Protein AF-A0A2C5YNA6-F1 (afdb_monomer)

pLDDT: mean 78.37, std 18.55, range [30.98, 97.5]

Organism: NCBI:txid1399860

Structure (mmCIF, N/CA/C/O backbone):
data_AF-A0A2C5YNA6-F1
#
_entry.id   AF-A0A2C5YNA6-F1
#
loop_
_atom_site.group_PDB
_atom_site.id
_atom_site.type_symbol
_atom_site.label_atom_id
_atom_site.label_alt_id
_atom_site.label_comp_id
_atom_site.label_asym_id
_atom_site.label_entity_id
_atom_site.label_seq_id
_atom_site.pdbx_PDB_ins_code
_atom_site.Cartn_x
_atom_site.Cartn_y
_atom_site.Cartn_z
_atom_site.occupancy
_atom_site.B_iso_or_equiv
_atom_site.auth_seq_id
_atom_site.auth_comp_id
_atom_site.auth_asym_id
_atom_site.auth_atom_id
_atom_site.pdbx_PDB_model_num
ATOM 1 N N . MET A 1 1 ? 81.961 45.527 -41.213 1.00 42.62 1 MET A N 1
ATOM 2 C CA . MET A 1 1 ? 82.005 44.050 -41.274 1.00 42.62 1 MET A CA 1
ATOM 3 C C . MET A 1 1 ? 80.673 43.562 -41.830 1.00 42.62 1 MET A C 1
ATOM 5 O O . MET A 1 1 ? 79.640 44.020 -41.367 1.00 42.62 1 MET A O 1
ATOM 9 N N . ARG A 1 2 ? 80.718 42.768 -42.906 1.00 35.66 2 ARG A N 1
ATOM 10 C CA . ARG A 1 2 ? 79.576 42.263 -43.696 1.00 35.66 2 ARG A CA 1
ATOM 11 C C . ARG A 1 2 ? 78.873 41.097 -42.974 1.00 35.66 2 ARG A C 1
ATOM 13 O O . ARG A 1 2 ? 79.592 40.332 -42.337 1.00 35.66 2 ARG A O 1
ATOM 20 N N . PRO A 1 3 ? 77.559 40.859 -43.149 1.00 47.22 3 PRO A N 1
ATOM 21 C CA . PRO A 1 3 ? 76.970 39.558 -42.857 1.00 47.22 3 PRO A CA 1
ATOM 22 C C . PRO A 1 3 ? 77.039 38.655 -44.101 1.00 47.22 3 PRO A C 1
ATOM 24 O O . PRO A 1 3 ? 76.662 39.053 -45.205 1.00 47.22 3 PRO A O 1
ATOM 27 N N . MET A 1 4 ? 77.569 37.445 -43.916 1.00 43.72 4 MET A N 1
ATOM 28 C CA . MET A 1 4 ? 77.567 36.371 -44.911 1.00 43.72 4 MET A CA 1
ATOM 29 C C . MET A 1 4 ? 76.141 35.869 -45.139 1.00 43.72 4 MET A C 1
ATOM 31 O O . MET A 1 4 ? 75.463 35.462 -44.200 1.00 43.72 4 MET A O 1
ATOM 35 N N . TRP A 1 5 ? 75.722 35.856 -46.401 1.00 40.91 5 TRP A N 1
ATOM 36 C CA . TRP A 1 5 ? 74.569 35.103 -46.878 1.00 40.91 5 TRP A CA 1
ATOM 37 C C . TRP A 1 5 ? 75.041 33.697 -47.266 1.00 40.91 5 TRP A C 1
ATOM 39 O O . TRP A 1 5 ? 75.895 33.556 -48.140 1.00 40.91 5 TRP A O 1
ATOM 49 N N . LEU A 1 6 ? 74.503 32.665 -46.611 1.00 44.12 6 LEU A N 1
ATOM 50 C CA . LEU A 1 6 ? 74.644 31.267 -47.023 1.00 44.12 6 LEU A CA 1
ATOM 51 C C . LEU A 1 6 ? 73.410 30.881 -47.846 1.00 44.12 6 LEU A C 1
ATOM 53 O O . LEU A 1 6 ? 72.316 30.714 -47.311 1.00 44.12 6 LEU A O 1
ATOM 57 N N . SER A 1 7 ? 73.599 30.752 -49.157 1.00 37.22 7 SER A N 1
ATOM 58 C CA . SER A 1 7 ? 72.613 30.204 -50.085 1.00 37.22 7 SER A CA 1
ATOM 59 C C . SER A 1 7 ? 72.630 28.677 -50.006 1.00 37.22 7 SER A C 1
ATOM 61 O O . SER A 1 7 ? 73.585 28.048 -50.458 1.00 37.22 7 SER A O 1
ATOM 63 N N . PHE A 1 8 ? 71.571 28.069 -49.469 1.00 42.81 8 PHE A N 1
ATOM 64 C CA . PHE A 1 8 ? 71.287 26.650 -49.685 1.00 42.81 8 PHE A CA 1
ATOM 65 C C . PHE A 1 8 ? 70.465 26.499 -50.969 1.00 42.81 8 PHE A C 1
ATOM 67 O O . PHE A 1 8 ? 69.311 26.915 -51.044 1.00 42.81 8 PHE A O 1
ATOM 74 N N . LEU A 1 9 ? 71.085 25.907 -51.990 1.00 39.44 9 LEU A N 1
ATOM 75 C CA . LEU A 1 9 ? 70.415 25.409 -53.187 1.00 39.44 9 LEU A CA 1
ATOM 76 C C . LEU A 1 9 ? 69.549 24.204 -52.797 1.00 39.44 9 LEU A C 1
ATOM 78 O O . LEU A 1 9 ? 70.064 23.120 -52.532 1.00 39.44 9 LEU A O 1
ATOM 82 N N . VAL A 1 10 ? 68.233 24.404 -52.763 1.00 44.22 10 VAL A N 1
ATOM 83 C CA . VAL A 1 10 ? 67.245 23.321 -52.718 1.00 44.22 10 VAL A CA 1
ATOM 84 C C . VAL A 1 10 ? 67.140 22.737 -54.125 1.00 44.22 10 VAL A C 1
ATOM 86 O O . VAL A 1 10 ? 66.675 23.398 -55.052 1.00 44.22 10 VAL A O 1
ATOM 89 N N . THR A 1 11 ? 67.596 21.501 -54.299 1.00 42.97 11 THR A N 1
ATOM 90 C CA . THR A 1 11 ? 67.323 20.699 -55.494 1.00 42.97 11 THR A CA 1
ATOM 91 C C . THR A 1 11 ? 65.863 20.224 -55.461 1.00 42.97 11 THR A C 1
ATOM 93 O O . THR A 1 11 ? 65.401 19.751 -54.420 1.00 42.97 11 THR A O 1
ATOM 96 N N . PRO A 1 12 ? 65.092 20.342 -56.558 1.00 41.47 12 PRO A N 1
ATOM 97 C CA . PRO A 1 12 ? 63.734 19.818 -56.595 1.00 41.47 12 PRO A CA 1
ATOM 98 C C . PRO A 1 12 ? 63.780 18.287 -56.595 1.00 41.47 12 PRO A C 1
ATOM 100 O O . PRO A 1 12 ? 64.403 17.666 -57.458 1.00 41.47 12 PRO A O 1
ATOM 103 N N . ALA A 1 13 ? 63.118 17.677 -55.612 1.00 41.97 13 ALA A N 1
ATOM 104 C CA . ALA A 1 13 ? 62.863 16.244 -55.596 1.00 41.97 13 ALA A CA 1
ATOM 105 C C . ALA A 1 13 ? 62.026 15.844 -56.831 1.00 41.97 13 ALA A C 1
ATOM 107 O O . ALA A 1 13 ? 61.152 16.610 -57.250 1.00 41.97 13 ALA A O 1
ATOM 108 N N . PRO A 1 14 ? 62.262 14.660 -57.423 1.00 43.09 14 PRO A N 1
ATOM 109 C CA . PRO A 1 14 ? 61.508 14.203 -58.581 1.00 43.09 14 PRO A CA 1
ATOM 110 C C . PRO A 1 14 ? 60.032 14.054 -58.209 1.00 43.09 14 PRO A C 1
ATOM 112 O O . PRO A 1 14 ? 59.684 13.381 -57.237 1.00 43.09 14 PRO A O 1
ATOM 115 N N . SER A 1 15 ? 59.161 14.680 -58.999 1.00 43.44 15 SER A N 1
ATOM 116 C CA . SER A 1 15 ? 57.715 14.515 -58.923 1.00 43.44 15 SER A CA 1
ATOM 117 C C . SER A 1 15 ? 57.347 13.063 -59.237 1.00 43.44 15 SER A C 1
ATOM 119 O O . SER A 1 15 ? 57.167 12.653 -60.383 1.00 43.44 15 SER A O 1
ATOM 121 N N . TYR A 1 16 ? 57.247 12.250 -58.186 1.00 41.34 16 TYR A N 1
ATOM 122 C CA . TYR A 1 16 ? 56.652 10.927 -58.273 1.00 41.34 16 TYR A CA 1
ATOM 123 C C . TYR A 1 16 ? 55.180 11.091 -58.660 1.00 41.34 16 TYR A C 1
ATOM 125 O O . TYR A 1 16 ? 54.368 11.628 -57.908 1.00 41.34 16 TYR A O 1
ATOM 133 N N . ASN A 1 17 ? 54.852 10.634 -59.864 1.00 48.88 17 ASN A N 1
ATOM 134 C CA . ASN A 1 17 ? 53.511 10.599 -60.433 1.00 48.88 17 ASN A CA 1
ATOM 135 C C . ASN A 1 17 ? 52.661 9.555 -59.666 1.00 48.88 17 ASN A C 1
ATOM 137 O O . ASN A 1 17 ? 52.433 8.440 -60.135 1.00 48.88 17 ASN A O 1
ATOM 141 N N . ALA A 1 18 ? 52.241 9.888 -58.441 1.00 46.06 18 ALA A N 1
ATOM 142 C CA . ALA A 1 18 ? 51.492 9.005 -57.537 1.00 46.06 18 ALA A CA 1
ATOM 143 C C . ALA A 1 18 ? 50.050 8.716 -58.008 1.00 46.06 18 ALA A C 1
ATOM 145 O O . ALA A 1 18 ? 49.371 7.848 -57.463 1.00 46.06 18 ALA A O 1
ATOM 146 N N . THR A 1 19 ? 49.581 9.387 -59.060 1.00 46.06 19 THR A N 1
ATOM 147 C CA . THR A 1 19 ? 48.205 9.285 -59.561 1.00 46.06 19 THR A CA 1
ATOM 148 C C . THR A 1 19 ? 47.936 8.066 -60.448 1.00 46.06 19 THR A C 1
ATOM 150 O O . THR A 1 19 ? 46.777 7.786 -60.734 1.00 46.06 19 THR A O 1
ATOM 153 N N . LYS A 1 20 ? 48.955 7.294 -60.865 1.00 42.62 20 LYS A N 1
ATOM 154 C CA . LYS A 1 20 ? 48.758 6.119 -61.746 1.00 42.62 20 LYS A CA 1
ATOM 155 C C . LYS A 1 20 ? 48.765 4.749 -61.056 1.00 42.62 20 LYS A C 1
ATOM 157 O O . LYS A 1 20 ? 48.405 3.769 -61.700 1.00 42.62 20 LYS A O 1
ATOM 162 N N . ILE A 1 21 ? 49.101 4.653 -59.765 1.00 46.66 21 ILE A N 1
ATOM 163 C CA . ILE A 1 21 ? 49.100 3.362 -59.036 1.00 46.66 21 ILE A CA 1
ATOM 164 C C . ILE A 1 21 ? 47.751 3.080 -58.338 1.00 46.66 21 ILE A C 1
ATOM 166 O O . ILE A 1 21 ? 47.429 1.926 -58.066 1.00 46.66 21 ILE A O 1
ATOM 170 N N . TYR A 1 22 ? 46.894 4.090 -58.154 1.00 47.53 22 TYR A N 1
ATOM 171 C CA . TYR A 1 22 ? 45.597 3.945 -57.472 1.00 47.53 22 TYR A CA 1
ATOM 172 C C . TYR A 1 22 ? 44.399 3.608 -58.379 1.00 47.53 22 TYR A C 1
ATOM 174 O O . TYR A 1 22 ? 43.270 3.552 -57.907 1.00 47.53 22 TYR A O 1
ATOM 182 N N . GLN A 1 23 ? 44.623 3.316 -59.664 1.00 47.25 23 GLN A N 1
ATOM 183 C CA . GLN A 1 23 ? 43.587 2.795 -60.569 1.00 47.25 23 GLN A CA 1
ATOM 184 C C . GLN A 1 23 ? 43.675 1.270 -60.746 1.00 47.25 23 GLN A C 1
ATOM 186 O O . GLN A 1 23 ? 43.363 0.741 -61.815 1.00 47.25 23 GLN A O 1
ATOM 191 N N . ARG A 1 24 ? 44.059 0.517 -59.700 1.00 51.44 24 ARG A N 1
ATOM 192 C CA . ARG A 1 24 ? 43.655 -0.897 -59.641 1.00 51.44 24 ARG A CA 1
ATOM 193 C C . ARG A 1 24 ? 42.141 -0.910 -59.480 1.00 51.44 24 ARG A C 1
ATOM 195 O O . ARG A 1 24 ? 41.614 -0.703 -58.396 1.00 51.44 24 ARG A O 1
ATOM 202 N N . ARG A 1 25 ? 41.475 -1.051 -60.623 1.00 55.97 25 ARG A N 1
ATOM 203 C CA . ARG A 1 25 ? 40.027 -1.080 -60.805 1.00 55.97 25 ARG A CA 1
ATOM 204 C C . ARG A 1 25 ? 39.410 -1.976 -59.728 1.00 55.97 25 ARG A C 1
ATOM 206 O O . ARG A 1 25 ? 39.699 -3.169 -59.693 1.00 55.97 25 ARG A O 1
ATOM 213 N N . TRP A 1 26 ? 38.587 -1.385 -58.867 1.00 63.81 26 TRP A N 1
ATOM 214 C CA . TRP A 1 26 ? 37.750 -2.072 -57.887 1.00 63.81 26 TRP A CA 1
ATOM 215 C C . TRP A 1 26 ? 36.715 -2.915 -58.627 1.00 63.81 26 TRP A C 1
ATOM 217 O O . TRP A 1 26 ? 35.577 -2.501 -58.837 1.00 63.81 26 TRP A O 1
ATOM 227 N N . GLN A 1 27 ? 37.142 -4.062 -59.143 1.00 66.31 27 GLN A N 1
ATOM 228 C CA . GLN A 1 27 ? 36.240 -4.996 -59.788 1.00 66.31 27 GLN A CA 1
ATOM 229 C C . GLN A 1 27 ? 35.524 -5.761 -58.686 1.00 66.31 27 GLN A C 1
ATOM 231 O O . GLN A 1 27 ? 36.067 -6.689 -58.091 1.00 66.31 27 GLN A O 1
ATOM 236 N N . VAL A 1 28 ? 34.298 -5.326 -58.403 1.00 69.50 28 VAL A N 1
ATOM 237 C CA . VAL A 1 28 ? 33.324 -6.152 -57.701 1.00 69.50 28 VAL A CA 1
ATOM 238 C C . VAL A 1 28 ? 33.029 -7.317 -58.641 1.00 69.50 28 VAL A C 1
ATOM 240 O O . VAL A 1 28 ? 32.345 -7.151 -59.648 1.00 69.50 28 VAL A O 1
ATOM 243 N N . LEU A 1 29 ? 33.647 -8.469 -58.386 1.00 76.25 29 LEU A N 1
ATOM 244 C CA . LEU A 1 29 ? 33.343 -9.669 -59.153 1.00 76.25 29 LEU A CA 1
ATOM 245 C C . LEU A 1 29 ? 31.931 -10.120 -58.759 1.00 76.25 29 LEU A C 1
ATOM 247 O O . LEU A 1 29 ? 31.681 -10.285 -57.560 1.00 76.25 29 LEU A O 1
ATOM 251 N N . PRO A 1 30 ? 31.007 -10.289 -59.722 1.00 74.75 30 PRO A N 1
ATOM 252 C CA . PRO A 1 30 ? 29.676 -10.786 -59.419 1.00 74.75 30 PRO A CA 1
ATOM 253 C C . PRO A 1 30 ? 29.790 -12.161 -58.758 1.00 74.75 30 PRO A C 1
ATOM 255 O O . PRO A 1 30 ? 30.614 -12.990 -59.151 1.00 74.75 30 PRO A O 1
ATOM 258 N N . SER A 1 31 ? 28.970 -12.386 -57.732 1.00 76.94 31 SER A N 1
ATOM 259 C CA . SER A 1 31 ? 28.871 -13.689 -57.076 1.00 76.94 31 SER A CA 1
ATOM 260 C C . SER A 1 31 ? 28.462 -14.742 -58.116 1.00 76.94 31 SER A C 1
ATOM 262 O O . SER A 1 31 ? 27.408 -14.561 -58.734 1.00 76.94 31 SER A O 1
ATOM 264 N N . PRO A 1 32 ? 29.249 -15.816 -58.329 1.00 76.88 32 PRO A N 1
ATOM 265 C CA . PRO A 1 32 ? 28.998 -16.803 -59.385 1.00 76.88 32 PRO A CA 1
ATOM 266 C C . PRO A 1 32 ? 27.597 -17.430 -59.339 1.00 76.88 32 PRO A C 1
ATOM 268 O O . PRO A 1 32 ? 27.064 -17.806 -60.378 1.00 76.88 32 PRO A O 1
ATOM 271 N N . ASP A 1 33 ? 26.985 -17.473 -58.151 1.00 85.25 33 ASP A N 1
ATOM 272 C CA . ASP A 1 33 ? 25.733 -18.189 -57.887 1.00 85.25 33 ASP A CA 1
ATOM 273 C C . ASP A 1 33 ? 24.566 -17.260 -57.503 1.00 85.25 33 ASP A C 1
ATOM 275 O O . ASP A 1 33 ? 23.557 -17.712 -56.961 1.00 85.25 33 ASP A O 1
ATOM 279 N N . GLY A 1 34 ? 24.715 -15.939 -57.670 1.00 84.38 34 GLY A N 1
ATOM 280 C CA . GLY A 1 34 ? 23.727 -14.963 -57.186 1.00 84.38 34 GLY A CA 1
ATOM 281 C C . GLY A 1 34 ? 23.585 -14.917 -55.654 1.00 84.38 34 GLY A C 1
ATOM 282 O O . GLY A 1 34 ? 22.702 -14.240 -55.129 1.00 84.38 34 GLY A O 1
ATOM 283 N N . GLN A 1 35 ? 24.452 -15.614 -54.908 1.00 89.75 35 GLN A N 1
ATOM 284 C CA . GLN A 1 35 ? 24.463 -15.551 -53.450 1.00 89.75 35 GLN A CA 1
ATOM 285 C C . GLN A 1 35 ? 25.004 -14.202 -52.981 1.00 89.75 35 GLN A C 1
ATOM 287 O O . GLN A 1 35 ? 26.119 -13.813 -53.331 1.00 89.75 35 GLN A O 1
ATOM 292 N N . LEU A 1 36 ? 24.239 -13.530 -52.122 1.00 91.06 36 LEU A N 1
ATOM 293 C CA . LEU A 1 36 ? 24.673 -12.306 -51.459 1.00 91.06 36 LEU A CA 1
ATOM 294 C C . LEU A 1 36 ? 25.932 -12.555 -50.612 1.00 91.06 36 LEU A C 1
ATOM 296 O O . LEU A 1 36 ? 25.945 -13.450 -49.754 1.00 91.06 36 LEU A O 1
ATOM 300 N N . LEU A 1 37 ? 26.959 -11.730 -50.826 1.00 91.88 37 LEU A N 1
ATOM 301 C CA . LEU A 1 37 ? 28.225 -11.736 -50.094 1.00 91.88 37 LEU A CA 1
ATOM 302 C C . LEU A 1 37 ? 28.010 -11.335 -48.623 1.00 91.88 37 LEU A C 1
ATOM 304 O O . LEU A 1 37 ? 27.149 -10.503 -48.331 1.00 91.88 37 LEU A O 1
ATOM 308 N N . PRO A 1 38 ? 28.759 -11.899 -47.661 1.00 91.44 38 PRO A N 1
ATOM 309 C CA . PRO A 1 38 ? 28.622 -11.525 -46.256 1.00 91.44 38 PRO A CA 1
ATOM 310 C C . PRO A 1 38 ? 29.098 -10.087 -46.012 1.00 91.44 38 PRO A C 1
ATOM 312 O O . PRO A 1 38 ? 30.144 -9.682 -46.515 1.00 91.44 38 PRO A O 1
ATOM 315 N N . TRP A 1 39 ? 28.369 -9.338 -45.183 1.00 90.38 39 TRP A N 1
ATOM 316 C CA . TRP A 1 39 ? 28.802 -8.019 -44.720 1.00 90.38 39 TRP A CA 1
ATOM 317 C C . TRP A 1 39 ? 30.023 -8.118 -43.801 1.00 90.38 39 TRP A C 1
ATOM 319 O O . TRP A 1 39 ? 30.007 -8.863 -42.819 1.00 90.38 39 TRP A O 1
ATOM 329 N N . GLN A 1 40 ? 31.059 -7.331 -44.085 1.00 89.50 40 GLN A N 1
ATOM 330 C CA . GLN A 1 40 ? 32.263 -7.216 -43.267 1.00 89.50 40 GLN A CA 1
ATOM 331 C C . GLN A 1 40 ? 32.275 -5.848 -42.572 1.00 89.50 40 GLN A C 1
ATOM 333 O O . GLN A 1 40 ? 32.309 -4.821 -43.257 1.00 89.50 40 GLN A O 1
ATOM 338 N N . PRO A 1 41 ? 32.252 -5.774 -41.229 1.00 82.56 41 PRO A N 1
ATOM 339 C CA . PRO A 1 41 ? 32.506 -4.512 -40.551 1.00 82.56 41 PRO A CA 1
ATOM 340 C C . PRO A 1 41 ? 33.982 -4.101 -40.736 1.00 82.56 41 PRO A C 1
ATOM 342 O O . PRO A 1 41 ? 34.843 -4.976 -40.852 1.00 82.56 41 PRO A O 1
ATOM 345 N N . PRO A 1 42 ? 34.299 -2.793 -40.742 1.00 83.19 42 PRO A N 1
ATOM 346 C CA . PRO A 1 42 ? 35.678 -2.315 -40.707 1.00 83.19 42 PRO A CA 1
ATOM 347 C C . PRO A 1 42 ? 36.457 -2.963 -39.561 1.00 83.19 42 PRO A C 1
ATOM 349 O O . PRO A 1 42 ? 36.008 -2.969 -38.413 1.00 83.19 42 PRO A O 1
ATOM 352 N N . ASN A 1 43 ? 37.642 -3.482 -39.873 1.00 81.44 43 ASN A N 1
ATOM 353 C CA . ASN A 1 43 ? 38.557 -4.066 -38.904 1.00 81.44 43 ASN A CA 1
ATOM 354 C C . ASN A 1 43 ? 39.938 -3.437 -39.089 1.00 81.44 43 ASN A C 1
ATOM 356 O O . ASN A 1 43 ? 40.757 -3.903 -39.882 1.00 81.44 43 ASN A O 1
ATOM 360 N N . SER A 1 44 ? 40.200 -2.379 -38.319 1.00 74.12 44 SER A N 1
ATOM 361 C CA . SER A 1 44 ? 41.463 -1.638 -38.365 1.00 74.12 44 SER A CA 1
ATOM 362 C C . SER A 1 44 ? 42.684 -2.520 -38.083 1.00 74.12 44 SER A C 1
ATOM 364 O O . SER A 1 44 ? 43.756 -2.258 -38.624 1.00 74.12 44 SER A O 1
ATOM 366 N N . MET A 1 45 ? 42.527 -3.612 -37.325 1.00 77.06 45 MET A N 1
ATOM 367 C CA . MET A 1 45 ? 43.613 -4.565 -37.068 1.00 77.06 45 MET A CA 1
ATOM 368 C C . MET A 1 45 ? 43.952 -5.440 -38.280 1.00 77.06 45 MET A C 1
ATOM 370 O O . MET A 1 45 ? 45.015 -6.046 -38.311 1.00 77.06 45 MET A O 1
ATOM 374 N N . LYS A 1 46 ? 43.091 -5.510 -39.301 1.00 78.62 46 LYS A N 1
ATOM 375 C CA . LYS A 1 46 ? 43.389 -6.193 -40.572 1.00 78.62 46 LYS A CA 1
ATOM 376 C C . LYS A 1 46 ? 43.989 -5.265 -41.633 1.00 78.62 46 LYS A C 1
ATOM 378 O O . LYS A 1 46 ? 44.297 -5.716 -42.732 1.00 78.62 46 LYS A O 1
ATOM 383 N N . CYS A 1 47 ? 44.185 -3.986 -41.317 1.00 81.38 47 CYS A N 1
ATOM 384 C CA . CYS A 1 47 ? 44.687 -2.978 -42.253 1.00 81.38 47 CYS A CA 1
ATOM 385 C C . CYS A 1 47 ? 46.220 -2.857 -42.306 1.00 81.38 47 CYS A C 1
ATOM 387 O O . CYS A 1 47 ? 46.740 -1.936 -42.945 1.00 81.38 47 CYS A O 1
ATOM 389 N N . PHE A 1 48 ? 46.971 -3.752 -41.654 1.00 78.94 48 PHE A N 1
ATOM 390 C CA . PHE A 1 48 ? 48.434 -3.708 -41.698 1.00 78.94 48 PHE A CA 1
ATOM 391 C C . PHE A 1 48 ? 48.936 -3.863 -43.145 1.00 78.94 48 PHE A C 1
ATOM 393 O O . PHE A 1 48 ? 48.575 -4.804 -43.848 1.00 78.94 48 PHE A O 1
ATOM 400 N N . GLY A 1 49 ? 49.747 -2.903 -43.604 1.00 79.31 49 GLY A N 1
ATOM 401 C CA . GLY A 1 49 ? 50.303 -2.874 -44.963 1.00 79.31 49 GLY A CA 1
ATOM 402 C C . GLY A 1 49 ? 49.538 -2.019 -45.982 1.00 79.31 49 GLY A C 1
ATOM 403 O O . GLY A 1 49 ? 49.832 -2.106 -47.170 1.00 79.31 49 GLY A O 1
ATOM 404 N N . GLY A 1 50 ? 48.563 -1.203 -45.557 1.00 78.31 50 GLY A N 1
ATOM 405 C CA . GLY A 1 50 ? 47.849 -0.282 -46.456 1.00 78.31 50 GLY A CA 1
ATOM 406 C C . GLY A 1 50 ? 46.938 -0.983 -47.469 1.00 78.31 50 GLY A C 1
ATOM 407 O O . GLY A 1 50 ? 46.540 -0.383 -48.466 1.00 78.31 50 GLY A O 1
ATOM 408 N N . SER A 1 51 ? 46.617 -2.261 -47.240 1.00 76.75 51 SER A N 1
ATOM 409 C CA . SER A 1 51 ? 45.683 -2.988 -48.094 1.00 76.75 51 SER A CA 1
ATOM 410 C C . SER A 1 51 ? 44.261 -2.485 -47.838 1.00 76.75 51 SER A C 1
ATOM 412 O O . SER A 1 51 ? 43.721 -2.628 -46.744 1.00 76.75 51 SER A O 1
ATOM 414 N N . PHE A 1 52 ? 43.629 -1.903 -48.854 1.00 82.81 52 PHE A N 1
ATOM 415 C CA . PHE A 1 52 ? 42.237 -1.462 -48.775 1.00 82.81 52 PHE A CA 1
ATOM 416 C C . PHE A 1 52 ? 41.259 -2.615 -49.061 1.00 82.81 52 PHE A C 1
ATOM 418 O O . PHE A 1 52 ? 40.319 -2.490 -49.843 1.00 82.81 52 PHE A O 1
ATOM 425 N N . SER A 1 53 ? 41.507 -3.784 -48.472 1.00 90.50 53 SER A N 1
ATOM 426 C CA . SER A 1 53 ? 40.598 -4.921 -48.618 1.00 90.50 53 SER A CA 1
ATOM 427 C C . SER A 1 53 ? 39.259 -4.638 -47.930 1.00 90.50 53 SER A C 1
ATOM 429 O O . SER A 1 53 ? 39.210 -3.916 -46.932 1.00 90.50 53 SER A O 1
ATOM 431 N N . GLU A 1 54 ? 38.174 -5.256 -48.411 1.00 90.62 54 GLU A N 1
ATOM 432 C CA . GLU A 1 54 ? 36.847 -5.160 -47.779 1.00 90.62 54 GLU A CA 1
ATOM 433 C C . GLU A 1 54 ? 36.886 -5.568 -46.293 1.00 90.62 54 GLU A C 1
ATOM 435 O O . GLU A 1 54 ? 36.198 -4.976 -45.470 1.00 90.62 54 GLU A O 1
ATOM 440 N N . GLN A 1 55 ? 37.762 -6.506 -45.913 1.00 88.62 55 GLN A N 1
ATOM 441 C CA . GLN A 1 55 ? 37.960 -6.900 -44.511 1.00 88.62 55 GLN A CA 1
ATOM 442 C C . GLN A 1 55 ? 38.627 -5.816 -43.654 1.00 88.62 55 GLN A C 1
ATOM 444 O O . GLN A 1 55 ? 38.437 -5.800 -42.442 1.00 88.62 55 GLN A O 1
ATOM 449 N N . CYS A 1 56 ? 39.441 -4.952 -44.258 1.00 89.38 56 CYS A N 1
ATOM 450 C CA . CYS A 1 56 ? 40.108 -3.854 -43.568 1.00 89.38 56 CYS A CA 1
ATOM 451 C C . CYS A 1 56 ? 39.156 -2.659 -43.416 1.00 89.38 56 CYS A C 1
ATOM 453 O O . CYS A 1 56 ? 38.860 -2.238 -42.297 1.00 89.38 56 CYS A O 1
ATOM 455 N N . VAL A 1 57 ? 38.641 -2.133 -44.534 1.00 88.12 57 VAL A N 1
ATOM 456 C CA . VAL A 1 57 ? 37.853 -0.885 -44.541 1.00 88.12 57 VAL A CA 1
ATOM 457 C C . VAL A 1 57 ? 36.361 -1.095 -44.274 1.00 88.12 57 VAL A C 1
ATOM 459 O O . VAL A 1 57 ? 35.652 -0.140 -43.963 1.00 88.12 57 VAL A O 1
ATOM 462 N N . GLY A 1 58 ? 35.886 -2.338 -44.357 1.00 89.62 58 GLY A N 1
ATOM 463 C CA . GLY A 1 58 ? 34.482 -2.709 -44.224 1.00 89.62 58 GLY A CA 1
ATOM 464 C C . GLY A 1 58 ? 33.685 -2.561 -45.522 1.00 89.62 58 GLY A C 1
ATOM 465 O O . GLY A 1 58 ? 34.019 -1.756 -46.391 1.00 89.62 58 GLY A O 1
ATOM 466 N N . SER A 1 59 ? 32.588 -3.313 -45.634 1.00 93.00 59 SER A N 1
ATOM 467 C CA . SER A 1 59 ? 31.748 -3.395 -46.837 1.00 93.00 59 SER A CA 1
ATOM 468 C C . SER A 1 59 ? 31.180 -2.050 -47.290 1.00 93.00 59 SER A C 1
ATOM 470 O O . SER A 1 59 ? 31.135 -1.799 -48.490 1.00 93.00 59 SER A O 1
ATOM 472 N N . LYS A 1 60 ? 30.802 -1.151 -46.366 1.00 92.38 60 LYS A N 1
ATOM 473 C CA . LYS A 1 60 ? 30.291 0.184 -46.732 1.00 92.38 60 LYS A CA 1
ATOM 474 C C . LYS A 1 60 ? 31.351 1.018 -47.453 1.00 92.38 60 LYS A C 1
ATOM 476 O O . LYS A 1 60 ? 31.134 1.428 -48.585 1.00 92.38 60 LYS A O 1
ATOM 481 N N . VAL A 1 61 ? 32.505 1.218 -46.812 1.00 90.19 61 VAL A N 1
ATOM 482 C CA . VAL A 1 61 ? 33.600 2.035 -47.360 1.00 90.19 61 VAL A CA 1
ATOM 483 C C . VAL A 1 61 ? 34.169 1.394 -48.622 1.00 90.19 61 VAL A C 1
ATOM 485 O O . VAL A 1 61 ? 34.514 2.097 -49.566 1.00 90.19 61 VAL A O 1
ATOM 488 N N . PHE A 1 62 ? 34.236 0.061 -48.665 1.00 93.00 62 PHE A N 1
ATOM 489 C CA . PHE A 1 62 ? 34.621 -0.674 -49.865 1.00 93.00 62 PHE A CA 1
ATOM 490 C C . PHE A 1 62 ? 33.663 -0.386 -51.032 1.00 93.00 62 PHE A C 1
ATOM 492 O O . PHE A 1 62 ? 34.121 -0.054 -52.123 1.00 93.00 62 PHE A O 1
ATOM 499 N N . CYS A 1 63 ? 32.347 -0.439 -50.797 1.00 93.50 63 CYS A N 1
ATOM 500 C CA . CYS A 1 63 ? 31.353 -0.130 -51.822 1.00 93.50 63 CYS A CA 1
ATOM 501 C C . CYS A 1 63 ? 31.311 1.349 -52.220 1.00 93.50 63 CYS A C 1
ATOM 503 O O . CYS A 1 63 ? 31.028 1.626 -53.380 1.00 93.50 63 CYS A O 1
ATOM 505 N N . ASP A 1 64 ? 31.661 2.283 -51.333 1.00 90.56 64 ASP A N 1
ATOM 506 C CA . ASP A 1 64 ? 31.762 3.713 -51.675 1.00 90.56 64 ASP A CA 1
ATOM 507 C C . ASP A 1 64 ? 32.857 4.006 -52.712 1.00 90.56 64 ASP A C 1
ATOM 509 O O . ASP A 1 64 ? 32.788 5.002 -53.426 1.00 90.56 64 ASP A O 1
ATOM 513 N N . HIS A 1 65 ? 33.859 3.128 -52.824 1.00 90.69 65 HIS A N 1
ATOM 514 C CA . HIS A 1 65 ? 34.911 3.218 -53.841 1.00 90.69 65 HIS A CA 1
ATOM 515 C C . HIS A 1 65 ? 34.598 2.392 -55.104 1.00 90.69 65 HIS A C 1
ATOM 517 O O . HIS A 1 65 ? 35.392 2.389 -56.050 1.00 90.69 65 HIS A O 1
ATOM 523 N N . ALA A 1 66 ? 33.464 1.680 -55.141 1.00 90.56 66 ALA A N 1
ATOM 524 C CA . ALA A 1 66 ? 33.034 0.928 -56.313 1.00 90.56 66 ALA A CA 1
ATOM 525 C C . ALA A 1 66 ? 32.429 1.864 -57.381 1.00 90.56 66 ALA A C 1
ATOM 527 O O . ALA A 1 66 ? 31.845 2.891 -57.041 1.00 90.56 66 ALA A O 1
ATOM 528 N N . PRO A 1 67 ? 32.495 1.508 -58.681 1.00 91.25 67 PRO A N 1
ATOM 529 C CA . PRO A 1 67 ? 31.895 2.317 -59.748 1.00 91.25 67 PRO A CA 1
ATOM 530 C C . PRO A 1 67 ? 30.378 2.518 -59.603 1.00 91.25 67 PRO A C 1
ATOM 532 O O . PRO A 1 67 ? 29.849 3.525 -60.063 1.00 91.25 67 PRO A O 1
ATOM 535 N N . ASN A 1 68 ? 29.689 1.557 -58.980 1.00 92.19 68 ASN A N 1
ATOM 536 C CA . ASN A 1 68 ? 28.263 1.608 -58.675 1.00 92.19 68 ASN A CA 1
ATOM 537 C C . ASN A 1 68 ? 28.049 1.187 -57.214 1.00 92.19 68 ASN A C 1
ATOM 539 O O . ASN A 1 68 ? 28.055 -0.003 -56.886 1.00 92.19 68 ASN A O 1
ATOM 543 N N . VAL A 1 69 ? 27.899 2.178 -56.332 1.00 91.06 69 VAL A N 1
ATOM 544 C CA . VAL A 1 69 ? 27.768 1.972 -54.881 1.00 91.06 69 VAL A CA 1
ATOM 545 C C . VAL A 1 69 ? 26.534 1.129 -54.550 1.00 91.06 69 VAL A C 1
ATOM 547 O O . VAL A 1 69 ? 26.624 0.202 -53.748 1.00 91.06 69 VAL A O 1
ATOM 550 N N . ASN A 1 70 ? 25.401 1.403 -55.203 1.00 90.25 70 ASN A N 1
ATOM 551 C CA . ASN A 1 70 ? 24.134 0.720 -54.931 1.00 90.25 70 ASN A CA 1
ATOM 552 C C . ASN A 1 70 ? 24.193 -0.753 -55.331 1.00 90.25 70 ASN A C 1
ATOM 554 O O . ASN A 1 70 ? 23.890 -1.611 -54.511 1.00 90.25 70 ASN A O 1
ATOM 558 N N . GLU A 1 71 ? 24.678 -1.055 -56.535 1.00 93.12 71 GLU A N 1
ATOM 559 C CA . GLU A 1 71 ? 24.846 -2.439 -56.994 1.00 93.12 71 GLU A CA 1
ATOM 560 C C . GLU A 1 71 ? 25.833 -3.209 -56.105 1.00 93.12 71 GLU A C 1
ATOM 562 O O . GLU A 1 71 ? 25.593 -4.363 -55.746 1.00 93.12 71 GLU A O 1
ATOM 567 N N . CYS A 1 72 ? 26.922 -2.559 -55.675 1.00 93.94 72 CYS A N 1
ATOM 568 C CA . CYS A 1 72 ? 27.846 -3.160 -54.721 1.00 93.94 72 CYS A CA 1
ATOM 569 C C . CYS A 1 72 ? 27.135 -3.504 -53.408 1.00 93.94 72 CYS A C 1
ATOM 571 O O . CYS A 1 72 ? 27.249 -4.638 -52.945 1.00 93.94 72 CYS A O 1
ATOM 573 N N . LEU A 1 73 ? 26.380 -2.567 -52.830 1.00 91.81 73 LEU A N 1
ATOM 574 C CA . LEU A 1 73 ? 25.650 -2.767 -51.578 1.00 91.81 73 LEU A CA 1
ATOM 575 C C . LEU A 1 73 ? 24.537 -3.819 -51.700 1.00 91.81 73 LEU A C 1
ATOM 577 O O . LEU A 1 73 ? 24.364 -4.614 -50.777 1.00 91.81 73 LEU A O 1
ATOM 581 N N . GLU A 1 74 ? 23.827 -3.869 -52.827 1.00 90.75 74 GLU A N 1
ATOM 582 C CA . GLU A 1 74 ? 22.777 -4.856 -53.111 1.00 90.75 74 GLU A CA 1
ATOM 583 C C . GLU A 1 74 ? 23.318 -6.281 -53.219 1.00 90.75 74 GLU A C 1
ATOM 585 O O . GLU A 1 74 ? 22.618 -7.223 -52.866 1.00 90.75 74 GLU A O 1
ATOM 590 N N . GLN A 1 75 ? 24.579 -6.453 -53.625 1.00 93.38 75 GLN A N 1
ATOM 591 C CA . GLN A 1 75 ? 25.244 -7.758 -53.641 1.00 93.38 75 GLN A CA 1
ATOM 592 C C . GLN A 1 75 ? 25.688 -8.241 -52.250 1.00 93.38 75 GLN A C 1
ATOM 594 O O . GLN A 1 75 ? 26.198 -9.358 -52.135 1.00 93.38 75 GLN A O 1
ATOM 599 N N . ARG A 1 76 ? 25.530 -7.440 -51.184 1.00 92.44 76 ARG A N 1
ATOM 600 C CA . ARG A 1 76 ? 25.856 -7.846 -49.808 1.00 92.44 76 ARG A CA 1
ATOM 601 C C . ARG A 1 76 ? 24.591 -8.207 -49.041 1.00 92.44 76 ARG A C 1
ATOM 603 O O . ARG A 1 76 ? 23.560 -7.547 -49.135 1.00 92.44 76 ARG A O 1
ATOM 610 N N . ARG A 1 77 ? 24.694 -9.221 -48.182 1.00 90.44 77 ARG A N 1
ATOM 611 C CA . ARG A 1 77 ? 23.685 -9.477 -47.154 1.00 90.44 77 ARG A CA 1
ATOM 612 C C . ARG A 1 77 ? 23.682 -8.280 -46.228 1.00 90.44 77 ARG A C 1
ATOM 614 O O . ARG A 1 77 ? 24.692 -8.011 -45.578 1.00 90.44 77 ARG A O 1
ATOM 621 N N . ARG A 1 78 ? 22.553 -7.580 -46.153 1.00 88.56 78 ARG A N 1
ATOM 622 C CA . ARG A 1 78 ? 22.358 -6.562 -45.127 1.00 88.56 78 ARG A CA 1
ATOM 623 C C . ARG A 1 78 ? 22.598 -7.220 -43.767 1.00 88.56 78 ARG A C 1
ATOM 625 O O . ARG A 1 78 ? 22.050 -8.292 -43.498 1.00 88.56 78 ARG A O 1
ATOM 632 N N . PRO A 1 79 ? 23.468 -6.648 -42.937 1.00 87.44 79 PRO A N 1
ATOM 633 C CA . PRO A 1 79 ? 23.786 -7.271 -41.671 1.00 87.44 79 PRO A CA 1
ATOM 634 C C . PRO A 1 79 ? 22.617 -7.130 -40.689 1.00 87.44 79 PRO A C 1
ATOM 636 O O . PRO A 1 79 ? 21.841 -6.176 -40.753 1.00 87.44 79 PRO A O 1
ATOM 639 N N . VAL A 1 80 ? 22.489 -8.102 -39.789 1.00 84.00 80 VAL A N 1
ATOM 640 C CA . VAL A 1 80 ? 21.429 -8.136 -38.773 1.00 84.00 80 VAL A CA 1
ATOM 641 C C . VAL A 1 80 ? 21.734 -7.103 -37.686 1.00 84.00 80 VAL A C 1
ATOM 643 O O . VAL A 1 80 ? 22.900 -6.920 -37.324 1.00 84.00 80 VAL A O 1
ATOM 646 N N . PHE A 1 81 ? 20.707 -6.431 -37.168 1.00 83.56 81 PHE A N 1
ATOM 647 C CA . PHE A 1 81 ? 20.828 -5.595 -35.973 1.00 83.56 81 PHE A CA 1
ATOM 648 C C . PHE A 1 81 ? 21.231 -6.452 -34.762 1.00 83.56 81 PHE A C 1
ATOM 650 O O . PHE A 1 81 ? 20.560 -7.431 -34.449 1.00 83.56 81 PHE A O 1
ATOM 657 N N . GLN A 1 82 ? 22.317 -6.113 -34.070 1.00 82.38 82 GLN A N 1
ATOM 658 C CA . GLN A 1 82 ? 22.815 -6.856 -32.910 1.00 82.38 82 GLN A CA 1
ATOM 659 C C . GLN A 1 82 ? 22.632 -6.020 -31.636 1.00 82.38 82 GLN A C 1
ATOM 661 O O . GLN A 1 82 ? 23.067 -4.874 -31.611 1.00 82.38 82 GLN A O 1
ATOM 666 N N . PRO A 1 83 ? 22.034 -6.554 -30.557 1.00 69.75 83 PRO A N 1
ATOM 667 C CA . PRO A 1 83 ? 21.803 -5.795 -29.324 1.00 69.75 83 PRO A CA 1
ATOM 668 C C . PRO A 1 83 ? 23.075 -5.540 -28.501 1.00 69.75 83 PRO A C 1
ATOM 670 O O . PRO A 1 83 ? 23.013 -4.855 -27.491 1.00 69.75 83 PRO A O 1
ATOM 673 N N . GLY A 1 84 ? 24.220 -6.079 -28.921 1.00 80.38 84 GLY A N 1
ATOM 674 C CA . GLY A 1 84 ? 25.442 -6.062 -28.126 1.00 80.38 84 GLY A CA 1
ATOM 675 C C . GLY A 1 84 ? 25.399 -7.128 -27.042 1.00 80.38 84 GLY A C 1
ATOM 676 O O . GLY A 1 84 ? 24.344 -7.539 -26.560 1.00 80.38 84 GLY A O 1
ATOM 677 N N . SER A 1 85 ? 26.561 -7.665 -26.701 1.00 78.62 85 SER A N 1
ATOM 678 C CA . SER A 1 85 ? 26.664 -8.747 -25.736 1.00 78.62 85 SER A CA 1
ATOM 679 C C . SER A 1 85 ? 28.070 -8.786 -25.165 1.00 78.62 85 SER A C 1
ATOM 681 O O . SER A 1 85 ? 29.036 -9.050 -25.883 1.00 78.62 85 SER A O 1
ATOM 683 N N . MET A 1 86 ? 28.182 -8.604 -23.846 1.00 71.81 86 MET A N 1
ATOM 684 C CA . MET A 1 86 ? 29.472 -8.703 -23.158 1.00 71.81 86 MET A CA 1
ATOM 685 C C . MET A 1 86 ? 30.120 -10.081 -23.320 1.00 71.81 86 MET A C 1
ATOM 687 O O . MET A 1 86 ? 31.338 -10.168 -23.422 1.00 71.81 86 MET A O 1
ATOM 691 N N . SER A 1 87 ? 29.337 -11.160 -23.432 1.00 73.69 87 SER A N 1
ATOM 692 C CA . SER A 1 87 ? 29.891 -12.493 -23.710 1.00 73.69 87 SER A CA 1
ATOM 693 C C . SER A 1 87 ? 30.457 -12.625 -25.128 1.00 73.69 87 SER A C 1
ATOM 695 O O . SER A 1 87 ? 31.274 -13.507 -25.383 1.00 73.69 87 SER A O 1
ATOM 697 N N . SER A 1 88 ? 30.056 -11.745 -26.050 1.00 75.00 88 SER A N 1
ATOM 698 C CA . SER A 1 88 ? 30.620 -11.662 -27.405 1.00 75.00 88 SER A CA 1
ATOM 699 C C . SER A 1 88 ? 31.889 -10.801 -27.462 1.00 75.00 88 SER A C 1
ATOM 701 O O . SER A 1 88 ? 32.628 -10.844 -28.448 1.00 75.00 88 SER A O 1
ATOM 703 N N . CYS A 1 89 ? 32.191 -10.054 -26.397 1.00 81.50 89 CYS A N 1
ATOM 704 C CA . CYS A 1 89 ? 33.412 -9.270 -26.259 1.00 81.50 89 CYS A CA 1
ATOM 705 C C . CYS A 1 89 ? 34.600 -10.178 -25.901 1.00 81.50 89 CYS A C 1
ATOM 707 O O . CYS A 1 89 ? 34.945 -10.354 -24.735 1.00 81.50 89 CYS A O 1
ATOM 709 N N . ARG A 1 90 ? 35.265 -10.757 -26.907 1.00 75.88 90 ARG A N 1
ATOM 710 C CA . ARG A 1 90 ? 36.610 -11.335 -26.711 1.00 75.88 90 ARG A CA 1
ATOM 711 C C . ARG A 1 90 ? 37.626 -10.206 -26.487 1.00 75.88 90 ARG A C 1
ATOM 713 O O . ARG A 1 90 ? 37.443 -9.118 -27.031 1.00 75.88 90 ARG A O 1
ATOM 720 N N . SER A 1 91 ? 38.699 -10.463 -25.733 1.00 70.19 91 SER A N 1
ATOM 721 C CA . SER A 1 91 ? 39.715 -9.463 -25.335 1.00 70.19 91 SER A CA 1
ATOM 722 C C . SER A 1 91 ? 40.287 -8.639 -26.501 1.00 70.19 91 SER A C 1
ATOM 724 O O . SER A 1 91 ? 40.600 -7.465 -26.331 1.00 70.19 91 SER A O 1
ATOM 726 N N . GLU A 1 92 ? 40.354 -9.211 -27.704 1.00 69.25 92 GLU A N 1
ATOM 727 C CA . GLU A 1 92 ? 40.870 -8.552 -28.913 1.00 69.25 92 GLU A CA 1
ATOM 728 C C . GLU A 1 92 ? 39.793 -7.829 -29.754 1.00 69.25 92 GLU A C 1
ATOM 730 O O . GLU A 1 92 ? 40.110 -7.155 -30.735 1.00 69.25 92 GLU A O 1
ATOM 735 N N . HIS A 1 93 ? 38.505 -7.953 -29.407 1.00 70.69 93 HIS A N 1
ATOM 736 C CA . HIS A 1 93 ? 37.368 -7.510 -30.233 1.00 70.69 93 HIS A CA 1
ATOM 737 C C . HIS A 1 93 ? 36.309 -6.720 -29.455 1.00 70.69 93 HIS A C 1
ATOM 739 O O . HIS A 1 93 ? 35.130 -6.713 -29.826 1.00 70.69 93 HIS A O 1
ATOM 745 N N . TRP A 1 94 ? 36.724 -5.998 -28.416 1.00 79.00 94 TRP A N 1
ATOM 746 C CA . TRP A 1 94 ? 35.844 -5.140 -27.614 1.00 79.00 94 TRP A CA 1
ATOM 747 C C . TRP A 1 94 ? 35.186 -3.993 -28.403 1.00 79.00 94 TRP A C 1
ATOM 749 O O . TRP A 1 94 ? 34.271 -3.336 -27.923 1.00 79.00 94 TRP A O 1
ATOM 759 N N . TYR A 1 95 ? 35.627 -3.775 -29.642 1.00 81.38 95 TYR A N 1
ATOM 760 C CA . TYR A 1 95 ? 35.090 -2.783 -30.569 1.00 81.38 95 TYR A CA 1
ATOM 761 C C . TYR A 1 95 ? 34.198 -3.358 -31.670 1.00 81.38 95 TYR A C 1
ATOM 763 O O . TYR A 1 95 ? 33.708 -2.613 -32.521 1.00 81.38 95 TYR A O 1
ATOM 771 N N . SER A 1 96 ? 34.034 -4.680 -31.704 1.00 83.44 96 SER A N 1
ATOM 772 C CA . SER A 1 96 ? 33.163 -5.316 -32.684 1.00 83.44 96 SER A CA 1
ATOM 773 C C . SER A 1 96 ? 31.707 -4.947 -32.420 1.00 83.44 96 SER A C 1
ATOM 775 O O . SER A 1 96 ? 31.293 -4.737 -31.280 1.00 83.44 96 SER A O 1
ATOM 777 N N . GLU A 1 97 ? 30.910 -4.906 -33.479 1.00 84.12 97 GLU A N 1
ATOM 778 C CA . GLU A 1 97 ? 29.474 -4.671 -33.360 1.00 84.12 97 GLU A CA 1
ATOM 779 C C . GLU A 1 97 ? 28.761 -5.756 -32.544 1.00 84.12 97 GLU A C 1
ATOM 781 O O . GLU A 1 97 ? 27.821 -5.452 -31.822 1.00 84.12 97 GLU A O 1
ATOM 786 N N . ALA A 1 98 ? 29.245 -7.000 -32.577 1.00 82.19 98 ALA A N 1
ATOM 787 C CA . ALA A 1 98 ? 28.715 -8.068 -31.729 1.00 82.19 98 ALA A CA 1
ATOM 788 C C . ALA A 1 98 ? 28.925 -7.809 -30.236 1.00 82.19 98 ALA A C 1
ATOM 790 O O . ALA A 1 98 ? 28.084 -8.170 -29.415 1.00 82.19 98 ALA A O 1
ATOM 791 N N . CYS A 1 99 ? 30.034 -7.162 -29.888 1.00 85.44 99 CYS A N 1
ATOM 792 C CA . CYS A 1 99 ? 30.329 -6.766 -28.523 1.00 85.44 99 CYS A CA 1
ATOM 793 C C . CYS A 1 99 ? 29.514 -5.531 -28.107 1.00 85.44 99 CYS A C 1
ATOM 795 O O . CYS A 1 99 ? 28.774 -5.592 -27.128 1.00 85.44 99 CYS A O 1
ATOM 797 N N . LEU A 1 100 ? 29.621 -4.435 -28.869 1.00 84.06 100 LEU A N 1
ATOM 798 C CA . LEU A 1 100 ? 29.033 -3.133 -28.522 1.00 84.06 100 LEU A CA 1
ATOM 799 C C . LEU A 1 100 ? 27.524 -3.045 -28.775 1.00 84.06 100 LEU A C 1
ATOM 801 O O . LEU A 1 100 ? 26.833 -2.274 -28.122 1.00 84.06 100 LEU A O 1
ATOM 805 N N . GLY A 1 101 ? 27.025 -3.807 -29.741 1.00 85.69 101 GLY A N 1
ATOM 806 C CA . GLY A 1 101 ? 25.694 -3.646 -30.310 1.00 85.69 101 GLY A CA 1
ATOM 807 C C . GLY A 1 101 ? 25.660 -2.623 -31.439 1.00 85.69 101 GLY A C 1
ATOM 808 O O . GLY A 1 101 ? 26.499 -1.729 -31.527 1.00 85.69 101 GLY A O 1
ATOM 809 N N . THR A 1 102 ? 24.683 -2.760 -32.333 1.00 87.75 102 THR A N 1
ATOM 810 C CA . THR A 1 102 ? 24.526 -1.948 -33.543 1.00 87.75 102 THR A CA 1
ATOM 811 C C . THR A 1 102 ? 24.348 -0.468 -33.230 1.00 87.75 102 THR A C 1
ATOM 813 O O . THR A 1 102 ? 24.914 0.354 -33.942 1.00 87.75 102 THR A O 1
ATOM 816 N N . VAL A 1 103 ? 23.634 -0.108 -32.157 1.00 83.25 103 VAL A N 1
ATOM 817 C CA . VAL A 1 103 ? 23.434 1.303 -31.775 1.00 83.25 103 VAL A CA 1
ATOM 818 C C . VAL A 1 103 ? 24.762 1.959 -31.405 1.00 83.25 103 VAL A C 1
ATOM 820 O O . VAL A 1 103 ? 25.162 2.942 -32.029 1.00 83.25 103 VAL A O 1
ATOM 823 N N . GLU A 1 104 ? 25.478 1.397 -30.430 1.00 86.75 104 GLU A N 1
ATOM 824 C CA . GLU A 1 104 ? 26.768 1.938 -29.985 1.00 86.75 104 GLU A CA 1
ATOM 825 C C . GLU A 1 104 ? 27.829 1.849 -31.076 1.00 86.75 104 GLU A C 1
ATOM 827 O O . GLU A 1 104 ? 28.623 2.770 -31.270 1.00 86.75 104 GLU A O 1
ATOM 832 N N . TRP A 1 105 ? 27.803 0.782 -31.870 1.00 90.12 105 TRP A N 1
ATOM 833 C CA . TRP A 1 105 ? 28.671 0.667 -33.027 1.00 90.12 105 TRP A CA 1
ATOM 834 C C . TRP A 1 105 ? 28.393 1.771 -34.060 1.00 90.12 105 TRP A C 1
ATOM 836 O O . TRP A 1 105 ? 29.335 2.423 -34.507 1.00 90.12 105 TRP A O 1
ATOM 846 N N . CYS A 1 106 ? 27.125 2.063 -34.378 1.00 90.88 106 CYS A N 1
ATOM 847 C CA . CYS A 1 106 ? 26.732 3.149 -35.284 1.00 90.88 106 CYS A CA 1
ATOM 848 C C . CYS A 1 106 ? 27.025 4.554 -34.726 1.00 90.88 106 CYS A C 1
ATOM 850 O O . CYS A 1 106 ? 27.139 5.495 -35.511 1.00 90.88 106 CYS A O 1
ATOM 852 N N . ARG A 1 107 ? 27.177 4.717 -33.402 1.00 90.62 107 ARG A N 1
ATOM 853 C CA . ARG A 1 107 ? 27.604 5.980 -32.763 1.00 90.62 107 ARG A CA 1
ATOM 854 C C . ARG A 1 107 ? 29.085 6.278 -32.953 1.00 90.62 107 ARG A C 1
ATOM 856 O O . ARG A 1 107 ? 29.500 7.438 -32.859 1.00 90.62 107 ARG A O 1
ATOM 863 N N . ARG A 1 108 ? 29.897 5.255 -33.210 1.00 90.19 108 ARG A N 1
ATOM 864 C CA . ARG A 1 108 ? 31.339 5.428 -33.350 1.00 90.19 108 ARG A CA 1
ATOM 865 C C . ARG A 1 108 ? 31.707 6.260 -34.564 1.00 90.19 108 ARG A C 1
ATOM 867 O O . ARG A 1 108 ? 31.056 6.218 -35.605 1.00 90.19 108 ARG A O 1
ATOM 874 N N . TYR A 1 109 ? 32.826 6.966 -34.441 1.00 86.94 109 TYR A N 1
ATOM 875 C CA . TYR A 1 109 ? 33.335 7.839 -35.490 1.00 86.94 109 TYR A CA 1
ATOM 876 C C . TYR A 1 109 ? 33.527 7.106 -36.824 1.00 86.94 109 TYR A C 1
ATOM 878 O O . TYR A 1 109 ? 33.190 7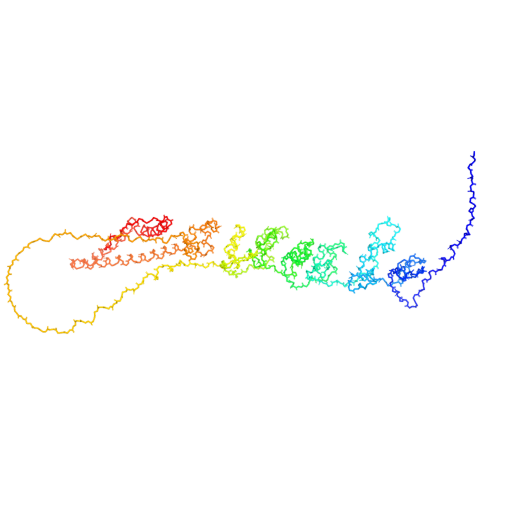.656 -37.868 1.00 86.94 109 TYR A O 1
ATOM 886 N N . GLU A 1 110 ? 34.020 5.865 -36.802 1.00 85.50 110 GLU A N 1
ATOM 887 C CA . GLU A 1 110 ? 34.259 5.083 -38.015 1.00 85.50 110 GLU A CA 1
ATOM 888 C C . GLU A 1 110 ? 32.950 4.739 -38.743 1.00 85.50 110 GLU A C 1
ATOM 890 O O . GLU A 1 110 ? 32.871 4.887 -39.962 1.00 85.50 110 GLU A O 1
ATOM 895 N N . ALA A 1 111 ? 31.904 4.354 -38.002 1.00 85.88 111 ALA A N 1
ATOM 896 C CA . ALA A 1 111 ? 30.589 4.068 -38.569 1.00 85.88 111 ALA A CA 1
ATOM 897 C C . ALA A 1 111 ? 29.903 5.348 -39.063 1.00 85.88 111 ALA A C 1
ATOM 899 O O . ALA A 1 111 ? 29.473 5.408 -40.212 1.00 85.88 111 ALA A O 1
ATOM 900 N N . VAL A 1 112 ? 29.880 6.409 -38.250 1.00 87.69 112 VAL A N 1
ATOM 901 C CA . VAL A 1 112 ? 29.336 7.720 -38.644 1.00 87.69 112 VAL A CA 1
ATOM 902 C C . VAL A 1 112 ? 30.019 8.241 -39.908 1.00 87.69 112 VAL A C 1
ATOM 904 O O . VAL A 1 112 ? 29.349 8.768 -40.790 1.00 87.69 112 VAL A O 1
ATOM 907 N N . ARG A 1 113 ? 31.343 8.078 -40.029 1.00 87.75 113 ARG A N 1
ATOM 908 C CA . ARG A 1 113 ? 32.095 8.486 -41.221 1.00 87.75 113 ARG A CA 1
ATOM 909 C C . ARG A 1 113 ? 31.723 7.656 -42.448 1.00 87.75 113 ARG A C 1
ATOM 911 O O . ARG A 1 113 ? 31.560 8.238 -43.512 1.00 87.75 113 ARG A O 1
ATOM 918 N N . ALA A 1 114 ? 31.582 6.338 -42.308 1.00 86.81 114 ALA A N 1
ATOM 919 C CA . ALA A 1 114 ? 31.209 5.448 -43.413 1.00 86.81 114 ALA A CA 1
ATOM 920 C C . ALA A 1 114 ? 29.770 5.676 -43.912 1.00 86.81 114 ALA A C 1
ATOM 922 O O . ALA A 1 114 ? 29.459 5.423 -45.074 1.00 86.81 114 ALA A O 1
ATOM 923 N N . TRP A 1 115 ? 28.888 6.146 -43.030 1.00 89.25 115 TRP A N 1
ATOM 924 C CA . TRP A 1 115 ? 27.479 6.393 -43.330 1.00 89.25 115 TRP A CA 1
ATOM 925 C C . TRP A 1 115 ? 27.147 7.858 -43.599 1.00 89.25 115 TRP A C 1
ATOM 927 O O . TRP A 1 115 ? 25.972 8.162 -43.793 1.00 89.25 115 TRP A O 1
ATOM 937 N N . ARG A 1 116 ? 28.138 8.755 -43.619 1.00 90.75 116 ARG A N 1
ATOM 938 C CA . ARG A 1 116 ? 27.944 10.183 -43.890 1.00 90.75 116 ARG A CA 1
ATOM 939 C C . ARG A 1 116 ? 27.519 10.404 -45.338 1.00 90.75 116 ARG A C 1
ATOM 941 O O . ARG A 1 116 ? 28.179 9.914 -46.247 1.00 90.75 116 ARG A O 1
ATOM 948 N N . ASP A 1 117 ? 26.450 11.168 -45.522 1.00 89.38 117 ASP A N 1
ATOM 949 C CA . ASP A 1 117 ? 26.056 11.700 -46.822 1.00 89.38 117 ASP A CA 1
ATOM 950 C C . ASP A 1 117 ? 26.599 13.130 -46.952 1.00 89.38 117 ASP A C 1
ATOM 952 O O . ASP A 1 117 ? 26.708 13.854 -45.954 1.00 89.38 117 ASP A O 1
ATOM 956 N N . GLU A 1 118 ? 26.974 13.542 -48.163 1.00 88.75 118 GLU A N 1
ATOM 957 C CA . GLU A 1 118 ? 27.451 14.907 -48.414 1.00 88.75 118 GLU A CA 1
ATOM 958 C C . GLU A 1 118 ? 26.372 15.949 -48.075 1.00 88.75 118 GLU A C 1
ATOM 960 O O . GLU A 1 118 ? 26.700 17.043 -47.615 1.00 88.75 118 GLU A O 1
ATOM 965 N N . ALA A 1 119 ? 25.090 15.583 -48.199 1.00 89.38 119 ALA A N 1
ATOM 966 C CA . ALA A 1 119 ? 23.950 16.451 -47.919 1.00 89.38 119 ALA A CA 1
ATOM 967 C C . ALA A 1 119 ? 23.660 16.671 -46.421 1.00 89.38 119 ALA A C 1
ATOM 969 O O . ALA A 1 119 ? 22.832 17.512 -46.076 1.00 89.38 119 ALA A O 1
ATOM 970 N N . ASP A 1 120 ? 24.296 15.939 -45.500 1.00 84.88 120 ASP A N 1
ATOM 971 C CA . ASP A 1 120 ? 23.962 16.054 -44.070 1.00 84.88 120 ASP A CA 1
ATOM 972 C C . ASP A 1 120 ? 24.603 17.243 -43.355 1.00 84.88 120 ASP A C 1
ATOM 974 O O . ASP A 1 120 ? 24.388 17.398 -42.153 1.00 84.88 120 ASP A O 1
ATOM 978 N N . GLU A 1 121 ? 25.450 18.026 -44.029 1.00 88.62 121 GLU A N 1
ATOM 979 C CA . GLU A 1 121 ? 26.196 19.154 -43.439 1.00 88.62 121 GLU A CA 1
ATOM 980 C C . GLU A 1 121 ? 27.004 18.777 -42.174 1.00 88.62 121 GLU A C 1
ATOM 982 O O . GLU A 1 121 ? 27.372 19.614 -41.353 1.00 88.62 121 GLU A O 1
ATOM 987 N N . GLY A 1 122 ? 27.319 17.488 -42.003 1.00 86.38 122 GLY A N 1
ATOM 988 C CA . GLY A 1 122 ? 28.035 16.974 -40.836 1.00 86.38 122 GLY A CA 1
ATOM 989 C C . GLY A 1 122 ? 27.159 16.544 -39.653 1.00 86.38 122 GLY A C 1
ATOM 990 O O . GLY A 1 122 ? 27.727 16.182 -38.617 1.00 86.38 122 GLY A O 1
ATOM 991 N N . ASP A 1 123 ? 25.830 16.502 -39.800 1.00 90.38 123 ASP A N 1
ATOM 992 C CA . ASP A 1 123 ? 24.912 15.959 -38.795 1.00 90.38 123 ASP A CA 1
ATOM 993 C C . ASP A 1 123 ? 25.175 14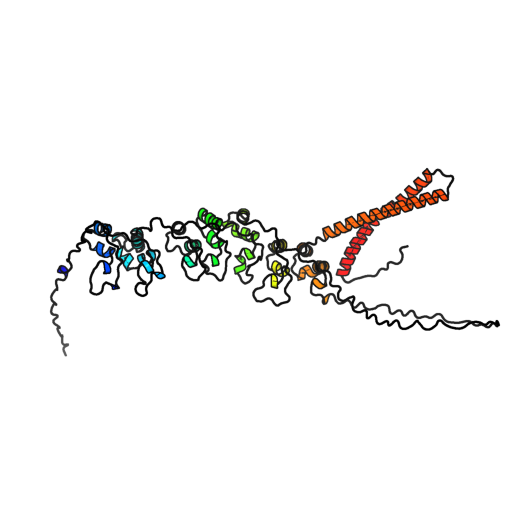.459 -38.554 1.00 90.38 123 ASP A C 1
ATOM 995 O O . ASP A 1 123 ? 24.841 13.569 -39.348 1.00 90.38 123 ASP A O 1
ATOM 999 N N . LYS A 1 124 ? 25.795 14.170 -37.405 1.00 89.69 124 LYS A N 1
ATOM 1000 C CA . LYS A 1 124 ? 26.148 12.807 -36.997 1.00 89.69 124 LYS A CA 1
ATOM 1001 C C . LYS A 1 124 ? 24.912 11.937 -36.758 1.00 89.69 124 LYS A C 1
ATOM 1003 O O . LYS A 1 124 ? 25.006 10.724 -36.930 1.00 89.69 124 LYS A O 1
ATOM 1008 N N . HIS A 1 125 ? 23.770 12.513 -36.375 1.00 85.19 125 HIS A N 1
ATOM 1009 C CA . HIS A 1 125 ? 22.557 11.747 -36.088 1.00 85.19 125 HIS A CA 1
ATOM 1010 C C . HIS A 1 125 ? 21.915 11.199 -37.360 1.00 85.19 125 HIS A C 1
ATOM 1012 O O . HIS A 1 125 ? 21.509 10.040 -37.368 1.00 85.19 125 HIS A O 1
ATOM 1018 N N . LYS A 1 126 ? 21.911 11.953 -38.466 1.00 88.81 126 LYS A N 1
ATOM 1019 C CA . LYS A 1 126 ? 21.435 11.440 -39.766 1.00 88.81 126 LYS A CA 1
ATOM 1020 C C . LYS A 1 126 ? 22.266 10.253 -40.255 1.00 88.81 126 LYS A C 1
ATOM 1022 O O . LYS A 1 126 ? 21.713 9.239 -40.677 1.00 88.81 126 LYS A O 1
ATOM 1027 N N . SER A 1 127 ? 23.589 10.342 -40.103 1.00 90.06 127 SER A N 1
ATOM 1028 C CA . SER A 1 127 ? 24.518 9.249 -40.435 1.00 90.06 127 SER A CA 1
ATOM 1029 C C . SER A 1 127 ? 24.286 8.013 -39.566 1.00 90.06 127 SER A C 1
ATOM 1031 O O . SER A 1 127 ? 24.214 6.895 -40.075 1.00 90.06 127 SER A O 1
ATOM 1033 N N . MET A 1 128 ? 24.104 8.215 -38.259 1.00 87.88 128 MET A N 1
ATOM 1034 C CA . MET A 1 128 ? 23.767 7.148 -37.318 1.00 87.88 128 MET A CA 1
ATOM 1035 C C . MET A 1 128 ? 22.421 6.493 -37.668 1.00 87.88 128 MET A C 1
ATOM 1037 O O . MET A 1 128 ? 22.329 5.270 -37.709 1.00 87.88 128 MET A O 1
ATOM 1041 N N . ASN A 1 129 ? 2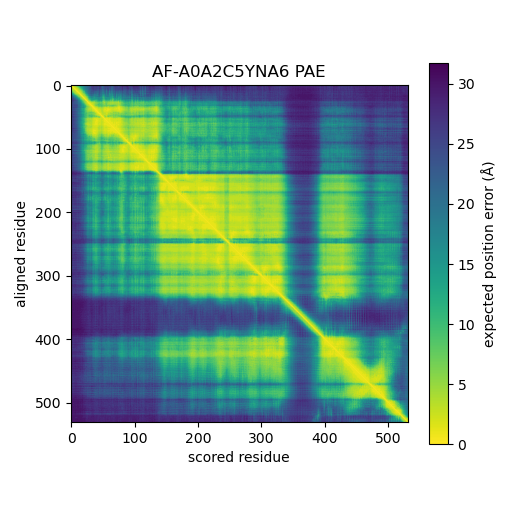1.397 7.282 -37.997 1.00 83.62 129 ASN A N 1
ATOM 1042 C CA . ASN A 1 129 ? 20.078 6.771 -38.365 1.00 83.62 129 ASN A CA 1
ATOM 1043 C C . ASN A 1 129 ? 20.112 5.967 -39.667 1.00 83.62 129 ASN A C 1
ATOM 1045 O O . ASN A 1 129 ? 19.489 4.914 -39.728 1.00 83.62 129 ASN A O 1
ATOM 1049 N N . ARG A 1 130 ? 20.882 6.389 -40.680 1.00 90.69 130 ARG A N 1
ATOM 1050 C CA . ARG A 1 130 ? 21.084 5.577 -41.894 1.00 90.69 130 ARG A CA 1
ATOM 1051 C C . ARG A 1 130 ? 21.856 4.290 -41.613 1.00 90.69 130 ARG A C 1
ATOM 1053 O O . ARG A 1 130 ? 21.487 3.248 -42.144 1.00 90.69 130 ARG A O 1
ATOM 1060 N N . CYS A 1 131 ? 22.874 4.345 -40.749 1.00 91.00 131 CYS A N 1
ATOM 1061 C CA . CYS A 1 131 ? 23.600 3.157 -40.293 1.00 91.00 131 CYS A CA 1
ATOM 1062 C C . CYS A 1 131 ? 22.657 2.127 -39.657 1.00 91.00 131 CYS A C 1
ATOM 1064 O O . CYS A 1 131 ? 22.736 0.942 -39.983 1.00 91.00 131 CYS A O 1
ATOM 1066 N N . MET A 1 132 ? 21.736 2.582 -38.802 1.00 86.31 132 MET A N 1
ATOM 1067 C CA . MET A 1 132 ? 20.730 1.723 -38.175 1.00 86.31 132 MET A CA 1
ATOM 1068 C C . MET A 1 132 ? 19.680 1.243 -39.187 1.00 86.31 132 MET A C 1
ATOM 1070 O O . MET A 1 132 ? 19.424 0.049 -39.256 1.00 86.31 132 MET A O 1
ATOM 1074 N N . ALA A 1 133 ? 19.141 2.130 -40.029 1.00 85.50 133 ALA A N 1
ATOM 1075 C CA . ALA A 1 133 ? 18.097 1.806 -41.007 1.00 85.50 133 ALA A CA 1
ATOM 1076 C C . ALA A 1 133 ? 18.555 0.849 -42.124 1.00 85.50 133 ALA A C 1
ATOM 1078 O O . ALA A 1 133 ? 17.733 0.181 -42.746 1.00 85.50 133 ALA A O 1
ATOM 1079 N N . TRP A 1 134 ? 19.861 0.783 -42.410 1.00 86.94 134 TRP A N 1
ATOM 1080 C CA . TRP A 1 134 ? 20.407 -0.158 -43.392 1.00 86.94 134 TRP A CA 1
ATOM 1081 C C . TRP A 1 134 ? 20.450 -1.603 -42.896 1.00 86.94 134 TRP A C 1
ATOM 1083 O O . TRP A 1 134 ? 20.503 -2.550 -43.690 1.00 86.94 134 TRP A O 1
ATOM 1093 N N . ARG A 1 135 ? 20.480 -1.790 -41.580 1.00 86.88 135 ARG A N 1
ATOM 1094 C CA . ARG A 1 135 ? 20.495 -3.119 -40.981 1.00 86.88 135 ARG A CA 1
ATOM 1095 C C . ARG A 1 135 ? 19.174 -3.790 -41.317 1.00 86.88 135 ARG A C 1
ATOM 1097 O O . ARG A 1 135 ? 18.134 -3.139 -41.366 1.00 86.88 135 ARG A O 1
ATOM 1104 N N . VAL A 1 136 ? 19.209 -5.099 -41.562 1.00 77.88 136 VAL A N 1
ATOM 1105 C CA . VAL A 1 136 ? 17.959 -5.854 -41.470 1.00 77.88 136 VAL A CA 1
ATOM 1106 C C . VAL A 1 136 ? 17.597 -5.724 -40.004 1.00 77.88 136 VAL A C 1
ATOM 1108 O O . VAL A 1 136 ? 18.343 -6.225 -39.150 1.00 77.88 136 VAL A O 1
ATOM 1111 N N . ASP A 1 137 ? 16.504 -5.008 -39.716 1.00 62.91 137 ASP A N 1
ATOM 1112 C CA . ASP A 1 137 ? 15.798 -5.195 -38.453 1.00 62.91 137 ASP A CA 1
ATOM 1113 C C . ASP A 1 137 ? 15.801 -6.697 -38.204 1.00 62.91 137 ASP A C 1
ATOM 1115 O O . ASP A 1 137 ? 15.643 -7.466 -39.156 1.00 62.91 137 ASP A O 1
ATOM 1119 N N . MET A 1 138 ? 16.032 -7.157 -36.975 1.00 56.09 138 MET A N 1
ATOM 1120 C CA . MET A 1 138 ? 15.658 -8.533 -36.652 1.00 56.09 138 MET A CA 1
ATOM 1121 C C . MET A 1 138 ? 14.143 -8.611 -36.835 1.00 56.09 138 MET A C 1
ATOM 1123 O O . MET A 1 138 ? 13.388 -8.445 -35.884 1.00 56.09 138 MET A O 1
ATOM 1127 N N . ALA A 1 139 ? 13.696 -8.714 -38.083 1.00 47.59 139 ALA A N 1
ATOM 1128 C CA . ALA A 1 139 ? 12.348 -8.437 -38.482 1.00 47.59 139 ALA A CA 1
ATOM 1129 C C . ALA A 1 139 ? 11.538 -9.523 -37.799 1.00 47.59 139 ALA A C 1
ATOM 1131 O O . ALA A 1 139 ? 11.604 -10.697 -38.163 1.00 47.59 139 ALA A O 1
ATOM 1132 N N . ASN A 1 140 ? 10.826 -9.084 -36.766 1.00 57.09 140 ASN A N 1
ATOM 1133 C CA . ASN A 1 140 ? 9.833 -9.801 -35.983 1.00 57.09 140 ASN A CA 1
ATOM 1134 C C . ASN A 1 140 ? 10.298 -10.629 -34.779 1.00 57.09 140 ASN A C 1
ATOM 1136 O O . ASN A 1 140 ? 9.417 -11.078 -34.046 1.00 57.09 140 ASN A O 1
ATOM 1140 N N . SER A 1 141 ? 11.594 -10.801 -34.484 1.00 73.19 141 SER A N 1
ATOM 1141 C CA . SER A 1 141 ? 11.954 -11.414 -33.194 1.00 73.19 141 SER A CA 1
ATOM 1142 C C . SER A 1 141 ? 12.010 -10.334 -32.124 1.00 73.19 141 SER A C 1
ATOM 1144 O O . SER A 1 141 ? 13.057 -9.743 -31.854 1.00 73.19 141 SER A O 1
ATOM 1146 N N . LYS A 1 142 ? 10.844 -10.055 -31.542 1.00 89.31 142 LYS A N 1
ATOM 1147 C CA . LYS A 1 142 ? 10.744 -9.295 -30.300 1.00 89.31 142 LYS A CA 1
ATOM 1148 C C . LYS A 1 142 ? 11.735 -9.867 -29.282 1.00 89.31 142 LYS A C 1
ATOM 1150 O O . LYS A 1 142 ? 11.834 -11.083 -29.136 1.00 89.31 142 LYS A O 1
ATOM 1155 N N . LYS A 1 143 ? 12.490 -9.004 -28.602 1.00 91.25 143 LYS A N 1
ATOM 1156 C CA . LYS A 1 143 ? 13.375 -9.426 -27.510 1.00 91.25 143 LYS A CA 1
ATOM 1157 C C . LYS A 1 143 ? 12.528 -10.062 -26.408 1.00 91.25 143 LYS A C 1
ATOM 1159 O O . LYS A 1 143 ? 11.466 -9.538 -26.075 1.00 91.25 143 LYS A O 1
ATOM 1164 N N . ALA A 1 144 ? 12.997 -11.160 -25.825 1.00 94.50 144 ALA A N 1
ATOM 1165 C CA . ALA A 1 144 ? 12.321 -11.754 -24.678 1.00 94.50 144 ALA A CA 1
ATOM 1166 C C . ALA A 1 144 ? 12.211 -10.723 -23.544 1.00 94.50 144 ALA A C 1
ATOM 1168 O O . ALA A 1 144 ? 13.180 -10.023 -23.245 1.00 94.50 144 ALA A O 1
ATOM 1169 N N . TRP A 1 145 ? 11.036 -10.627 -22.920 1.00 96.88 145 TRP A N 1
ATOM 1170 C CA . TRP A 1 145 ? 10.838 -9.756 -21.763 1.00 96.88 145 TRP A CA 1
ATOM 1171 C C . TRP A 1 145 ? 11.609 -10.302 -20.555 1.00 96.88 145 TRP A C 1
ATOM 1173 O O . TRP A 1 145 ? 11.567 -11.497 -20.256 1.00 96.88 145 TRP A O 1
ATOM 1183 N N . GLN A 1 146 ? 12.298 -9.424 -19.834 1.00 96.00 146 GLN A N 1
ATOM 1184 C CA . GLN A 1 146 ? 13.159 -9.757 -18.707 1.00 96.00 146 GLN A CA 1
ATOM 1185 C C . GLN A 1 146 ? 12.650 -9.083 -17.437 1.00 96.00 146 GLN A C 1
ATOM 1187 O O . GLN A 1 146 ? 12.411 -7.879 -17.402 1.00 96.00 146 GLN A O 1
ATOM 1192 N N . ARG A 1 147 ? 12.548 -9.854 -16.351 1.00 94.00 147 ARG A N 1
ATOM 1193 C CA . ARG A 1 147 ? 12.093 -9.340 -15.050 1.00 94.00 147 ARG A CA 1
ATOM 1194 C C . ARG A 1 147 ? 13.096 -8.405 -14.374 1.00 94.00 147 ARG A C 1
ATOM 1196 O O . ARG A 1 147 ? 12.710 -7.595 -13.544 1.00 94.00 147 ARG A O 1
ATOM 1203 N N . GLY A 1 148 ? 14.373 -8.524 -14.717 1.00 93.69 148 GLY A N 1
ATOM 1204 C CA . GLY A 1 148 ? 15.441 -7.906 -13.947 1.00 93.69 148 GLY A CA 1
ATOM 1205 C C . GLY A 1 148 ? 15.823 -8.763 -12.743 1.00 93.69 148 GLY A C 1
ATOM 1206 O O . GLY A 1 148 ? 14.997 -9.443 -12.133 1.00 93.69 148 GLY A O 1
ATOM 1207 N N . THR A 1 149 ? 17.109 -8.753 -12.423 1.00 91.75 149 THR A N 1
ATOM 1208 C CA . THR A 1 149 ? 17.699 -9.493 -11.297 1.00 91.75 149 THR A CA 1
ATOM 1209 C C . THR A 1 149 ? 18.045 -8.590 -10.114 1.00 91.75 149 THR A C 1
ATOM 1211 O O . THR A 1 149 ? 18.347 -9.096 -9.037 1.00 91.75 149 THR A O 1
ATOM 1214 N N . GLY A 1 150 ? 18.005 -7.264 -10.293 1.00 88.56 150 GLY A N 1
ATOM 1215 C CA . GLY A 1 150 ? 18.351 -6.287 -9.258 1.00 88.56 150 GLY A CA 1
ATOM 1216 C C . GLY A 1 150 ? 19.844 -6.137 -8.996 1.00 88.56 150 GLY A C 1
ATOM 1217 O O . GLY A 1 150 ? 20.223 -5.637 -7.940 1.00 88.56 150 GLY A O 1
ATOM 1218 N N . CYS A 1 151 ? 20.704 -6.585 -9.914 1.00 91.06 151 CYS A N 1
ATOM 1219 C CA . CYS A 1 151 ? 22.135 -6.300 -9.825 1.00 91.06 151 CYS A CA 1
ATOM 1220 C C . CYS A 1 151 ? 22.428 -4.794 -10.013 1.00 91.06 151 CYS A C 1
ATOM 1222 O O . CYS A 1 151 ? 21.539 -4.018 -10.332 1.00 91.06 151 CYS A O 1
ATOM 1224 N N . PHE A 1 152 ? 23.682 -4.361 -9.868 1.00 89.44 152 PHE A N 1
ATOM 1225 C CA . PHE A 1 152 ? 24.059 -2.941 -10.001 1.00 89.44 152 PHE A CA 1
ATOM 1226 C C . PHE A 1 152 ? 24.454 -2.503 -11.419 1.00 89.44 152 PHE A C 1
ATOM 1228 O O . PHE A 1 152 ? 24.819 -1.347 -11.635 1.00 89.44 152 PHE A O 1
ATOM 1235 N N . TYR A 1 153 ? 24.422 -3.413 -12.392 1.00 90.19 153 TYR A N 1
ATOM 1236 C CA . TYR A 1 153 ? 24.791 -3.099 -13.767 1.00 90.19 153 TYR A CA 1
ATOM 1237 C C . TYR A 1 153 ? 23.631 -2.430 -14.502 1.00 90.19 153 TYR A C 1
ATOM 1239 O O . TYR A 1 153 ? 22.487 -2.859 -14.412 1.00 90.19 153 TYR A O 1
ATOM 1247 N N . LYS A 1 154 ? 23.927 -1.405 -15.301 1.00 91.00 154 LYS A N 1
ATOM 1248 C CA . LYS A 1 154 ? 22.932 -0.767 -16.170 1.00 91.00 154 LYS A CA 1
ATOM 1249 C C . LYS A 1 154 ? 22.711 -1.611 -17.419 1.00 91.00 154 LYS A C 1
ATOM 1251 O O . LYS A 1 154 ? 23.139 -1.246 -18.508 1.00 91.00 154 LYS A O 1
ATOM 1256 N N . THR A 1 155 ? 22.089 -2.769 -17.241 1.00 93.00 155 THR A N 1
ATOM 1257 C CA . THR A 1 155 ? 21.676 -3.655 -18.331 1.00 93.00 155 THR A CA 1
ATOM 1258 C C . THR A 1 155 ? 20.218 -4.050 -18.154 1.00 93.00 155 THR A C 1
ATOM 1260 O O . THR A 1 155 ? 19.703 -4.102 -17.036 1.00 93.00 155 THR A O 1
ATOM 1263 N N . GLU A 1 156 ? 19.542 -4.369 -19.253 1.00 94.19 156 GLU A N 1
ATOM 1264 C CA . GLU A 1 156 ? 18.137 -4.781 -19.225 1.00 94.19 156 GLU A CA 1
ATOM 1265 C C . GLU A 1 156 ? 17.908 -6.030 -18.353 1.00 94.19 156 GLU A C 1
ATOM 1267 O O . GLU A 1 156 ? 16.994 -6.060 -17.534 1.00 94.19 156 GLU A O 1
ATOM 1272 N N . ALA A 1 157 ? 18.801 -7.022 -18.435 1.00 92.62 157 ALA A N 1
ATOM 1273 C CA . ALA A 1 157 ? 18.768 -8.226 -17.593 1.00 92.62 157 ALA A CA 1
ATOM 1274 C C . ALA A 1 157 ? 18.851 -7.925 -16.089 1.00 92.62 157 ALA A C 1
ATOM 1276 O O . ALA A 1 157 ? 18.440 -8.719 -15.239 1.00 92.62 157 ALA A O 1
ATOM 1277 N N . CYS A 1 158 ? 19.416 -6.773 -15.757 1.00 93.69 158 CYS A N 1
ATOM 1278 C CA . CYS A 1 158 ? 19.640 -6.333 -14.402 1.00 93.69 158 CYS A CA 1
ATOM 1279 C C . CYS A 1 158 ? 18.452 -5.530 -13.870 1.00 93.69 158 CYS A C 1
ATOM 1281 O O . CYS A 1 158 ? 17.904 -5.865 -12.821 1.00 93.69 158 CYS A O 1
ATOM 1283 N N . LEU A 1 159 ? 18.024 -4.522 -14.631 1.00 94.94 159 LEU A N 1
ATOM 1284 C CA . LEU A 1 159 ? 16.980 -3.578 -14.234 1.00 94.94 159 LEU A CA 1
ATOM 1285 C C . LEU A 1 159 ? 15.561 -4.112 -14.480 1.00 94.94 159 LEU A C 1
ATOM 1287 O O . LEU A 1 159 ? 14.650 -3.773 -13.726 1.00 94.94 159 LEU A O 1
ATOM 1291 N N . GLY A 1 160 ? 15.402 -4.966 -15.494 1.00 95.88 160 GLY A N 1
ATOM 1292 C CA . GLY A 1 160 ? 14.130 -5.440 -16.038 1.00 95.88 160 GLY A CA 1
ATOM 1293 C C . GLY A 1 160 ? 13.686 -4.617 -17.246 1.00 95.88 160 GLY A C 1
ATOM 1294 O O . GLY A 1 160 ? 13.981 -3.428 -17.327 1.00 95.88 160 GLY A O 1
ATOM 1295 N N . THR A 1 161 ? 12.971 -5.231 -18.191 1.00 96.81 161 THR A N 1
ATOM 1296 C CA . THR A 1 161 ? 12.560 -4.597 -19.456 1.00 96.81 161 THR A CA 1
ATOM 1297 C C . THR A 1 161 ? 11.705 -3.352 -19.229 1.00 96.81 161 THR A C 1
ATOM 1299 O O . THR A 1 161 ? 11.922 -2.333 -19.880 1.00 96.81 161 THR A O 1
ATOM 1302 N N . ASP A 1 162 ? 10.754 -3.394 -18.286 1.00 97.50 162 ASP A N 1
ATOM 1303 C CA . ASP A 1 162 ? 9.891 -2.238 -18.007 1.00 97.50 162 ASP A CA 1
ATOM 1304 C C . ASP A 1 162 ? 10.714 -1.051 -17.469 1.00 97.50 162 ASP A C 1
ATOM 1306 O O . ASP A 1 162 ? 10.648 0.047 -18.016 1.00 97.50 162 ASP A O 1
ATOM 1310 N N . ALA A 1 163 ? 11.551 -1.290 -16.455 1.00 96.94 163 ALA A N 1
ATOM 1311 C CA . ALA A 1 163 ? 12.467 -0.303 -15.880 1.00 96.94 163 ALA A CA 1
ATOM 1312 C C . ALA A 1 163 ? 13.476 0.237 -16.910 1.00 96.94 163 ALA A C 1
ATOM 1314 O O . ALA A 1 163 ? 13.703 1.444 -17.004 1.00 96.94 163 ALA A O 1
ATOM 1315 N N . TRP A 1 164 ? 14.044 -0.655 -17.725 1.00 96.81 164 TRP A N 1
ATOM 1316 C CA . TRP A 1 164 ? 14.966 -0.315 -18.804 1.00 96.81 164 TRP A CA 1
ATOM 1317 C C . TRP A 1 164 ? 14.323 0.639 -19.806 1.00 96.81 164 TRP A C 1
ATOM 1319 O O . TRP A 1 164 ? 14.884 1.692 -20.103 1.00 96.81 164 TRP A O 1
ATOM 1329 N N . CYS A 1 165 ? 13.113 0.325 -20.271 1.00 97.06 165 CYS A N 1
ATOM 1330 C CA . CYS A 1 165 ? 12.388 1.186 -21.198 1.00 97.06 165 CYS A CA 1
ATOM 1331 C C . CYS A 1 165 ? 11.938 2.511 -20.571 1.00 97.06 165 CYS A C 1
ATOM 1333 O O . CYS A 1 165 ? 11.761 3.484 -21.295 1.00 97.06 165 CYS A O 1
ATOM 1335 N N . VAL A 1 166 ? 11.751 2.579 -19.251 1.00 96.69 166 VAL A N 1
ATOM 1336 C CA . VAL A 1 166 ? 11.405 3.825 -18.551 1.00 96.69 166 VAL A CA 1
ATOM 1337 C C . VAL A 1 166 ? 12.616 4.746 -18.396 1.00 96.69 166 VAL A C 1
ATOM 1339 O O . VAL A 1 166 ? 12.518 5.932 -18.703 1.00 96.69 166 VAL A O 1
ATOM 1342 N N . TRP A 1 167 ? 13.750 4.228 -17.921 1.00 95.50 167 TRP A N 1
ATOM 1343 C CA . TRP A 1 167 ? 14.872 5.071 -17.487 1.00 95.50 167 TRP A CA 1
ATOM 1344 C C . TRP A 1 167 ? 16.079 5.060 -18.427 1.00 95.50 167 TRP A C 1
ATOM 1346 O O . TRP A 1 167 ? 16.857 6.012 -18.422 1.00 95.50 167 TRP A O 1
ATOM 1356 N N . HIS A 1 168 ? 16.232 4.024 -19.256 1.00 90.75 168 HIS A N 1
ATOM 1357 C CA . HIS A 1 168 ? 17.421 3.785 -20.089 1.00 90.75 168 HIS A CA 1
ATOM 1358 C C . HIS A 1 168 ? 17.087 3.578 -21.567 1.00 90.75 168 HIS A C 1
ATOM 1360 O O . HIS A 1 168 ? 17.800 2.891 -22.293 1.00 90.75 168 HIS A O 1
ATOM 1366 N N . GLN A 1 169 ? 16.038 4.237 -22.058 1.00 83.50 169 GLN A N 1
ATOM 1367 C CA . GLN A 1 169 ? 15.610 4.176 -23.460 1.00 83.50 169 GLN A CA 1
ATOM 1368 C C . GLN A 1 169 ? 16.592 4.810 -24.466 1.00 83.50 169 GLN A C 1
ATOM 1370 O O . GLN A 1 169 ? 16.187 5.136 -25.570 1.00 83.50 169 GLN A O 1
ATOM 1375 N N . THR A 1 170 ? 17.871 5.025 -24.146 1.00 81.94 170 THR A N 1
ATOM 1376 C CA . THR A 1 170 ? 18.824 5.693 -25.058 1.00 81.94 170 THR A CA 1
ATOM 1377 C C . THR A 1 170 ? 19.066 4.919 -26.357 1.00 8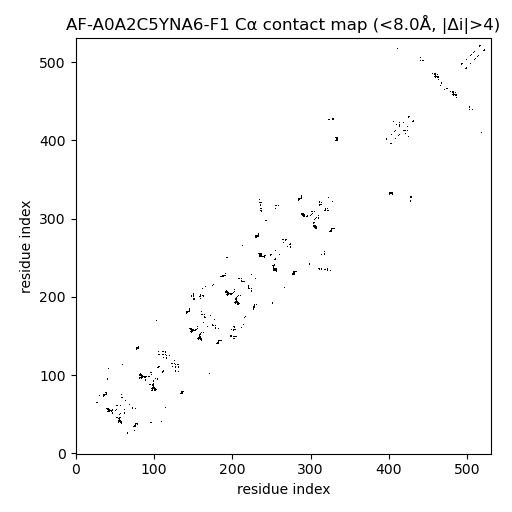1.94 170 THR A C 1
ATOM 1379 O O . THR A 1 170 ? 19.583 5.491 -27.319 1.00 81.94 170 THR A O 1
ATOM 1382 N N . GLU A 1 171 ? 18.700 3.638 -26.391 1.00 79.62 171 GLU A N 1
ATOM 1383 C CA . GLU A 1 171 ? 18.725 2.771 -27.573 1.00 79.62 171 GLU A CA 1
ATOM 1384 C C . GLU A 1 171 ? 17.455 2.858 -28.432 1.00 79.62 171 GLU A C 1
ATOM 1386 O O . GLU A 1 171 ? 17.445 2.349 -29.551 1.00 79.62 171 GLU A O 1
ATOM 1391 N N . TYR A 1 172 ? 16.396 3.507 -27.940 1.00 86.19 172 TYR A N 1
ATOM 1392 C CA . TYR A 1 172 ? 15.095 3.573 -28.597 1.00 86.19 172 TYR A CA 1
ATOM 1393 C C . TYR A 1 172 ? 14.635 5.030 -28.764 1.00 86.19 172 TYR A C 1
ATOM 1395 O O . TYR A 1 172 ? 14.898 5.872 -27.907 1.00 86.19 172 TYR A O 1
ATOM 1403 N N . PRO A 1 173 ? 13.914 5.370 -29.845 1.00 83.19 173 PRO A N 1
ATOM 1404 C CA . PRO A 1 173 ? 13.376 6.721 -30.023 1.00 83.19 173 PRO A CA 1
ATOM 1405 C C . PRO A 1 173 ? 12.413 7.158 -28.909 1.00 83.19 173 PRO A C 1
ATOM 1407 O O . PRO A 1 173 ? 12.280 8.350 -28.637 1.00 83.19 173 PRO A O 1
ATOM 1410 N N . SER A 1 174 ? 11.714 6.203 -28.290 1.00 90.75 174 SER A N 1
ATOM 1411 C CA . SER A 1 174 ? 10.742 6.448 -27.225 1.00 90.75 174 SER A CA 1
ATOM 1412 C C . SER A 1 174 ? 10.543 5.222 -26.329 1.00 90.75 174 SER A C 1
ATOM 1414 O O . SER A 1 174 ? 10.945 4.105 -26.666 1.00 90.75 174 SER A O 1
ATOM 1416 N N . GLN A 1 175 ? 9.832 5.410 -25.221 1.00 95.31 175 GLN A N 1
ATOM 1417 C CA . GLN A 1 175 ? 9.484 4.337 -24.293 1.00 95.31 175 GLN A CA 1
ATOM 1418 C C . GLN A 1 175 ? 8.584 3.297 -24.969 1.00 95.31 175 GLN A C 1
ATOM 1420 O O . GLN A 1 175 ? 8.724 2.096 -24.750 1.00 95.31 175 GLN A O 1
ATOM 1425 N N . GLU A 1 176 ? 7.660 3.746 -25.817 1.00 93.56 176 GLU A N 1
ATOM 1426 C CA . GLU A 1 176 ? 6.720 2.894 -26.542 1.00 93.56 176 GLU A CA 1
ATOM 1427 C C . GLU A 1 176 ? 7.448 2.007 -27.542 1.00 93.56 176 GLU A C 1
ATOM 1429 O O . GLU A 1 176 ? 7.203 0.803 -27.562 1.00 93.56 176 GLU A O 1
ATOM 1434 N N . THR A 1 177 ? 8.375 2.584 -28.312 1.00 91.75 177 THR A N 1
ATOM 1435 C CA . THR A 1 177 ? 9.195 1.820 -29.264 1.00 91.75 177 THR A CA 1
ATOM 1436 C C . THR A 1 177 ? 10.086 0.805 -28.550 1.00 91.75 177 THR A C 1
ATOM 1438 O O . THR A 1 177 ? 10.201 -0.325 -29.019 1.00 91.75 177 THR A O 1
ATOM 1441 N N . CYS A 1 178 ? 10.623 1.148 -27.371 1.00 95.12 178 CYS A N 1
ATOM 1442 C CA . CYS A 1 178 ? 11.314 0.189 -26.511 1.00 95.12 178 CYS A CA 1
ATOM 1443 C C . CYS A 1 178 ? 10.391 -0.958 -26.090 1.00 95.12 178 CYS A C 1
ATOM 1445 O O . CYS A 1 178 ? 10.717 -2.121 -26.301 1.00 95.12 178 CYS A O 1
ATOM 1447 N N . LEU A 1 179 ? 9.207 -0.662 -25.551 1.00 95.81 179 LEU A N 1
ATOM 1448 C CA . LEU A 1 179 ? 8.270 -1.691 -25.091 1.00 95.81 179 LEU A CA 1
ATOM 1449 C C . LEU A 1 179 ? 7.730 -2.566 -26.238 1.00 95.81 179 LEU A C 1
ATOM 1451 O O . LEU A 1 179 ? 7.474 -3.747 -26.025 1.00 95.81 179 LEU A O 1
ATOM 1455 N N . ASP A 1 180 ? 7.559 -2.020 -27.445 1.00 93.19 180 ASP A N 1
ATOM 1456 C CA . ASP A 1 180 ? 7.106 -2.772 -28.626 1.00 93.19 180 ASP A CA 1
ATOM 1457 C C . ASP A 1 180 ? 8.172 -3.692 -29.213 1.00 93.19 180 ASP A C 1
ATOM 1459 O O . ASP A 1 180 ? 7.832 -4.721 -29.808 1.00 93.19 180 ASP A O 1
ATOM 1463 N N . ALA A 1 181 ? 9.445 -3.353 -29.002 1.00 92.19 181 ALA A N 1
ATOM 1464 C CA . ALA A 1 181 ? 10.575 -4.188 -29.382 1.00 92.19 181 ALA A CA 1
ATOM 1465 C C . ALA A 1 181 ? 10.703 -5.461 -28.524 1.00 92.19 181 ALA A C 1
ATOM 1467 O O . ALA A 1 181 ? 11.518 -6.325 -28.851 1.00 92.19 181 ALA A O 1
ATOM 1468 N N . HIS A 1 182 ? 9.899 -5.603 -27.462 1.00 95.12 182 HIS A N 1
ATOM 1469 C CA . HIS A 1 182 ? 9.910 -6.759 -26.567 1.00 95.12 182 HIS A CA 1
ATOM 1470 C C . HIS A 1 182 ? 8.638 -7.602 -26.677 1.00 95.12 182 HIS A C 1
ATOM 1472 O O . HIS A 1 182 ? 7.569 -7.152 -27.111 1.00 95.12 182 HIS A O 1
ATOM 1478 N N . GLU A 1 183 ? 8.772 -8.873 -26.304 1.00 95.50 183 GLU A N 1
ATOM 1479 C CA . GLU A 1 183 ? 7.663 -9.804 -26.167 1.00 95.50 183 GLU A CA 1
ATOM 1480 C C . GLU A 1 183 ? 6.661 -9.281 -25.125 1.00 95.50 183 GLU A C 1
ATOM 1482 O O . GLU A 1 183 ? 7.025 -8.510 -24.230 1.00 95.50 183 GLU A O 1
ATOM 1487 N N . PRO A 1 184 ? 5.375 -9.661 -25.223 1.00 95.69 184 PRO A N 1
ATOM 1488 C CA . PRO A 1 184 ? 4.395 -9.296 -24.211 1.00 95.69 184 PRO A CA 1
ATOM 1489 C C . PRO A 1 184 ? 4.829 -9.742 -22.810 1.00 95.69 184 PRO A C 1
ATOM 1491 O O . PRO A 1 184 ? 5.422 -10.806 -22.639 1.00 95.69 184 PRO A O 1
ATOM 1494 N N . ARG A 1 185 ? 4.467 -8.949 -21.794 1.00 96.88 185 ARG A N 1
ATOM 1495 C CA . ARG A 1 185 ? 4.719 -9.290 -20.388 1.00 96.88 185 ARG A CA 1
ATOM 1496 C C . ARG A 1 185 ? 4.115 -10.659 -20.057 1.00 96.88 185 ARG A C 1
ATOM 1498 O O . ARG A 1 185 ? 2.942 -10.882 -20.381 1.00 96.88 185 ARG A O 1
ATOM 1505 N N . PRO A 1 186 ? 4.851 -11.545 -19.368 1.00 96.56 186 PRO A N 1
ATOM 1506 C CA . PRO A 1 186 ? 4.256 -12.731 -18.771 1.00 96.56 186 PRO A CA 1
ATOM 1507 C C . PRO A 1 186 ? 3.115 -12.337 -17.823 1.00 96.56 186 PRO A C 1
ATOM 1509 O O . PRO A 1 186 ? 3.176 -11.299 -17.165 1.00 96.56 186 PRO A O 1
ATOM 1512 N N . ARG A 1 187 ? 2.065 -13.157 -17.747 1.00 94.94 187 ARG A N 1
ATOM 1513 C CA . ARG A 1 187 ? 0.986 -12.971 -16.763 1.00 94.94 187 ARG A CA 1
ATOM 1514 C C . ARG A 1 187 ? 1.396 -13.550 -15.410 1.00 94.94 187 ARG A C 1
ATOM 1516 O O . ARG A 1 187 ? 2.130 -14.534 -15.365 1.00 94.94 187 ARG A O 1
ATOM 1523 N N . GLY A 1 188 ? 0.866 -12.984 -14.326 1.00 94.25 188 GLY A N 1
ATOM 1524 C CA . GLY A 1 188 ? 1.097 -13.488 -12.968 1.00 94.25 188 GLY A CA 1
ATOM 1525 C C . GLY A 1 188 ? 2.483 -13.144 -12.423 1.00 94.25 188 GLY A C 1
ATOM 1526 O O . GLY A 1 188 ? 3.039 -13.888 -11.616 1.00 94.25 188 GLY A O 1
ATOM 1527 N N . LEU A 1 189 ? 3.068 -12.036 -12.881 1.00 95.31 189 LEU A N 1
ATOM 1528 C CA . LEU A 1 189 ? 4.288 -11.502 -12.287 1.00 95.31 189 LEU A CA 1
ATOM 1529 C C . LEU A 1 189 ? 4.001 -11.096 -10.834 1.00 95.31 189 LEU A C 1
ATOM 1531 O O . LEU A 1 189 ? 2.956 -10.531 -10.541 1.00 95.31 189 LEU A O 1
ATOM 1535 N N . LEU A 1 190 ? 4.914 -11.377 -9.904 1.00 94.31 190 LEU A N 1
ATOM 1536 C CA . LEU A 1 190 ? 4.701 -10.962 -8.514 1.00 94.31 190 LEU A CA 1
ATOM 1537 C C . LEU A 1 190 ? 4.925 -9.455 -8.380 1.00 94.31 190 LEU A C 1
ATOM 1539 O O . LEU A 1 190 ? 5.952 -8.950 -8.847 1.00 94.31 190 LEU A O 1
ATOM 1543 N N . TRP A 1 191 ? 4.013 -8.790 -7.675 1.00 95.44 191 TRP A N 1
ATOM 1544 C CA . TRP A 1 191 ? 4.157 -7.404 -7.248 1.00 95.44 191 TRP A CA 1
ATOM 1545 C C . TRP A 1 191 ? 5.411 -7.215 -6.385 1.00 95.44 191 TRP A C 1
ATOM 1547 O O . TRP A 1 191 ? 5.669 -7.999 -5.468 1.00 95.44 191 TRP A O 1
ATOM 1557 N N . GLN A 1 192 ? 6.200 -6.180 -6.673 1.00 94.06 192 GLN A N 1
ATOM 1558 C CA . GLN A 1 192 ? 7.394 -5.829 -5.908 1.00 94.06 192 GLN A CA 1
ATOM 1559 C C . GLN A 1 192 ? 7.232 -4.454 -5.271 1.00 94.06 192 GLN A C 1
ATOM 1561 O O . GLN A 1 192 ? 6.947 -3.468 -5.947 1.00 94.06 192 GLN A O 1
ATOM 1566 N N . PHE A 1 193 ? 7.466 -4.382 -3.966 1.00 93.69 193 PHE A N 1
ATOM 1567 C CA . PHE A 1 193 ? 7.601 -3.112 -3.264 1.00 93.69 193 PHE A CA 1
ATOM 1568 C C . PHE A 1 193 ? 9.032 -2.573 -3.392 1.00 93.69 193 PHE A C 1
ATOM 1570 O O . PHE A 1 193 ? 9.956 -3.373 -3.562 1.00 93.69 193 PHE A O 1
ATOM 1577 N N . PRO A 1 194 ? 9.238 -1.251 -3.256 1.00 92.62 194 PRO A N 1
ATOM 1578 C CA . PRO A 1 194 ? 10.573 -0.661 -3.264 1.00 92.62 194 PRO A CA 1
ATOM 1579 C C . PRO A 1 194 ? 11.513 -1.318 -2.231 1.00 92.62 194 PRO A C 1
ATOM 1581 O O . PRO A 1 194 ? 11.159 -1.473 -1.056 1.00 92.62 194 PRO A O 1
ATOM 1584 N N . ASP A 1 195 ? 12.730 -1.686 -2.637 1.00 90.00 195 ASP A N 1
ATOM 1585 C CA . ASP A 1 195 ? 13.842 -2.041 -1.746 1.00 90.00 195 ASP A CA 1
ATOM 1586 C C . ASP A 1 195 ? 14.993 -1.058 -1.959 1.00 90.00 195 ASP A C 1
ATOM 1588 O O . ASP A 1 195 ? 15.715 -1.122 -2.949 1.00 90.00 195 ASP A O 1
ATOM 1592 N N . GLY A 1 196 ? 15.233 -0.190 -0.972 1.00 86.50 196 GLY A N 1
ATOM 1593 C CA . GLY A 1 196 ? 16.313 0.802 -1.021 1.00 86.50 196 GLY A CA 1
ATOM 1594 C C . GLY A 1 196 ? 17.739 0.231 -1.097 1.00 86.50 196 GLY A C 1
ATOM 1595 O O . GLY A 1 196 ? 18.689 1.004 -1.151 1.00 86.50 196 GLY A O 1
ATOM 1596 N N . ARG A 1 197 ? 17.917 -1.099 -1.068 1.00 88.31 197 ARG A N 1
ATOM 1597 C CA . ARG A 1 197 ? 19.206 -1.762 -1.342 1.00 88.31 197 ARG A CA 1
ATOM 1598 C C . ARG A 1 197 ? 19.443 -2.024 -2.830 1.00 88.31 197 ARG A C 1
ATOM 1600 O O . ARG A 1 197 ? 20.588 -2.236 -3.220 1.00 88.31 197 ARG A O 1
ATOM 1607 N N . ALA A 1 198 ? 18.382 -2.063 -3.630 1.00 90.19 198 ALA A N 1
ATOM 1608 C CA . ALA A 1 198 ? 18.464 -2.266 -5.067 1.00 90.19 198 ALA A CA 1
ATOM 1609 C C . ALA A 1 198 ? 18.741 -0.931 -5.787 1.00 90.19 198 ALA A C 1
ATOM 1611 O O . ALA A 1 198 ? 18.487 0.141 -5.228 1.00 90.19 198 ALA A O 1
ATOM 1612 N N . PRO A 1 199 ? 19.269 -0.960 -7.023 1.00 90.94 199 PRO A N 1
ATOM 1613 C CA . PRO A 1 199 ? 19.502 0.255 -7.795 1.00 90.94 199 PRO A CA 1
ATOM 1614 C C . PRO A 1 199 ? 18.219 1.060 -7.980 1.00 90.94 199 PRO A C 1
ATOM 1616 O O . PRO A 1 199 ? 17.172 0.500 -8.315 1.00 90.94 199 PRO A O 1
ATOM 1619 N N . ALA A 1 200 ? 18.324 2.380 -7.827 1.00 90.81 200 ALA A N 1
ATOM 1620 C CA . ALA A 1 200 ? 17.212 3.324 -7.943 1.00 90.81 200 ALA A CA 1
ATOM 1621 C C . ALA A 1 200 ? 16.636 3.456 -9.366 1.00 90.81 200 ALA A C 1
ATOM 1623 O O . ALA A 1 200 ? 15.758 4.275 -9.593 1.00 90.81 200 ALA A O 1
ATOM 1624 N N . ASP A 1 201 ? 17.134 2.695 -10.333 1.00 92.56 201 ASP A N 1
ATOM 1625 C CA . ASP A 1 201 ? 16.655 2.580 -11.711 1.00 92.56 201 ASP A CA 1
ATOM 1626 C C . ASP A 1 201 ? 16.230 1.140 -12.053 1.00 92.56 201 ASP A C 1
ATOM 1628 O O . ASP A 1 201 ? 16.054 0.792 -13.216 1.00 92.56 201 ASP A O 1
ATOM 1632 N N . SER A 1 202 ? 16.062 0.280 -11.047 1.00 94.50 202 SER A N 1
ATOM 1633 C CA . SER A 1 202 ? 15.514 -1.071 -11.204 1.00 94.50 202 SER A CA 1
ATOM 1634 C C . SER A 1 202 ? 14.074 -1.146 -10.697 1.00 94.50 202 SER A C 1
ATOM 1636 O O . SER A 1 202 ? 13.651 -0.329 -9.871 1.00 94.50 202 SER A O 1
ATOM 1638 N N . GLU A 1 203 ? 13.324 -2.157 -11.148 1.00 94.12 203 GLU A N 1
ATOM 1639 C CA . GLU A 1 203 ? 12.005 -2.453 -10.568 1.00 94.12 203 GLU A CA 1
ATOM 1640 C C . GLU A 1 203 ? 12.100 -2.813 -9.083 1.00 94.12 203 GLU A C 1
ATOM 1642 O O . GLU A 1 203 ? 11.269 -2.380 -8.293 1.00 94.12 203 GLU A O 1
ATOM 1647 N N . LEU A 1 204 ? 13.158 -3.513 -8.673 1.00 92.81 204 LEU A N 1
ATOM 1648 C CA . LEU A 1 204 ? 13.388 -3.834 -7.265 1.00 92.81 204 LEU A CA 1
ATOM 1649 C C . LEU A 1 204 ? 13.642 -2.582 -6.415 1.00 92.81 204 LEU A C 1
ATOM 1651 O O . LEU A 1 204 ? 13.229 -2.538 -5.261 1.00 92.81 204 LEU A O 1
ATOM 1655 N N . GLY A 1 205 ? 14.296 -1.558 -6.968 1.00 92.06 205 GLY A N 1
ATOM 1656 C CA . GLY A 1 205 ? 14.584 -0.313 -6.254 1.00 92.06 205 GLY A CA 1
ATOM 1657 C C . GLY A 1 205 ? 13.371 0.601 -6.117 1.00 92.06 205 GLY A C 1
ATOM 1658 O O . GLY A 1 205 ? 13.113 1.115 -5.033 1.00 92.06 205 GLY A O 1
ATOM 1659 N N . ASN A 1 206 ? 12.607 0.783 -7.197 1.00 93.06 206 ASN A N 1
ATOM 1660 C CA . ASN A 1 206 ? 11.446 1.687 -7.216 1.00 93.06 206 ASN A CA 1
ATOM 1661 C C . ASN A 1 206 ? 10.111 1.012 -6.906 1.00 93.06 206 ASN A C 1
ATOM 1663 O O . ASN A 1 206 ? 9.096 1.695 -6.774 1.00 93.06 206 ASN A O 1
ATOM 1667 N N . GLY A 1 207 ? 10.093 -0.316 -6.841 1.00 94.62 207 GLY A N 1
ATOM 1668 C CA . GLY A 1 207 ? 8.873 -1.101 -6.846 1.00 94.62 207 GLY A CA 1
ATOM 1669 C C . GLY A 1 207 ? 8.193 -1.131 -8.216 1.00 94.62 207 GLY A C 1
ATOM 1670 O O . GLY A 1 207 ? 8.387 -0.277 -9.087 1.00 94.62 207 GLY A O 1
ATOM 1671 N N . THR A 1 208 ? 7.326 -2.123 -8.376 1.00 95.88 208 THR A N 1
ATOM 1672 C CA . THR A 1 208 ? 6.455 -2.300 -9.534 1.00 95.88 208 THR A CA 1
ATOM 1673 C C . THR A 1 208 ? 5.664 -1.036 -9.859 1.00 95.88 208 THR A C 1
ATOM 1675 O O . THR A 1 208 ? 5.601 -0.623 -11.016 1.00 95.88 208 THR A O 1
ATOM 1678 N N . GLU A 1 209 ? 5.025 -0.435 -8.853 1.00 95.25 209 GLU A N 1
ATOM 1679 C CA . GLU A 1 209 ? 4.127 0.697 -9.073 1.00 95.25 209 GLU A CA 1
ATOM 1680 C C . GLU A 1 209 ? 4.893 1.902 -9.611 1.00 95.25 209 GLU A C 1
ATOM 1682 O O . GLU A 1 209 ? 4.455 2.528 -10.573 1.00 95.25 209 GLU A O 1
ATOM 1687 N N . GLY A 1 210 ? 6.075 2.177 -9.049 1.00 94.81 210 GLY A N 1
ATOM 1688 C CA . GLY A 1 210 ? 6.953 3.246 -9.511 1.00 94.81 210 GLY A CA 1
ATOM 1689 C C . GLY A 1 210 ? 7.346 3.070 -10.978 1.00 94.81 210 GLY A C 1
ATOM 1690 O O . GLY A 1 210 ? 7.238 4.019 -11.755 1.00 94.81 210 GLY A O 1
ATOM 1691 N N . VAL A 1 211 ? 7.721 1.849 -11.379 1.00 96.88 211 VAL A N 1
ATOM 1692 C CA . VAL A 1 211 ? 8.035 1.523 -12.782 1.00 96.88 211 VAL A CA 1
ATOM 1693 C C . VAL A 1 211 ? 6.814 1.701 -13.682 1.00 96.88 211 VAL A C 1
ATOM 1695 O O . VAL A 1 211 ? 6.887 2.403 -14.688 1.00 96.88 211 VAL A O 1
ATOM 1698 N N . CYS A 1 212 ? 5.682 1.078 -13.343 1.00 97.12 212 CYS A N 1
ATOM 1699 C CA . CYS A 1 212 ? 4.506 1.097 -14.208 1.00 97.12 212 CYS A CA 1
ATOM 1700 C C . CYS A 1 212 ? 3.915 2.506 -14.335 1.00 97.12 212 CYS A C 1
ATOM 1702 O O . CYS A 1 212 ? 3.550 2.915 -15.436 1.00 97.12 212 CYS A O 1
ATOM 1704 N N . LEU A 1 213 ? 3.844 3.279 -13.247 1.00 95.56 213 LEU A N 1
ATOM 1705 C CA . LEU A 1 213 ? 3.320 4.647 -13.276 1.00 95.56 213 LEU A CA 1
ATOM 1706 C C . LEU A 1 213 ? 4.230 5.620 -14.037 1.00 95.56 213 LEU A C 1
ATOM 1708 O O . LEU A 1 213 ? 3.734 6.620 -14.556 1.00 95.56 213 LEU A O 1
ATOM 1712 N N . ALA A 1 214 ? 5.523 5.312 -14.159 1.00 96.12 214 ALA A N 1
ATOM 1713 C CA . ALA A 1 214 ? 6.457 6.053 -15.001 1.00 96.12 214 ALA A CA 1
ATOM 1714 C C . ALA A 1 214 ? 6.309 5.739 -16.506 1.00 96.12 214 ALA A C 1
ATOM 1716 O O . ALA A 1 214 ? 6.957 6.372 -17.341 1.00 96.12 214 ALA A O 1
ATOM 1717 N N . ILE A 1 215 ? 5.429 4.803 -16.887 1.00 96.94 215 ILE A N 1
ATOM 1718 C CA . ILE A 1 215 ? 5.048 4.597 -18.287 1.00 96.94 215 ILE A CA 1
ATOM 1719 C C . ILE A 1 215 ? 4.116 5.726 -18.739 1.00 96.94 215 ILE A C 1
ATOM 1721 O O . ILE A 1 215 ? 3.051 5.935 -18.152 1.00 96.94 215 ILE A O 1
ATOM 1725 N N . HIS A 1 216 ? 4.501 6.450 -19.791 1.00 95.75 216 HIS A N 1
ATOM 1726 C CA . HIS A 1 216 ? 3.783 7.604 -20.333 1.00 95.75 216 HIS A CA 1
ATOM 1727 C C . HIS A 1 216 ? 2.427 7.214 -20.927 1.00 95.75 216 HIS A C 1
ATOM 1729 O O . HIS A 1 216 ? 1.417 7.852 -20.633 1.00 95.75 216 HIS A O 1
ATOM 1735 N N . SER A 1 217 ? 2.389 6.147 -21.728 1.00 95.81 217 SER A N 1
ATOM 1736 C CA . SER A 1 217 ? 1.153 5.632 -22.322 1.00 95.81 217 SER A CA 1
ATOM 1737 C C . SER A 1 217 ? 0.244 4.997 -21.262 1.00 95.81 217 SER A C 1
ATOM 1739 O O . SER A 1 217 ? 0.616 4.009 -20.625 1.00 95.81 217 SER A O 1
ATOM 1741 N N . GLU A 1 218 ? -0.974 5.529 -21.119 1.00 94.56 218 GLU A N 1
ATOM 1742 C CA . GLU A 1 218 ? -1.978 5.030 -20.169 1.00 94.56 218 GLU A CA 1
ATOM 1743 C C . GLU A 1 218 ? -2.313 3.550 -20.416 1.00 94.56 218 GLU A C 1
ATOM 1745 O O . GLU A 1 218 ? -2.229 2.739 -19.496 1.00 94.56 218 GLU A O 1
ATOM 1750 N N . ASP A 1 219 ? -2.565 3.159 -21.668 1.00 95.44 219 ASP A N 1
ATOM 1751 C CA . ASP A 1 219 ? -2.870 1.766 -22.017 1.00 95.44 219 ASP A CA 1
ATOM 1752 C C . ASP A 1 219 ? -1.723 0.806 -21.665 1.00 95.44 219 ASP A C 1
ATOM 1754 O O . ASP A 1 219 ? -1.940 -0.333 -21.247 1.00 95.44 219 ASP A O 1
ATOM 1758 N N . ARG A 1 220 ? -0.467 1.241 -21.837 1.00 96.44 220 ARG A N 1
ATOM 1759 C CA . ARG A 1 220 ? 0.706 0.422 -21.490 1.00 96.44 220 ARG A CA 1
ATOM 1760 C C . ARG A 1 220 ? 0.920 0.341 -19.987 1.00 96.44 220 ARG A C 1
ATOM 1762 O O . ARG A 1 220 ? 1.328 -0.719 -19.516 1.00 96.44 220 ARG A O 1
ATOM 1769 N N . ARG A 1 221 ? 0.642 1.424 -19.260 1.00 95.75 221 ARG A N 1
ATOM 1770 C CA . ARG A 1 221 ? 0.652 1.464 -17.795 1.00 95.75 221 ARG A CA 1
ATOM 1771 C C . ARG A 1 221 ? -0.367 0.484 -17.226 1.00 95.75 221 ARG A C 1
ATOM 1773 O O . ARG A 1 221 ? 0.007 -0.336 -16.395 1.00 95.75 221 ARG A O 1
ATOM 1780 N N . VAL A 1 222 ? -1.601 0.496 -17.732 1.00 93.94 222 VAL A N 1
ATOM 1781 C CA . VAL A 1 222 ? -2.644 -0.465 -17.333 1.00 93.94 222 VAL A CA 1
ATOM 1782 C C . VAL A 1 222 ? -2.182 -1.899 -17.597 1.00 93.94 222 VAL A C 1
ATOM 1784 O O . VAL A 1 222 ? -2.160 -2.702 -16.673 1.00 93.94 222 VAL A O 1
ATOM 1787 N N . ARG A 1 223 ? -1.653 -2.203 -18.793 1.00 95.50 223 ARG A N 1
ATOM 1788 C CA . ARG A 1 223 ? -1.097 -3.540 -19.090 1.00 95.50 223 ARG A CA 1
ATOM 1789 C C . ARG A 1 223 ? 0.097 -3.933 -18.207 1.00 95.50 223 ARG A C 1
ATOM 1791 O O . ARG A 1 223 ? 0.317 -5.119 -17.976 1.00 95.50 223 ARG A O 1
ATOM 1798 N N . CYS A 1 224 ? 0.913 -2.972 -17.771 1.00 97.12 224 CYS A N 1
ATOM 1799 C CA . CYS A 1 224 ? 2.038 -3.205 -16.857 1.00 97.12 224 CYS A CA 1
ATOM 1800 C C . CYS A 1 224 ? 1.544 -3.624 -15.469 1.00 97.12 224 CYS A C 1
ATOM 1802 O O . CYS A 1 224 ? 2.061 -4.582 -14.890 1.00 97.12 224 CYS A O 1
ATOM 1804 N N . LEU A 1 225 ? 0.517 -2.929 -14.983 1.00 95.12 225 LEU A N 1
ATOM 1805 C CA . LEU A 1 225 ? -0.146 -3.183 -13.714 1.00 95.12 225 LEU A CA 1
ATOM 1806 C C . LEU A 1 225 ? -0.923 -4.515 -13.741 1.00 95.12 225 LEU A C 1
ATOM 1808 O O . LEU A 1 225 ? -0.696 -5.373 -12.894 1.00 95.12 225 LEU A O 1
ATOM 1812 N N . GLU A 1 226 ? -1.741 -4.759 -14.768 1.00 94.25 226 GLU A N 1
ATOM 1813 C CA . GLU A 1 226 ? -2.518 -6.001 -14.937 1.00 94.25 226 GLU A CA 1
ATOM 1814 C C . GLU A 1 226 ? -1.645 -7.260 -15.017 1.00 94.25 226 GLU A C 1
ATOM 1816 O O . GLU A 1 226 ? -2.017 -8.310 -14.492 1.00 94.25 226 GLU A O 1
ATOM 1821 N N . ALA A 1 227 ? -0.462 -7.174 -15.639 1.00 96.31 227 ALA A N 1
ATOM 1822 C CA . ALA A 1 227 ? 0.465 -8.304 -15.732 1.00 96.31 227 ALA A CA 1
ATOM 1823 C C . ALA A 1 227 ? 0.934 -8.811 -14.355 1.00 96.31 227 ALA A C 1
ATOM 1825 O O . ALA A 1 227 ? 1.349 -9.969 -14.240 1.00 96.31 227 ALA A O 1
ATOM 1826 N N . ARG A 1 228 ? 0.846 -7.961 -13.321 1.00 95.31 228 ARG A N 1
ATOM 1827 C CA . ARG A 1 228 ? 1.274 -8.253 -11.948 1.00 95.31 228 ARG A CA 1
ATOM 1828 C C . ARG A 1 228 ? 0.127 -8.569 -10.984 1.00 95.31 228 ARG A C 1
ATOM 1830 O O . ARG A 1 228 ? 0.369 -8.899 -9.827 1.00 95.31 228 ARG A O 1
ATOM 1837 N N . GLY A 1 229 ? -1.109 -8.537 -11.482 1.00 92.56 229 GLY A N 1
ATOM 1838 C CA . GLY A 1 229 ? -2.304 -8.764 -10.678 1.00 92.56 229 GLY A CA 1
ATOM 1839 C C . GLY A 1 229 ? -2.644 -7.592 -9.748 1.00 92.56 229 GLY A C 1
ATOM 1840 O O . GLY A 1 229 ? -2.023 -6.530 -9.827 1.00 92.56 229 GLY A O 1
ATOM 1841 N N . PRO A 1 230 ? -3.664 -7.764 -8.891 1.00 92.81 230 PRO A N 1
ATOM 1842 C CA . PRO A 1 230 ? -4.067 -6.741 -7.937 1.00 92.81 230 PRO A CA 1
ATOM 1843 C C . PRO A 1 230 ? -2.979 -6.521 -6.881 1.00 92.81 230 PRO A C 1
ATOM 1845 O O . PRO A 1 230 ? -2.369 -7.473 -6.388 1.00 92.81 230 PRO A O 1
ATOM 1848 N N . VAL A 1 231 ? -2.763 -5.261 -6.505 1.00 93.88 231 VAL A N 1
ATOM 1849 C CA . VAL A 1 231 ? -1.810 -4.897 -5.443 1.00 93.88 231 VAL A CA 1
ATOM 1850 C C . VAL A 1 231 ? -2.346 -5.385 -4.104 1.00 93.88 231 VAL A C 1
ATOM 1852 O O . VAL A 1 231 ? -3.498 -5.081 -3.800 1.00 93.88 231 VAL A O 1
ATOM 1855 N N . PRO A 1 232 ? -1.573 -6.101 -3.276 1.00 95.06 232 PRO A N 1
ATOM 1856 C CA . PRO A 1 232 ? -2.008 -6.421 -1.921 1.00 95.06 232 PRO A CA 1
ATOM 1857 C C . PRO A 1 232 ? -2.435 -5.155 -1.167 1.00 95.06 232 PRO A C 1
ATOM 1859 O O . PRO A 1 232 ? -1.755 -4.133 -1.235 1.00 95.06 232 PRO A O 1
ATOM 1862 N N . TYR A 1 233 ? -3.570 -5.206 -0.467 1.00 95.88 233 TYR A N 1
ATOM 1863 C CA . TYR A 1 233 ? -3.960 -4.104 0.407 1.00 95.88 233 TYR A CA 1
ATOM 1864 C C . TYR A 1 233 ? -3.036 -4.091 1.622 1.00 95.88 233 TYR A C 1
ATOM 1866 O O . TYR A 1 233 ? -3.049 -5.017 2.433 1.00 95.88 233 TYR A O 1
ATOM 1874 N N . GLU A 1 234 ? -2.267 -3.023 1.767 1.00 95.62 234 GLU A N 1
ATOM 1875 C CA . GLU A 1 234 ? -1.347 -2.838 2.875 1.00 95.62 234 GLU A CA 1
ATOM 1876 C C . GLU A 1 234 ? -2.003 -2.009 3.971 1.00 95.62 234 GLU A C 1
ATOM 1878 O O . GLU A 1 234 ? -2.582 -0.943 3.736 1.00 95.62 234 GLU A O 1
ATOM 1883 N N . MET A 1 235 ? -1.890 -2.483 5.205 1.00 94.00 235 MET A N 1
ATOM 1884 C CA . MET A 1 235 ? -2.284 -1.689 6.362 1.00 94.00 235 MET A CA 1
ATOM 1885 C C . MET A 1 235 ? -1.130 -0.792 6.804 1.00 94.00 235 MET A C 1
ATOM 1887 O O . MET A 1 235 ? 0.028 -1.166 6.609 1.00 94.00 235 MET A O 1
ATOM 1891 N N . PRO A 1 236 ? -1.413 0.381 7.401 1.00 92.62 236 PRO A N 1
ATOM 1892 C CA . PRO A 1 236 ? -0.364 1.262 7.888 1.00 92.62 236 PRO A CA 1
ATOM 1893 C C . PRO A 1 236 ? 0.621 0.519 8.791 1.00 92.62 236 PRO A C 1
ATOM 1895 O O . PRO A 1 236 ? 0.231 -0.225 9.704 1.00 92.62 236 PRO A O 1
ATOM 1898 N N . LEU A 1 237 ? 1.904 0.746 8.506 1.00 89.31 237 LEU A N 1
ATOM 1899 C CA . LEU A 1 237 ? 3.033 0.088 9.147 1.00 89.31 237 LEU A CA 1
ATOM 1900 C C . LEU A 1 237 ? 2.911 -1.449 9.114 1.00 89.31 237 LEU A C 1
ATOM 1902 O O . LEU A 1 237 ? 3.041 -2.123 10.139 1.00 89.31 237 LEU A O 1
ATOM 1906 N N . GLY A 1 238 ? 2.608 -2.000 7.942 1.00 88.00 238 GLY A N 1
ATOM 1907 C CA . GLY A 1 238 ? 2.521 -3.435 7.702 1.00 88.00 238 GLY A CA 1
ATOM 1908 C C . GLY A 1 238 ? 3.887 -4.142 7.721 1.00 88.00 238 GLY A C 1
ATOM 1909 O O . GLY A 1 238 ? 4.947 -3.503 7.827 1.00 88.00 238 GLY A O 1
ATOM 1910 N N . PRO A 1 239 ? 3.892 -5.483 7.617 1.00 88.19 239 PRO A N 1
ATOM 1911 C CA . PRO A 1 239 ? 5.118 -6.267 7.531 1.00 88.19 239 PRO A CA 1
ATOM 1912 C C . PRO A 1 239 ? 6.043 -5.776 6.407 1.00 88.19 239 PRO A C 1
ATOM 1914 O O . PRO A 1 239 ? 5.635 -5.579 5.268 1.00 88.19 239 PRO A O 1
ATOM 1917 N N . GLY A 1 240 ? 7.325 -5.587 6.723 1.00 87.12 240 GLY A N 1
ATOM 1918 C CA . GLY A 1 240 ? 8.318 -5.121 5.750 1.00 87.12 240 GLY A CA 1
ATOM 1919 C C . GLY A 1 240 ? 8.412 -3.601 5.589 1.00 87.12 240 GLY A C 1
ATOM 1920 O O . GLY A 1 240 ? 9.312 -3.148 4.880 1.00 87.12 240 GLY A O 1
ATOM 1921 N N . CYS A 1 241 ? 7.582 -2.812 6.283 1.00 88.62 241 CYS A N 1
ATOM 1922 C CA . CYS A 1 241 ? 7.814 -1.375 6.403 1.00 88.62 241 CYS A CA 1
ATOM 1923 C C . CYS A 1 241 ? 9.154 -1.105 7.111 1.00 88.62 241 CYS A C 1
ATOM 1925 O O . CYS A 1 241 ? 9.350 -1.462 8.276 1.00 88.62 241 CYS A O 1
ATOM 1927 N N . ARG A 1 242 ? 10.092 -0.451 6.415 1.00 81.88 242 ARG A N 1
ATOM 1928 C CA . ARG A 1 242 ? 11.355 -0.007 7.017 1.00 81.88 242 ARG A CA 1
ATOM 1929 C C . ARG A 1 242 ? 11.158 1.361 7.651 1.00 81.88 242 ARG A C 1
ATOM 1931 O O . ARG A 1 242 ? 11.078 2.382 6.978 1.00 81.88 242 ARG A O 1
ATOM 1938 N N . VAL A 1 243 ? 11.113 1.366 8.975 1.00 66.25 243 VAL A N 1
ATOM 1939 C CA . VAL A 1 243 ? 10.808 2.540 9.798 1.00 66.25 243 VAL A CA 1
ATOM 1940 C C . VAL A 1 243 ? 11.995 3.513 9.910 1.00 66.25 243 VAL A C 1
ATOM 1942 O O . VAL A 1 243 ? 11.893 4.539 10.570 1.00 66.25 243 VAL A O 1
ATOM 1945 N N . THR A 1 244 ? 13.122 3.316 9.228 1.00 67.81 244 THR A N 1
ATOM 1946 C CA . THR A 1 244 ? 14.271 4.232 9.347 1.00 67.81 244 THR A CA 1
ATOM 1947 C C . THR A 1 244 ? 14.394 5.199 8.158 1.00 67.81 244 THR A C 1
ATOM 1949 O O . THR A 1 244 ? 14.460 4.804 6.997 1.00 67.81 244 THR A O 1
ATOM 1952 N N . GLY A 1 245 ? 14.446 6.505 8.458 1.00 69.38 245 GLY A N 1
ATOM 1953 C CA . GLY A 1 245 ? 14.802 7.570 7.509 1.00 69.38 245 GLY A CA 1
ATOM 1954 C C . GLY A 1 245 ? 13.648 8.235 6.741 1.00 69.38 245 GLY A C 1
ATOM 1955 O O . GLY A 1 245 ? 12.470 7.944 6.932 1.00 69.38 245 GLY A O 1
ATOM 1956 N N . LYS A 1 246 ? 14.008 9.167 5.843 1.00 63.06 246 LYS A N 1
ATOM 1957 C CA . LYS A 1 246 ? 13.069 9.943 5.002 1.00 63.06 246 LYS A CA 1
ATOM 1958 C C . LYS A 1 246 ? 12.308 9.093 3.971 1.00 63.06 246 LYS A C 1
ATOM 1960 O O . LYS A 1 246 ? 11.348 9.577 3.389 1.00 63.06 246 LYS A O 1
ATOM 1965 N N . ALA A 1 247 ? 12.710 7.838 3.762 1.00 60.31 247 ALA A N 1
ATOM 1966 C CA . ALA A 1 247 ? 12.084 6.924 2.807 1.00 60.31 247 ALA A CA 1
ATOM 1967 C C . ALA A 1 247 ? 10.675 6.452 3.225 1.00 60.31 247 ALA A C 1
ATOM 1969 O O . ALA A 1 247 ? 9.946 5.934 2.385 1.00 60.31 247 ALA A O 1
ATOM 1970 N N . ARG A 1 248 ? 10.256 6.683 4.485 1.00 61.50 248 ARG A N 1
ATOM 1971 C CA . ARG A 1 248 ? 8.912 6.325 4.980 1.00 61.50 248 ARG A CA 1
ATOM 1972 C C . ARG A 1 248 ? 7.771 6.902 4.137 1.00 61.50 248 ARG A C 1
ATOM 1974 O O . ARG A 1 248 ? 6.708 6.298 4.078 1.00 61.50 248 ARG A O 1
ATOM 1981 N N . THR A 1 249 ? 7.957 8.073 3.523 1.00 64.81 249 THR A N 1
ATOM 1982 C CA . THR A 1 249 ? 6.848 8.796 2.881 1.00 64.81 249 THR A CA 1
ATOM 1983 C C . THR A 1 249 ? 6.415 8.201 1.546 1.00 64.81 249 THR A C 1
ATOM 1985 O O . THR A 1 249 ? 5.372 8.602 1.045 1.00 64.81 249 THR A O 1
ATOM 1988 N N . MET A 1 250 ? 7.192 7.280 0.962 1.00 81.25 250 MET A N 1
ATOM 1989 C CA . MET A 1 250 ? 6.946 6.767 -0.392 1.00 81.25 250 MET A CA 1
ATOM 1990 C C . MET A 1 250 ? 6.848 5.231 -0.465 1.00 81.25 250 MET A C 1
ATOM 1992 O O . MET A 1 250 ? 6.957 4.676 -1.552 1.00 81.25 250 MET A O 1
ATOM 1996 N N . ASP A 1 251 ? 6.629 4.543 0.661 1.00 90.69 251 ASP A N 1
ATOM 1997 C CA . ASP A 1 251 ? 6.370 3.096 0.686 1.00 90.69 251 ASP A CA 1
ATOM 1998 C C . ASP A 1 251 ? 4.953 2.820 1.195 1.00 90.69 251 ASP A C 1
ATOM 2000 O O . ASP A 1 251 ? 4.618 3.127 2.344 1.00 90.69 251 ASP A O 1
ATOM 2004 N N . GLU A 1 252 ? 4.125 2.224 0.341 1.00 93.88 252 GLU A N 1
ATOM 2005 C CA . GLU A 1 252 ? 2.743 1.877 0.656 1.00 93.88 252 GLU A CA 1
ATOM 2006 C C . GLU A 1 252 ? 2.623 0.979 1.895 1.00 93.88 252 GLU A C 1
ATOM 2008 O O . GLU A 1 252 ? 1.715 1.180 2.698 1.00 93.88 252 GLU A O 1
ATOM 2013 N N . ARG A 1 253 ? 3.576 0.068 2.132 1.00 93.25 253 ARG A N 1
ATOM 2014 C CA . ARG A 1 253 ? 3.581 -0.785 3.337 1.00 93.25 253 ARG A CA 1
ATOM 2015 C C . ARG A 1 253 ? 3.689 0.032 4.619 1.00 93.25 253 ARG A C 1
ATOM 2017 O O . ARG A 1 253 ? 3.238 -0.389 5.679 1.00 93.25 253 ARG A O 1
ATOM 2024 N N . CYS A 1 254 ? 4.327 1.197 4.545 1.00 91.44 254 CYS A N 1
ATOM 2025 C CA . CYS A 1 254 ? 4.484 2.083 5.687 1.00 91.44 254 CYS A CA 1
ATOM 2026 C C . CYS A 1 254 ? 3.273 2.986 5.881 1.00 91.44 254 CYS A C 1
ATOM 2028 O O . CYS A 1 254 ? 2.808 3.137 7.010 1.00 91.44 254 CYS A O 1
ATOM 2030 N N . VAL A 1 255 ? 2.750 3.573 4.804 1.00 92.19 255 VAL A N 1
ATOM 2031 C CA . VAL A 1 255 ? 1.648 4.540 4.910 1.00 92.19 255 VAL A CA 1
ATOM 2032 C C . VAL A 1 255 ? 0.254 3.900 4.883 1.00 92.19 255 VAL A C 1
ATOM 2034 O O . VAL A 1 255 ? -0.712 4.529 5.307 1.00 92.19 255 VAL A O 1
ATOM 2037 N N . GLY A 1 256 ? 0.137 2.664 4.410 1.00 94.44 256 GLY A N 1
ATOM 2038 C CA . GLY A 1 256 ? -1.125 1.973 4.175 1.00 94.44 256 GLY A CA 1
ATOM 2039 C C . GLY A 1 256 ? -1.824 2.407 2.884 1.00 94.44 256 GLY A C 1
ATOM 2040 O O . GLY A 1 256 ? -1.732 3.557 2.442 1.00 94.44 256 GLY A O 1
ATOM 2041 N N . SER A 1 257 ? -2.575 1.481 2.292 1.00 95.81 257 SER A N 1
ATOM 2042 C CA . SER A 1 257 ? -3.216 1.641 0.986 1.00 95.81 257 SER A CA 1
ATOM 2043 C C . SER A 1 257 ? -4.208 2.798 0.905 1.00 95.81 257 SER A C 1
ATOM 2045 O O . SER A 1 257 ? -4.244 3.506 -0.100 1.00 95.81 257 SER A O 1
ATOM 2047 N N . ALA A 1 258 ? -4.992 3.053 1.956 1.00 94.62 258 ALA A N 1
ATOM 2048 C CA . ALA A 1 258 ? -5.970 4.142 1.954 1.00 94.62 258 ALA A CA 1
ATOM 2049 C C . ALA A 1 258 ? -5.304 5.525 1.852 1.00 94.62 258 ALA A C 1
ATOM 2051 O O . ALA A 1 258 ? -5.714 6.369 1.039 1.00 94.62 258 ALA A O 1
ATOM 2052 N N . LYS A 1 259 ? -4.240 5.750 2.633 1.00 93.94 259 LYS A N 1
ATOM 2053 C CA . LYS A 1 259 ? -3.450 6.985 2.582 1.00 93.94 259 LYS A CA 1
ATOM 2054 C C . LYS A 1 259 ? -2.645 7.074 1.292 1.00 93.94 259 LYS A C 1
ATOM 2056 O O . LYS A 1 259 ? -2.657 8.124 0.650 1.00 93.94 259 LYS A O 1
ATOM 2061 N N . TRP A 1 260 ? -2.011 5.977 0.882 1.00 95.12 260 TRP A N 1
ATOM 2062 C CA . TRP A 1 260 ? -1.274 5.892 -0.375 1.00 95.12 260 TRP A CA 1
ATOM 2063 C C . TRP A 1 260 ? -2.142 6.302 -1.565 1.00 95.12 260 TRP A C 1
ATOM 2065 O O . TRP A 1 260 ? -1.789 7.208 -2.320 1.00 95.12 260 TRP A O 1
ATOM 2075 N N . CY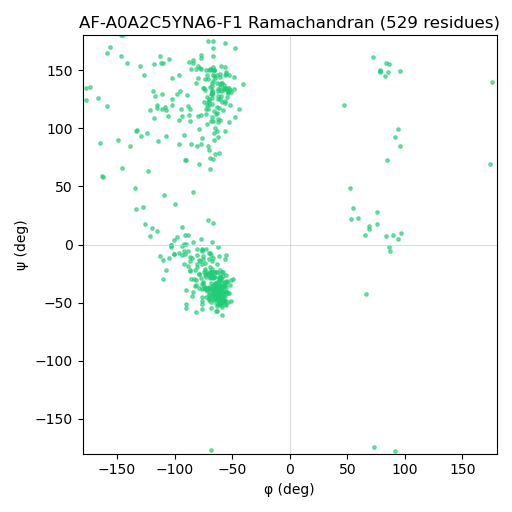S A 1 261 ? -3.349 5.746 -1.665 1.00 95.94 261 CYS A N 1
ATOM 2076 C CA . CYS A 1 261 ? -4.297 6.105 -2.712 1.00 95.94 261 CYS A CA 1
ATOM 2077 C C . CYS A 1 261 ? -4.763 7.556 -2.655 1.00 95.94 261 CYS A C 1
ATOM 2079 O O . CYS A 1 261 ? -5.176 8.107 -3.675 1.00 95.94 261 CYS A O 1
ATOM 2081 N N . SER A 1 262 ? -4.694 8.200 -1.488 1.00 94.88 262 SER A N 1
ATOM 2082 C CA . SER A 1 262 ? -5.003 9.626 -1.354 1.00 94.88 262 SER A CA 1
ATOM 2083 C C . SER A 1 262 ? -3.869 10.493 -1.900 1.00 94.88 262 SER A C 1
ATOM 2085 O O . SER A 1 262 ? -4.118 11.545 -2.481 1.00 94.88 262 SER A O 1
ATOM 2087 N N . MET A 1 263 ? -2.625 10.028 -1.779 1.00 94.00 263 MET A N 1
ATOM 2088 C CA . MET A 1 263 ? -1.449 10.685 -2.354 1.00 94.00 263 MET A CA 1
ATOM 2089 C C . MET A 1 263 ? -1.344 10.455 -3.868 1.00 94.00 263 MET A C 1
ATOM 2091 O O . MET A 1 263 ? -0.938 11.355 -4.602 1.00 94.00 263 MET A O 1
ATOM 2095 N N . MET A 1 264 ? -1.766 9.280 -4.343 1.00 94.62 264 MET A N 1
ATOM 2096 C CA . MET A 1 264 ? -1.634 8.840 -5.739 1.00 94.62 264 MET A CA 1
ATOM 2097 C C . MET A 1 264 ? -2.866 9.136 -6.610 1.00 94.62 264 MET A C 1
ATOM 2099 O O . MET A 1 264 ? -3.001 8.612 -7.718 1.00 94.62 264 MET A O 1
ATOM 2103 N N . GLN A 1 265 ? -3.770 10.008 -6.146 1.00 94.44 265 GLN A N 1
ATOM 2104 C CA . GLN A 1 265 ? -4.990 10.370 -6.879 1.00 94.44 265 GLN A CA 1
ATOM 2105 C C . GLN A 1 265 ? -4.699 10.918 -8.281 1.00 94.44 265 GLN A C 1
ATOM 2107 O O . GLN A 1 265 ? -5.479 10.683 -9.197 1.00 94.44 265 GLN A O 1
ATOM 2112 N N . ARG A 1 266 ? -3.568 11.611 -8.485 1.00 92.25 266 ARG A N 1
ATOM 2113 C CA . ARG A 1 266 ? -3.194 12.138 -9.809 1.00 92.25 266 ARG A CA 1
ATOM 2114 C C . ARG A 1 266 ? -2.898 11.021 -10.811 1.00 92.25 266 ARG A C 1
ATOM 2116 O O . ARG A 1 266 ? -3.240 11.147 -11.980 1.00 92.25 266 ARG A O 1
ATOM 2123 N N . GLN A 1 267 ? -2.274 9.940 -10.357 1.00 91.88 267 GLN A N 1
ATOM 2124 C CA . GLN A 1 267 ? -1.839 8.824 -11.191 1.00 91.88 267 GLN A CA 1
ATOM 2125 C C . GLN A 1 267 ? -2.981 7.842 -11.474 1.00 91.88 267 GLN A C 1
ATOM 2127 O O . GLN A 1 267 ? -3.073 7.333 -12.589 1.00 91.88 267 GLN A O 1
ATOM 2132 N N . TYR A 1 268 ? -3.870 7.634 -10.498 1.00 92.44 268 TYR A N 1
ATOM 2133 C CA . TYR A 1 268 ? -5.037 6.746 -10.602 1.00 92.44 268 TYR A CA 1
ATOM 2134 C C . TYR A 1 268 ? -6.349 7.466 -10.936 1.00 92.44 268 TYR A C 1
ATOM 2136 O O . TYR A 1 268 ? -7.414 6.851 -10.927 1.00 92.44 268 TYR A O 1
ATOM 2144 N N . LYS A 1 269 ? -6.296 8.770 -11.225 1.00 93.94 269 LYS A N 1
ATOM 2145 C CA . LYS A 1 269 ? -7.435 9.685 -11.436 1.00 93.94 269 LYS A CA 1
ATOM 2146 C C . LYS A 1 269 ? -8.294 9.929 -10.187 1.00 93.94 269 LYS A C 1
ATOM 2148 O O . LYS A 1 269 ? -8.684 11.066 -9.942 1.00 93.94 269 LYS A O 1
ATOM 2153 N N . THR A 1 270 ? -8.600 8.897 -9.398 1.00 96.25 270 THR A N 1
ATOM 2154 C CA . THR A 1 270 ? -9.389 9.004 -8.161 1.00 96.25 270 THR A CA 1
ATOM 2155 C C . THR A 1 270 ? -8.852 8.088 -7.059 1.00 96.25 270 THR A C 1
ATOM 2157 O O . THR A 1 270 ? -8.229 7.061 -7.330 1.00 96.25 270 THR A O 1
ATOM 2160 N N . HIS A 1 271 ? -9.140 8.437 -5.799 1.00 96.12 271 HIS A N 1
ATOM 2161 C CA . HIS A 1 271 ? -8.845 7.593 -4.630 1.00 96.12 271 HIS A CA 1
ATOM 2162 C C . HIS A 1 271 ? -9.522 6.221 -4.730 1.00 96.12 271 HIS A C 1
ATOM 2164 O O . HIS A 1 271 ? -8.890 5.196 -4.488 1.00 96.12 271 HIS A O 1
ATOM 2170 N N . LYS A 1 272 ? -10.785 6.206 -5.169 1.00 96.94 272 LYS A N 1
ATOM 2171 C CA . LYS A 1 272 ? -11.581 4.987 -5.313 1.00 96.94 272 LYS A CA 1
ATOM 2172 C C . LYS A 1 272 ? -11.003 4.040 -6.365 1.00 96.94 272 LYS A C 1
ATOM 2174 O O . LYS A 1 272 ? -10.840 2.866 -6.072 1.00 96.94 272 LYS A O 1
ATOM 2179 N N . ALA A 1 273 ? -10.629 4.548 -7.541 1.00 94.81 273 ALA A N 1
ATOM 2180 C CA . ALA A 1 273 ? -10.024 3.731 -8.599 1.00 94.81 273 ALA A CA 1
ATOM 2181 C C . ALA A 1 273 ? -8.690 3.106 -8.156 1.00 94.81 273 ALA A C 1
ATOM 2183 O O . ALA A 1 273 ? -8.392 1.964 -8.489 1.00 94.81 273 ALA A O 1
ATOM 2184 N N . CYS A 1 274 ? -7.906 3.836 -7.359 1.00 96.12 274 CYS A N 1
ATOM 2185 C CA . CYS A 1 274 ? -6.690 3.305 -6.752 1.00 96.12 274 CYS A CA 1
ATOM 2186 C C . CYS A 1 274 ? -6.986 2.149 -5.775 1.00 96.12 274 CYS A C 1
ATOM 2188 O O . CYS A 1 274 ? -6.291 1.134 -5.798 1.00 96.12 274 CYS A O 1
ATOM 2190 N N . LEU A 1 275 ? -8.028 2.265 -4.945 1.00 96.19 275 LEU A N 1
ATOM 2191 C CA . LEU A 1 275 ? -8.442 1.191 -4.035 1.00 96.19 275 LEU A CA 1
ATOM 2192 C C . LEU A 1 275 ? -9.068 -0.005 -4.761 1.00 96.19 275 LEU A C 1
ATOM 2194 O O . LEU A 1 275 ? -8.806 -1.137 -4.380 1.00 96.19 275 LEU A O 1
ATOM 2198 N N . GLU A 1 276 ? -9.842 0.222 -5.822 1.00 95.31 276 GLU A N 1
ATOM 2199 C CA . GLU A 1 276 ? -10.416 -0.845 -6.657 1.00 95.31 276 GLU A CA 1
ATOM 2200 C C . GLU A 1 276 ? -9.338 -1.649 -7.406 1.00 95.31 276 GLU A C 1
ATOM 2202 O O . GLU A 1 276 ? -9.565 -2.804 -7.755 1.00 95.31 276 GLU A O 1
ATOM 2207 N N . PHE A 1 277 ? -8.156 -1.062 -7.628 1.00 94.44 277 PHE A N 1
ATOM 2208 C CA . PHE A 1 277 ? -7.003 -1.757 -8.207 1.00 94.44 277 PHE A CA 1
ATOM 2209 C C . PHE A 1 277 ? -6.265 -2.666 -7.200 1.00 94.44 277 PHE A C 1
ATOM 2211 O O . PHE A 1 277 ? -5.448 -3.510 -7.581 1.00 94.44 277 PHE A O 1
ATOM 2218 N N . ARG A 1 278 ? -6.538 -2.505 -5.904 1.00 96.56 278 ARG A N 1
ATOM 2219 C CA . ARG A 1 278 ? -5.965 -3.343 -4.851 1.00 96.56 278 ARG A CA 1
ATOM 2220 C C . ARG A 1 278 ? -6.813 -4.580 -4.614 1.00 96.56 278 ARG A C 1
ATOM 2222 O O . ARG A 1 278 ? -8.012 -4.614 -4.884 1.00 96.56 278 ARG A O 1
ATOM 2229 N N . ALA A 1 279 ? -6.171 -5.603 -4.068 1.00 96.25 279 ALA A N 1
ATOM 2230 C CA . ALA A 1 279 ? -6.864 -6.712 -3.453 1.00 96.25 279 ALA A CA 1
ATOM 2231 C C . ALA A 1 279 ? -7.795 -6.174 -2.351 1.00 96.25 279 ALA A C 1
ATOM 2233 O O . ALA A 1 279 ? -7.519 -5.119 -1.770 1.00 96.25 279 ALA A O 1
ATOM 2234 N N . PRO A 1 280 ? -8.892 -6.879 -2.040 1.00 95.94 280 PRO A N 1
ATOM 2235 C CA . PRO A 1 280 ? -9.719 -6.530 -0.898 1.00 95.94 280 PRO A CA 1
ATOM 2236 C C . PRO A 1 280 ? -8.875 -6.428 0.373 1.00 95.94 280 PRO A C 1
ATOM 2238 O O . PRO A 1 280 ? -7.904 -7.170 0.550 1.00 95.94 280 PRO A O 1
ATOM 2241 N N . ARG A 1 281 ? -9.260 -5.512 1.265 1.00 94.88 281 ARG A N 1
ATOM 2242 C CA . ARG A 1 281 ? -8.667 -5.438 2.600 1.00 94.88 281 ARG A CA 1
ATOM 2243 C C . ARG A 1 281 ? -8.784 -6.821 3.260 1.00 94.88 281 ARG A C 1
ATOM 2245 O O . ARG A 1 281 ? -9.882 -7.373 3.241 1.00 94.88 281 ARG A O 1
ATOM 2252 N N . PRO A 1 282 ? -7.699 -7.378 3.823 1.00 94.44 282 PRO A N 1
ATOM 2253 C CA . PRO A 1 282 ? -7.777 -8.662 4.502 1.00 94.44 282 PRO A CA 1
ATOM 2254 C C . PRO A 1 282 ? -8.723 -8.567 5.706 1.00 94.44 282 PRO A C 1
ATOM 2256 O O . PRO A 1 282 ? -8.639 -7.617 6.488 1.00 94.44 282 PRO A O 1
ATOM 2259 N N . ASP A 1 283 ? -9.609 -9.556 5.847 1.00 94.12 283 ASP A N 1
ATOM 2260 C CA . ASP A 1 283 ? -10.491 -9.690 7.016 1.00 94.12 283 ASP A CA 1
ATOM 2261 C C . ASP A 1 283 ? -9.707 -10.141 8.260 1.00 94.12 283 ASP A C 1
ATOM 2263 O O . ASP A 1 283 ? -10.070 -9.818 9.394 1.00 94.12 283 ASP A O 1
ATOM 2267 N N . GLU A 1 284 ? -8.610 -10.875 8.048 1.00 95.62 284 GLU A N 1
ATOM 2268 C CA . GLU A 1 284 ? -7.708 -11.314 9.107 1.00 95.62 284 GLU A CA 1
ATOM 2269 C C . GLU A 1 284 ? -6.898 -10.128 9.637 1.00 95.62 284 GLU A C 1
ATOM 2271 O O . GLU A 1 284 ? -6.148 -9.461 8.917 1.00 95.62 284 GLU A O 1
ATOM 2276 N N . LYS A 1 285 ? -7.063 -9.868 10.931 1.00 94.50 285 LYS A N 1
ATOM 2277 C CA . LYS A 1 285 ? -6.328 -8.829 11.641 1.00 94.50 285 LYS A CA 1
ATOM 2278 C C . LYS A 1 285 ? -4.928 -9.323 11.988 1.00 94.50 285 LYS A C 1
ATOM 2280 O O . LYS A 1 285 ? -4.735 -10.476 12.355 1.00 94.50 285 LYS A O 1
ATOM 2285 N N . LEU A 1 286 ? -3.946 -8.430 11.927 1.00 93.31 286 LEU A N 1
ATOM 2286 C CA . LEU A 1 286 ? -2.586 -8.735 12.366 1.00 93.31 286 LEU A CA 1
ATOM 2287 C C . LEU A 1 286 ? -2.555 -8.943 13.886 1.00 93.31 286 LEU A C 1
ATOM 2289 O O . LEU A 1 286 ? -3.129 -8.150 14.631 1.00 93.31 286 LEU A O 1
ATOM 2293 N N . ALA A 1 287 ? -1.846 -9.971 14.350 1.00 94.94 287 ALA A N 1
ATOM 2294 C CA . ALA A 1 287 ? -1.737 -10.264 15.777 1.00 94.94 287 ALA A CA 1
ATOM 2295 C C . ALA A 1 287 ? -1.194 -9.071 16.578 1.00 94.94 287 ALA A C 1
ATOM 2297 O O . ALA A 1 287 ? -0.189 -8.460 16.194 1.00 94.94 287 ALA A O 1
ATOM 2298 N N . TRP A 1 288 ? -1.822 -8.777 17.719 1.00 94.19 288 TRP A N 1
ATOM 2299 C CA . TRP A 1 288 ? -1.328 -7.760 18.644 1.00 94.19 288 TRP A CA 1
ATOM 2300 C C . TRP A 1 288 ? -0.014 -8.220 19.283 1.00 94.19 288 TRP A C 1
ATOM 2302 O O . TRP A 1 288 ? 0.096 -9.331 19.804 1.00 94.19 288 TRP A O 1
ATOM 2312 N N . ARG A 1 289 ? 1.000 -7.353 19.286 1.00 93.88 289 ARG A N 1
ATOM 2313 C CA . ARG A 1 289 ? 2.322 -7.637 19.851 1.00 93.88 289 ARG A CA 1
ATOM 2314 C C . ARG A 1 289 ? 2.594 -6.736 21.042 1.00 93.88 289 ARG A C 1
ATOM 2316 O O . ARG A 1 289 ? 2.658 -5.516 20.916 1.00 93.88 289 ARG A O 1
ATOM 2323 N N . SER A 1 290 ? 2.821 -7.338 22.202 1.00 89.94 290 SER A N 1
ATOM 2324 C CA . SER A 1 290 ? 3.351 -6.618 23.360 1.00 89.94 290 SER A CA 1
ATOM 2325 C C . SER A 1 290 ? 4.806 -6.215 23.118 1.00 89.94 290 SER A C 1
ATOM 2327 O O . SER A 1 290 ? 5.538 -6.892 22.394 1.00 89.94 290 SER A O 1
ATOM 2329 N N . LYS A 1 291 ? 5.239 -5.114 23.740 1.00 91.19 291 LYS A N 1
ATOM 2330 C CA . LYS A 1 291 ? 6.635 -4.665 23.690 1.00 91.19 291 LYS A CA 1
ATOM 2331 C C . LYS A 1 291 ? 7.569 -5.772 24.195 1.00 91.19 291 LYS A C 1
ATOM 2333 O O . LYS A 1 291 ? 7.327 -6.353 25.254 1.00 91.19 291 LYS A O 1
ATOM 2338 N N . SER A 1 292 ? 8.652 -6.032 23.464 1.00 89.75 292 SER A N 1
ATOM 2339 C CA . SER A 1 292 ? 9.673 -6.983 23.905 1.00 89.75 292 SER A CA 1
ATOM 2340 C C . SER A 1 292 ? 10.408 -6.463 25.144 1.00 89.75 292 SER A C 1
ATOM 2342 O O . SER A 1 292 ? 10.665 -5.265 25.283 1.00 89.75 292 SER A O 1
ATOM 2344 N N . LYS A 1 293 ? 10.798 -7.378 26.040 1.00 89.81 293 LYS A N 1
ATOM 2345 C CA . LYS A 1 293 ? 11.683 -7.062 27.173 1.00 89.81 293 LYS A CA 1
ATOM 2346 C C . LYS A 1 293 ? 13.123 -6.788 26.724 1.00 89.81 293 LYS A C 1
ATOM 2348 O O . LYS A 1 293 ? 13.859 -6.105 27.429 1.00 89.81 293 LYS A O 1
ATOM 2353 N N . SER A 1 294 ? 13.536 -7.328 25.576 1.00 89.88 294 SER A N 1
ATOM 2354 C CA . SER A 1 294 ? 14.868 -7.091 25.018 1.00 89.88 294 SER A CA 1
ATOM 2355 C C . SER A 1 294 ? 14.985 -5.669 24.470 1.00 89.88 294 SER A C 1
ATOM 2357 O O . SER A 1 294 ? 14.032 -5.142 23.896 1.00 89.88 294 SER A O 1
ATOM 2359 N N . GLN A 1 295 ? 16.169 -5.065 24.580 1.00 88.81 295 GLN A N 1
ATOM 2360 C CA . GLN A 1 295 ? 16.445 -3.792 23.914 1.00 88.81 295 GLN A CA 1
ATOM 2361 C C . GLN A 1 295 ? 16.271 -3.945 22.397 1.00 88.81 295 GLN A C 1
ATOM 2363 O O . GLN A 1 295 ? 16.761 -4.906 21.800 1.00 88.81 295 GLN A O 1
ATOM 2368 N N . CYS A 1 296 ? 15.550 -3.008 21.785 1.00 89.56 296 CYS A N 1
ATOM 2369 C CA . CYS A 1 296 ? 15.405 -2.956 20.337 1.00 89.56 296 CYS A CA 1
ATOM 2370 C C . CYS A 1 296 ? 16.683 -2.422 19.703 1.00 89.56 296 CYS A C 1
ATOM 2372 O O . CYS A 1 296 ? 17.239 -1.433 20.175 1.00 89.56 296 CYS A O 1
ATOM 2374 N N . GLY A 1 297 ? 17.144 -3.082 18.638 1.00 85.19 297 GLY A N 1
ATOM 2375 C CA . GLY A 1 297 ? 18.216 -2.549 17.801 1.00 85.19 297 GLY A CA 1
ATOM 2376 C C . GLY A 1 297 ? 17.766 -1.314 17.012 1.00 85.19 297 GLY A C 1
ATOM 2377 O O . GLY A 1 297 ? 16.623 -0.875 17.120 1.00 85.19 297 GLY A O 1
ATOM 2378 N N . GLU A 1 298 ? 18.651 -0.789 16.161 1.00 78.62 298 GLU A N 1
ATOM 2379 C CA . GLU A 1 298 ? 18.385 0.398 15.323 1.00 78.62 298 GLU A CA 1
ATOM 2380 C C . GLU A 1 298 ? 17.166 0.242 14.394 1.00 78.62 298 GLU A C 1
ATOM 2382 O O . GLU A 1 298 ? 16.545 1.228 13.996 1.00 78.62 298 GLU A O 1
ATOM 2387 N N . PHE A 1 299 ? 16.793 -0.998 14.070 1.00 76.81 299 PHE A N 1
ATOM 2388 C CA . PHE A 1 299 ? 15.583 -1.318 13.324 1.00 76.81 299 PHE A CA 1
ATOM 2389 C C . PHE A 1 299 ? 14.466 -1.689 14.296 1.00 76.81 299 PHE A C 1
ATOM 2391 O O . PHE A 1 299 ? 14.245 -2.861 14.614 1.00 76.81 299 PHE A O 1
ATOM 2398 N N . GLU A 1 300 ? 13.757 -0.667 14.773 1.00 83.44 300 GLU A N 1
ATOM 2399 C CA . GLU A 1 300 ? 12.507 -0.853 15.499 1.00 83.44 300 GLU A CA 1
ATOM 2400 C C . GLU A 1 300 ? 11.536 -1.616 14.582 1.00 83.44 300 GLU A C 1
ATOM 2402 O O . GLU A 1 300 ? 11.187 -1.148 13.500 1.00 83.44 300 GLU A O 1
ATOM 2407 N N . SER A 1 301 ? 11.152 -2.827 14.983 1.00 89.69 301 SER A N 1
ATOM 2408 C CA . SER A 1 301 ? 10.073 -3.608 14.369 1.00 89.69 301 SER A CA 1
ATOM 2409 C C . SER A 1 301 ? 8.900 -3.669 15.338 1.00 89.69 301 SER A C 1
ATOM 2411 O O . SER A 1 301 ? 9.108 -3.567 16.549 1.00 89.69 301 SER A O 1
ATOM 2413 N N . GLU A 1 302 ? 7.683 -3.891 14.838 1.00 92.75 302 GLU A N 1
ATOM 2414 C CA . GLU A 1 302 ? 6.491 -4.018 15.686 1.00 92.75 302 GLU A CA 1
ATOM 2415 C C . GLU A 1 302 ? 6.668 -5.076 16.781 1.00 92.75 302 GLU A C 1
ATOM 2417 O O . GLU A 1 302 ? 6.327 -4.844 17.936 1.00 92.75 302 GLU A O 1
ATOM 2422 N N . ALA A 1 303 ? 7.275 -6.216 16.441 1.00 90.56 303 ALA A N 1
ATOM 2423 C CA . ALA A 1 303 ? 7.568 -7.275 17.402 1.00 90.56 303 ALA A CA 1
ATOM 2424 C C . ALA A 1 303 ? 8.504 -6.828 18.532 1.00 90.56 303 ALA A C 1
ATOM 2426 O O . ALA A 1 303 ? 8.474 -7.406 19.615 1.00 90.56 303 ALA A O 1
ATOM 2427 N N . CYS A 1 304 ? 9.325 -5.808 18.292 1.00 92.62 304 CYS A N 1
ATOM 2428 C CA . CYS A 1 304 ? 10.224 -5.278 19.296 1.00 92.62 304 CYS A CA 1
ATOM 2429 C C . CYS A 1 304 ? 9.587 -4.156 20.120 1.00 92.62 304 CYS A C 1
ATOM 2431 O O . CYS A 1 304 ? 9.549 -4.239 21.348 1.00 92.62 304 CYS A O 1
ATOM 2433 N N . VAL A 1 305 ? 9.067 -3.114 19.463 1.00 91.94 305 VAL A N 1
ATOM 2434 C CA . VAL A 1 305 ? 8.535 -1.934 20.167 1.00 91.94 305 VAL A CA 1
ATOM 2435 C C . VAL A 1 305 ? 7.121 -2.133 20.711 1.00 91.94 305 VAL A C 1
ATOM 2437 O O . VAL A 1 305 ? 6.710 -1.387 21.599 1.00 91.94 305 VAL A O 1
ATOM 2440 N N . GLY A 1 306 ? 6.413 -3.152 20.224 1.00 93.19 306 GLY A N 1
ATOM 2441 C CA . GLY A 1 306 ? 5.014 -3.429 20.520 1.00 93.19 306 GLY A CA 1
ATOM 2442 C C . GLY A 1 306 ? 4.059 -2.651 19.614 1.00 93.19 306 GLY A C 1
ATOM 2443 O O . GLY A 1 306 ? 4.349 -1.528 19.204 1.00 93.19 306 GLY A O 1
ATOM 2444 N N . THR A 1 307 ? 2.900 -3.243 19.332 1.00 93.56 307 THR A N 1
ATOM 2445 C CA . THR A 1 307 ? 1.840 -2.700 18.474 1.00 93.56 307 THR A CA 1
ATOM 2446 C C . THR A 1 307 ? 1.411 -1.295 18.871 1.00 93.56 307 THR A C 1
ATOM 2448 O O . THR A 1 307 ? 1.217 -0.445 18.009 1.00 93.56 307 THR A O 1
ATOM 2451 N N . GLU A 1 308 ? 1.276 -1.036 20.169 1.00 92.50 308 GLU A N 1
ATOM 2452 C CA . GLU A 1 308 ? 0.837 0.260 20.681 1.00 92.50 308 GLU A CA 1
ATOM 2453 C C . GLU A 1 308 ? 1.787 1.377 20.231 1.00 92.50 308 GLU A C 1
ATOM 2455 O O . GLU A 1 308 ? 1.401 2.255 19.459 1.00 92.50 308 GLU A O 1
ATOM 2460 N N . ARG A 1 309 ? 3.067 1.289 20.618 1.00 91.94 309 ARG A N 1
ATOM 2461 C CA . ARG A 1 309 ? 4.100 2.244 20.190 1.00 91.94 309 ARG A CA 1
ATOM 2462 C C . ARG A 1 309 ? 4.278 2.251 18.674 1.00 91.94 309 ARG A C 1
ATOM 2464 O O . ARG A 1 309 ? 4.534 3.309 18.111 1.00 91.94 309 ARG A O 1
ATOM 2471 N N . TRP A 1 310 ? 4.145 1.096 18.027 1.00 92.00 310 TRP A N 1
ATOM 2472 C CA . TRP A 1 310 ? 4.218 0.977 16.577 1.00 92.00 310 TRP A CA 1
ATOM 2473 C C . TRP A 1 310 ? 3.163 1.845 15.893 1.00 92.00 310 TRP A C 1
ATOM 2475 O O . TRP A 1 310 ? 3.523 2.724 15.119 1.00 92.00 310 TRP A O 1
ATOM 2485 N N . CYS A 1 311 ? 1.887 1.696 16.251 1.00 93.00 311 CYS A N 1
ATOM 2486 C CA . CYS A 1 311 ? 0.806 2.501 15.688 1.00 93.00 311 CYS A CA 1
ATOM 2487 C C . CYS A 1 311 ? 0.882 3.983 16.070 1.00 93.00 311 CYS A C 1
ATOM 2489 O O . CYS A 1 311 ? 0.486 4.824 15.269 1.00 93.00 311 CYS A O 1
ATOM 2491 N N . PHE A 1 312 ? 1.453 4.328 17.228 1.00 91.88 312 PHE A N 1
ATOM 2492 C CA . PHE A 1 312 ? 1.731 5.725 17.589 1.00 91.88 312 PHE A CA 1
ATOM 2493 C C . PHE A 1 312 ? 2.819 6.397 16.736 1.00 91.88 312 PHE A C 1
ATOM 2495 O O . PHE A 1 312 ? 2.942 7.618 16.769 1.00 91.88 312 PHE A O 1
ATOM 2502 N N . MET A 1 313 ? 3.615 5.642 15.969 1.00 88.38 313 MET A N 1
ATOM 2503 C CA . MET A 1 313 ? 4.541 6.234 14.994 1.00 88.38 313 MET A CA 1
ATOM 2504 C C . MET A 1 313 ? 3.854 6.676 13.698 1.00 88.38 313 MET A C 1
ATOM 2506 O O . MET A 1 313 ? 4.492 7.356 12.887 1.00 88.38 313 MET A O 1
ATOM 2510 N N . ALA A 1 314 ? 2.608 6.254 13.473 1.00 87.00 314 ALA A N 1
ATOM 2511 C CA . ALA A 1 314 ? 1.800 6.701 12.349 1.00 87.00 314 ALA A CA 1
ATOM 2512 C C . ALA A 1 314 ? 1.248 8.114 12.607 1.00 87.00 314 ALA A C 1
ATOM 2514 O O . ALA A 1 314 ? 1.243 8.590 13.743 1.00 87.00 314 ALA A O 1
ATOM 2515 N N . ASP A 1 315 ? 0.786 8.797 11.557 1.00 87.38 315 ASP A N 1
ATOM 2516 C CA . ASP A 1 315 ? 0.046 10.044 11.758 1.00 87.38 315 ASP A CA 1
ATOM 2517 C C . ASP A 1 315 ? -1.311 9.778 12.453 1.00 87.38 315 ASP A C 1
ATOM 2519 O O . ASP A 1 315 ? -1.800 8.646 12.489 1.00 87.38 315 ASP A O 1
ATOM 2523 N N . GLU A 1 316 ? -1.929 10.817 13.026 1.00 85.75 316 GLU A N 1
ATOM 2524 C CA . GLU A 1 316 ? -3.188 10.687 13.782 1.00 85.75 316 GLU A CA 1
ATOM 2525 C C . GLU A 1 316 ? -4.319 10.054 12.946 1.00 85.75 316 GLU A C 1
ATOM 2527 O O . GLU A 1 316 ? -5.134 9.295 13.471 1.00 85.75 316 GLU A O 1
ATOM 2532 N N . ALA A 1 317 ? -4.340 10.298 11.630 1.00 83.94 317 ALA A N 1
ATOM 2533 C CA . ALA A 1 317 ? -5.338 9.721 10.732 1.00 83.94 317 ALA A CA 1
ATOM 2534 C C . ALA A 1 317 ? -5.093 8.220 10.484 1.00 83.94 317 ALA A C 1
ATOM 2536 O O . ALA A 1 317 ? -6.038 7.435 10.415 1.00 83.94 317 ALA A O 1
ATOM 2537 N N . GLN A 1 318 ? -3.830 7.808 10.376 1.00 88.44 318 GLN A N 1
ATOM 2538 C CA . GLN A 1 318 ? -3.412 6.423 10.152 1.00 88.44 318 GLN A CA 1
ATOM 2539 C C . GLN A 1 318 ? -3.455 5.575 11.419 1.00 88.44 318 GLN A C 1
ATOM 2541 O O . GLN A 1 318 ? -3.586 4.356 11.333 1.00 88.44 318 GLN A O 1
ATOM 2546 N N . GLN A 1 319 ? -3.342 6.191 12.593 1.00 91.38 319 GLN A N 1
ATOM 2547 C CA . GLN A 1 319 ? -3.323 5.485 13.868 1.00 91.38 319 GLN A CA 1
ATOM 2548 C C . GLN A 1 319 ? -4.585 4.631 14.069 1.00 91.38 319 GLN A C 1
ATOM 2550 O O . GLN A 1 319 ? -4.492 3.463 14.450 1.00 91.38 319 GLN A O 1
ATOM 2555 N N . GLY A 1 320 ? -5.761 5.182 13.749 1.00 90.31 320 GLY A N 1
ATOM 2556 C CA . GLY A 1 320 ? -7.028 4.452 13.829 1.00 90.31 320 GLY A CA 1
ATOM 2557 C C . GLY A 1 320 ? -7.078 3.251 12.880 1.00 90.31 320 GLY A C 1
ATOM 2558 O O . GLY A 1 320 ? -7.483 2.162 13.282 1.00 90.31 320 GLY A O 1
ATOM 2559 N N . GLU A 1 321 ? -6.602 3.409 11.642 1.00 91.69 321 GLU A N 1
ATOM 2560 C CA . GLU A 1 321 ? -6.504 2.304 10.678 1.00 91.69 321 GLU A CA 1
ATOM 2561 C C . GLU A 1 321 ? -5.490 1.240 11.118 1.00 91.69 321 GLU A C 1
ATOM 2563 O O . GLU A 1 321 ? -5.758 0.043 10.989 1.00 91.69 321 GLU A O 1
ATOM 2568 N N . CYS A 1 322 ? -4.358 1.672 11.678 1.00 94.00 322 CYS A N 1
ATOM 2569 C CA . CYS A 1 322 ? -3.306 0.811 12.207 1.00 94.00 322 CYS A CA 1
ATOM 2570 C C . CYS A 1 322 ? -3.847 -0.109 13.307 1.00 94.00 322 CYS A C 1
ATOM 2572 O O . CYS A 1 322 ? -3.627 -1.321 13.249 1.00 94.00 322 CYS A O 1
ATOM 2574 N N . PHE A 1 323 ? -4.605 0.438 14.263 1.00 94.44 323 PHE A N 1
ATOM 2575 C CA . PHE A 1 323 ? -5.247 -0.354 15.312 1.00 94.44 323 PHE A CA 1
ATOM 2576 C C . PHE A 1 323 ? -6.420 -1.187 14.798 1.00 94.44 323 PHE A C 1
ATOM 2578 O O . PHE A 1 323 ? -6.541 -2.349 15.168 1.00 94.44 323 PHE A O 1
ATOM 2585 N N . ALA A 1 324 ? -7.253 -0.648 13.904 1.00 91.62 324 ALA A N 1
ATOM 2586 C CA . ALA A 1 324 ? -8.365 -1.398 13.318 1.00 91.62 324 ALA A CA 1
ATOM 2587 C C . ALA A 1 324 ? -7.891 -2.630 12.528 1.00 91.62 324 ALA A C 1
ATOM 2589 O O . ALA A 1 324 ? -8.616 -3.619 12.421 1.00 91.62 324 ALA A O 1
ATOM 2590 N N . GLY A 1 325 ? -6.680 -2.560 11.974 1.00 92.31 325 GLY A N 1
ATOM 2591 C CA . GLY A 1 325 ? -6.006 -3.654 11.292 1.00 92.31 325 GLY A CA 1
ATOM 2592 C C . GLY A 1 325 ? -5.401 -4.725 12.192 1.00 92.31 325 GLY A C 1
ATOM 2593 O O . GLY A 1 325 ? -4.871 -5.714 11.694 1.00 92.31 325 GLY A O 1
ATOM 2594 N N . ARG A 1 326 ? -5.432 -4.543 13.508 1.00 95.38 326 ARG A N 1
ATOM 2595 C CA . ARG A 1 326 ? -4.796 -5.455 14.450 1.00 95.38 326 ARG A CA 1
ATOM 2596 C C . ARG A 1 326 ? -5.821 -6.077 15.371 1.00 95.38 326 ARG A C 1
ATOM 2598 O O . ARG A 1 326 ? -6.921 -5.551 15.559 1.00 95.38 326 ARG A O 1
ATOM 2605 N N . GLU A 1 327 ? -5.477 -7.246 15.888 1.00 95.44 327 GLU A N 1
ATOM 2606 C CA . GLU A 1 327 ? -6.240 -7.864 16.956 1.00 95.44 327 GLU A CA 1
ATOM 2607 C C . GLU A 1 327 ? -6.351 -6.885 18.120 1.00 95.44 327 GLU A C 1
ATOM 2609 O O . GLU A 1 327 ? -5.476 -6.049 18.361 1.00 95.44 327 GLU A O 1
ATOM 2614 N N . THR A 1 328 ? -7.467 -6.972 18.828 1.00 91.69 328 THR A N 1
ATOM 2615 C CA . THR A 1 328 ? -7.699 -6.135 19.992 1.00 91.69 328 THR A CA 1
ATOM 2616 C C . THR A 1 328 ? -6.644 -6.448 21.044 1.00 91.69 328 THR A C 1
ATOM 2618 O O . THR A 1 328 ? -6.393 -7.615 21.347 1.00 91.69 328 THR A O 1
ATOM 2621 N N . ALA A 1 329 ? -6.023 -5.409 21.600 1.00 90.50 329 ALA A N 1
ATOM 2622 C CA . ALA A 1 329 ? -5.047 -5.587 22.663 1.00 90.50 329 ALA A CA 1
ATOM 2623 C C . ALA A 1 329 ? -5.661 -6.395 23.820 1.00 90.50 329 ALA A C 1
ATOM 2625 O O . ALA A 1 329 ? -6.788 -6.094 24.231 1.00 90.50 329 ALA A O 1
ATOM 2626 N N . PRO A 1 330 ? -4.943 -7.391 24.365 1.00 88.75 330 PRO A N 1
ATOM 2627 C CA . PRO A 1 330 ? -5.456 -8.182 25.468 1.00 88.75 330 PRO A CA 1
ATOM 2628 C C . PRO A 1 330 ? -5.729 -7.279 26.673 1.00 88.75 330 PRO A C 1
ATOM 2630 O O . PRO A 1 330 ? -4.912 -6.423 27.020 1.00 88.75 330 PRO A O 1
ATOM 2633 N N . LEU A 1 331 ? -6.881 -7.480 27.313 1.00 88.12 331 LEU A N 1
ATOM 2634 C CA . LEU A 1 331 ? -7.177 -6.843 28.590 1.00 88.12 331 LEU A CA 1
ATOM 2635 C C . LEU A 1 331 ? -6.295 -7.483 29.655 1.00 88.12 331 LEU A C 1
ATOM 2637 O O . LEU A 1 331 ? -6.325 -8.700 29.843 1.00 88.12 331 LEU A O 1
ATOM 2641 N N . LEU A 1 332 ? -5.508 -6.663 30.342 1.00 84.94 332 LEU A N 1
ATOM 2642 C CA . LEU A 1 332 ? -4.681 -7.125 31.444 1.00 84.94 332 LEU A CA 1
ATOM 2643 C C . LEU A 1 332 ? -5.468 -6.900 32.739 1.00 84.94 332 LEU A C 1
ATOM 2645 O O . LEU A 1 332 ? -5.808 -5.749 33.036 1.00 84.94 332 LEU A O 1
ATOM 2649 N N . PRO A 1 333 ? -5.827 -7.967 33.480 1.00 80.69 333 PRO A N 1
ATOM 2650 C CA . PRO A 1 333 ? -6.403 -7.803 34.804 1.00 80.69 333 PRO A CA 1
ATOM 2651 C C . PRO A 1 333 ? -5.356 -7.194 35.739 1.00 80.69 333 PRO A C 1
ATOM 2653 O O . PRO A 1 333 ? -4.158 -7.420 35.567 1.00 80.69 333 PRO A O 1
ATOM 2656 N N . GLU A 1 334 ? -5.817 -6.437 36.732 1.00 76.31 334 GLU A N 1
ATOM 2657 C CA . GLU A 1 334 ? -4.957 -5.911 37.791 1.00 76.31 334 GLU A CA 1
ATOM 2658 C C . GLU A 1 334 ? -4.235 -7.079 38.483 1.00 76.31 334 GLU A C 1
ATOM 2660 O O . GLU A 1 334 ? -4.864 -8.026 38.972 1.00 76.31 334 GLU A O 1
ATOM 2665 N N . ARG A 1 335 ? -2.900 -7.052 38.480 1.00 75.56 335 ARG A N 1
ATOM 2666 C CA . ARG A 1 335 ? -2.080 -8.116 39.066 1.00 75.56 335 ARG A CA 1
ATOM 2667 C C . ARG A 1 335 ? -2.092 -7.972 40.590 1.00 75.56 335 ARG A C 1
ATOM 2669 O O . ARG A 1 335 ? -1.244 -7.298 41.163 1.00 75.56 335 ARG A O 1
ATOM 2676 N N . LEU A 1 336 ? -3.027 -8.645 41.262 1.00 67.00 336 LEU A N 1
ATOM 2677 C CA . LEU A 1 336 ? -3.169 -8.663 42.732 1.00 67.00 336 LEU A CA 1
ATOM 2678 C C . LEU A 1 336 ? -2.059 -9.445 43.476 1.00 67.00 336 LEU A C 1
ATOM 2680 O O . LEU A 1 336 ? -2.248 -9.853 44.622 1.00 67.00 336 LEU A O 1
ATOM 2684 N N . GLU A 1 337 ? -0.895 -9.664 42.860 1.00 60.91 337 GLU A N 1
ATOM 2685 C CA . GLU A 1 337 ? 0.147 -10.559 43.391 1.00 60.91 337 GLU A CA 1
ATOM 2686 C C . GLU A 1 337 ? 0.828 -10.061 44.676 1.00 60.91 337 GLU A C 1
ATOM 2688 O O . GLU A 1 337 ? 1.528 -10.825 45.324 1.00 60.91 337 GLU A O 1
ATOM 2693 N N . GLY A 1 338 ? 0.583 -8.827 45.117 1.00 56.56 338 GLY A N 1
ATOM 2694 C CA . GLY A 1 338 ? 1.141 -8.318 46.373 1.00 56.56 338 GLY A CA 1
ATOM 2695 C C . GLY A 1 338 ? 0.311 -8.585 47.634 1.00 56.56 338 GLY A C 1
ATOM 2696 O O . GLY A 1 338 ? 0.751 -8.201 48.713 1.00 56.56 338 GLY A O 1
ATOM 2697 N N . ARG A 1 339 ? -0.905 -9.154 47.547 1.00 53.22 339 ARG A N 1
ATOM 2698 C CA . ARG A 1 339 ? -1.854 -9.104 48.686 1.00 53.22 339 ARG A CA 1
ATOM 2699 C C . ARG A 1 339 ? -2.121 -10.421 49.414 1.00 53.22 339 ARG A C 1
ATOM 2701 O O . ARG A 1 339 ? -2.715 -10.374 50.488 1.00 53.22 339 ARG A O 1
ATOM 2708 N N . LEU A 1 340 ? -1.727 -11.573 48.873 1.00 56.06 340 LEU A N 1
ATOM 2709 C CA . LEU A 1 340 ? -2.138 -12.869 49.439 1.00 56.06 340 LEU A CA 1
ATOM 2710 C C . LEU A 1 340 ? -1.023 -13.710 50.073 1.00 56.06 340 LEU A C 1
ATOM 2712 O O . LEU A 1 340 ? -1.363 -14.661 50.766 1.00 56.06 340 LEU A O 1
ATOM 2716 N N . GLU A 1 341 ? 0.260 -13.363 49.932 1.00 56.00 341 GLU A N 1
ATOM 2717 C CA . GLU A 1 341 ? 1.347 -14.244 50.408 1.00 56.00 341 GLU A CA 1
ATOM 2718 C C . GLU A 1 341 ? 2.024 -13.840 51.733 1.00 56.00 341 GLU A C 1
ATOM 2720 O O . GLU A 1 341 ? 2.846 -14.594 52.240 1.00 56.00 341 GLU A O 1
ATOM 2725 N N . GLU A 1 342 ? 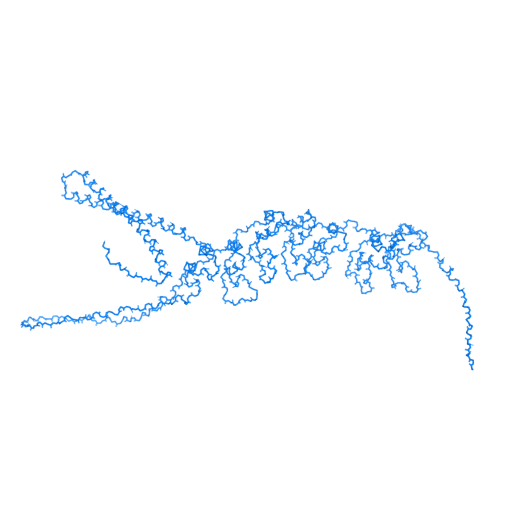1.637 -12.737 52.384 1.00 52.88 342 GLU A N 1
ATOM 2726 C CA . GLU A 1 342 ? 2.200 -12.351 53.697 1.00 52.88 342 GLU A CA 1
ATOM 2727 C C . GLU A 1 342 ? 1.221 -12.513 54.867 1.00 52.88 342 GLU A C 1
ATOM 2729 O O . GLU A 1 342 ? 1.142 -11.684 55.779 1.00 52.88 342 GLU A O 1
ATOM 2734 N N . ARG A 1 343 ? 0.479 -13.621 54.894 1.00 54.09 343 ARG A N 1
ATOM 2735 C CA . ARG A 1 343 ? -0.002 -14.150 56.173 1.00 54.09 343 ARG A CA 1
ATOM 2736 C C . ARG A 1 343 ? 0.802 -15.411 56.476 1.00 54.09 343 ARG A C 1
ATOM 2738 O O . ARG A 1 343 ? 0.425 -16.478 56.004 1.00 54.09 343 ARG A O 1
ATOM 2745 N N . PRO A 1 344 ? 1.912 -15.314 57.231 1.00 54.12 344 PRO A N 1
ATOM 2746 C CA . PRO A 1 344 ? 2.470 -16.490 57.869 1.00 54.12 344 PRO A CA 1
ATOM 2747 C C . PRO A 1 344 ? 1.378 -17.020 58.801 1.00 54.12 344 PRO A C 1
ATOM 2749 O O . PRO A 1 344 ? 1.067 -16.392 59.817 1.00 54.12 344 PRO A O 1
ATOM 2752 N N . ASP A 1 345 ? 0.752 -18.137 58.440 1.00 53.72 345 ASP A N 1
ATOM 2753 C CA . ASP A 1 345 ? -0.013 -18.965 59.371 1.00 53.72 345 ASP A CA 1
ATOM 2754 C C . ASP A 1 345 ? 0.979 -19.636 60.338 1.00 53.72 345 ASP A C 1
ATOM 2756 O O . ASP A 1 345 ? 1.156 -20.847 60.369 1.00 53.72 345 ASP A O 1
ATOM 2760 N N . GLU A 1 346 ? 1.662 -18.826 61.147 1.00 53.56 346 GLU A N 1
ATOM 2761 C CA . GLU A 1 346 ? 2.321 -19.286 62.363 1.00 53.56 346 GLU A CA 1
ATOM 2762 C C . GLU A 1 346 ? 1.324 -19.158 63.514 1.00 53.56 346 GLU A C 1
ATOM 2764 O O . GLU A 1 346 ? 1.405 -18.287 64.382 1.00 53.56 346 GLU A O 1
ATOM 2769 N N . ARG A 1 347 ? 0.340 -20.056 63.518 1.00 51.38 347 ARG A N 1
ATOM 2770 C CA . ARG A 1 347 ? -0.319 -20.460 64.755 1.00 51.38 347 ARG A CA 1
ATOM 2771 C C . ARG A 1 347 ? -0.189 -21.977 64.861 1.00 51.38 347 ARG A C 1
ATOM 2773 O O . ARG A 1 347 ? -0.974 -22.685 64.241 1.00 51.38 347 ARG A O 1
ATOM 2780 N N . PRO A 1 348 ? 0.810 -22.492 65.598 1.00 51.78 348 PRO A N 1
ATOM 2781 C CA . PRO A 1 348 ? 0.841 -23.903 65.938 1.00 51.78 348 PRO A CA 1
ATOM 2782 C C . PRO A 1 348 ? -0.327 -24.176 66.890 1.00 51.78 348 PRO A C 1
ATOM 2784 O O . PRO A 1 348 ? -0.333 -23.707 68.032 1.00 51.78 348 PRO A O 1
ATOM 2787 N N . ASP A 1 349 ? -1.334 -24.901 66.411 1.00 53.16 349 ASP A N 1
ATOM 2788 C CA . ASP A 1 349 ? -2.328 -25.559 67.254 1.00 53.16 349 ASP A CA 1
ATOM 2789 C C . ASP A 1 349 ? -1.649 -26.729 67.987 1.00 53.16 349 ASP A C 1
ATOM 2791 O O . ASP A 1 349 ? -1.739 -27.885 67.591 1.00 53.16 349 ASP A O 1
ATOM 2795 N N . GLU A 1 350 ? -0.945 -26.424 69.078 1.00 56.78 350 GLU A N 1
ATOM 2796 C CA . GLU A 1 350 ? -0.486 -27.408 70.067 1.00 56.78 350 GLU A CA 1
ATOM 2797 C C . GLU A 1 350 ? -1.014 -27.035 71.455 1.00 56.78 350 GLU A C 1
ATOM 2799 O O . GLU A 1 350 ? -0.256 -26.717 72.371 1.00 56.78 350 GLU A O 1
ATOM 2804 N N . ARG A 1 351 ? -2.339 -27.031 71.641 1.00 55.19 351 ARG A N 1
ATOM 2805 C CA . ARG A 1 351 ? -2.910 -27.120 72.993 1.00 55.19 351 ARG A CA 1
ATOM 2806 C C . ARG A 1 351 ? -4.392 -27.469 72.971 1.00 55.19 351 ARG A C 1
ATOM 2808 O O . ARG A 1 351 ? -5.195 -26.550 73.024 1.00 55.19 351 ARG A O 1
ATOM 2815 N N . LEU A 1 352 ? -4.745 -28.760 72.950 1.00 48.56 352 LEU A N 1
ATOM 2816 C CA . LEU A 1 352 ? -5.939 -29.318 73.623 1.00 48.56 352 LEU A CA 1
ATOM 2817 C C . LEU A 1 352 ? -6.152 -30.806 73.284 1.00 48.56 352 LEU A C 1
ATOM 2819 O O . LEU A 1 352 ? -7.139 -31.156 72.661 1.00 48.56 352 LEU A O 1
ATOM 2823 N N . GLU A 1 353 ? -5.281 -31.692 73.769 1.00 52.34 353 GLU A N 1
ATOM 2824 C CA . GLU A 1 353 ? -5.651 -33.096 74.029 1.00 52.34 353 GLU A CA 1
ATOM 2825 C C . GLU A 1 353 ? -4.892 -33.621 75.254 1.00 52.34 353 GLU A C 1
ATOM 2827 O O . GLU A 1 353 ? -4.027 -34.475 75.143 1.00 52.34 353 GLU A O 1
ATOM 2832 N N . GLU A 1 354 ? -5.170 -33.080 76.448 1.00 54.53 354 GLU A N 1
ATOM 2833 C CA . GLU A 1 354 ? -4.742 -33.746 77.691 1.00 54.53 354 GLU A CA 1
ATOM 2834 C C . GLU A 1 354 ? -5.496 -33.236 78.932 1.00 54.53 354 GLU A C 1
ATOM 2836 O O . GLU A 1 354 ? -4.900 -32.700 79.864 1.00 54.53 354 GLU A O 1
ATOM 2841 N N . ARG A 1 355 ? -6.836 -33.336 78.971 1.00 47.22 355 ARG A N 1
ATOM 2842 C CA . ARG A 1 355 ? -7.547 -33.248 80.267 1.00 47.22 355 ARG A CA 1
ATOM 2843 C C . ARG A 1 355 ? -8.981 -33.770 80.275 1.00 47.22 355 ARG A C 1
ATOM 2845 O O . ARG A 1 355 ? -9.898 -33.049 80.652 1.00 47.22 355 ARG A O 1
ATOM 2852 N N . LEU A 1 356 ? -9.182 -35.036 79.938 1.00 49.25 356 LEU A N 1
ATOM 2853 C CA . LEU A 1 356 ? -10.410 -35.734 80.312 1.00 49.25 356 LEU A CA 1
ATOM 2854 C C . LEU A 1 356 ? -10.066 -37.148 80.759 1.00 49.25 356 LEU A C 1
ATOM 2856 O O . LEU A 1 356 ? -10.131 -38.064 79.961 1.00 49.25 356 LEU A O 1
ATOM 2860 N N . GLU A 1 357 ? -9.703 -37.300 82.033 1.00 51.28 357 GLU A N 1
ATOM 2861 C CA . GLU A 1 357 ? -10.006 -38.505 82.808 1.00 51.28 357 GLU A CA 1
ATOM 2862 C C . GLU A 1 357 ? -9.757 -38.266 84.308 1.00 51.28 357 GLU A C 1
ATOM 2864 O O . GLU A 1 357 ? -8.683 -37.841 84.727 1.00 51.28 357 GLU A O 1
ATOM 2869 N N . GLY A 1 358 ? -10.787 -38.545 85.114 1.00 44.81 358 GLY A N 1
ATOM 2870 C CA . GLY A 1 358 ? -10.693 -38.740 86.560 1.00 44.81 358 GLY A CA 1
ATOM 2871 C C . GLY A 1 358 ? -10.954 -37.513 87.438 1.00 44.81 358 GLY A C 1
ATOM 2872 O O . GLY A 1 358 ? -10.034 -36.757 87.729 1.00 44.81 358 GLY A O 1
ATOM 2873 N N . ARG A 1 359 ? -12.172 -37.390 87.990 1.00 42.16 359 ARG A N 1
ATOM 2874 C CA . ARG A 1 359 ? -12.425 -37.735 89.407 1.00 42.16 359 ARG A CA 1
ATOM 2875 C C . ARG A 1 359 ? -13.907 -37.590 89.779 1.00 42.16 359 ARG A C 1
ATOM 2877 O O . ARG A 1 359 ? -14.502 -36.532 89.608 1.00 42.16 359 ARG A O 1
ATOM 2884 N N . LEU A 1 360 ? -14.444 -38.692 90.293 1.00 46.31 360 LEU A N 1
ATOM 2885 C CA . LEU A 1 360 ? -15.721 -38.836 90.987 1.00 46.31 360 LEU A CA 1
ATOM 2886 C C . LEU A 1 360 ? -15.744 -38.083 92.331 1.00 46.31 360 LEU A C 1
ATOM 2888 O O . LEU A 1 360 ? -14.709 -37.975 92.983 1.00 46.31 360 LEU A O 1
ATOM 2892 N N . GLU A 1 361 ? -16.961 -37.644 92.677 1.00 52.72 361 GLU A N 1
ATOM 2893 C CA . GLU A 1 361 ? -17.621 -37.577 93.999 1.00 52.72 361 GLU A CA 1
ATOM 2894 C C . GLU A 1 361 ? -16.874 -36.996 95.218 1.00 52.72 361 GLU A C 1
ATOM 2896 O O . GLU A 1 361 ? -15.877 -37.541 95.672 1.00 52.72 361 GLU A O 1
ATOM 2901 N N . GLU A 1 362 ? -17.428 -35.927 95.815 1.00 42.59 362 GLU A N 1
ATOM 2902 C CA . GLU A 1 362 ? -18.155 -35.958 97.108 1.00 42.59 362 GLU A CA 1
ATOM 2903 C C . GLU A 1 362 ? -18.580 -34.533 97.564 1.00 42.59 362 GLU A C 1
ATOM 2905 O O . GLU A 1 362 ? -17.852 -33.555 97.409 1.00 42.59 362 GLU A O 1
ATOM 2910 N N . ARG A 1 363 ? -19.801 -34.433 98.115 1.00 45.28 363 ARG A N 1
ATOM 2911 C CA . ARG A 1 363 ? -20.378 -33.317 98.920 1.00 45.28 363 ARG A CA 1
ATOM 2912 C C . ARG A 1 363 ? -19.628 -33.199 100.282 1.00 45.28 363 ARG A C 1
ATOM 2914 O O . ARG A 1 363 ? -18.964 -34.179 100.603 1.00 45.28 363 ARG A O 1
ATOM 2921 N N . PRO A 1 364 ? -19.764 -32.155 101.152 1.00 52.75 364 PRO A N 1
ATOM 2922 C CA . PRO A 1 364 ? -21.011 -31.453 101.509 1.00 52.75 364 PRO A CA 1
ATOM 2923 C C . PRO A 1 364 ? -20.918 -29.931 101.814 1.00 52.75 364 PRO A C 1
ATOM 2925 O O . PRO A 1 364 ? -19.869 -29.303 101.740 1.00 52.75 364 PRO A O 1
ATOM 2928 N N . ASP A 1 365 ? -22.100 -29.389 102.125 1.00 48.78 365 ASP A N 1
ATOM 2929 C CA . ASP A 1 365 ? -22.489 -28.029 102.520 1.00 48.78 365 ASP A CA 1
ATOM 2930 C C . ASP A 1 365 ? -21.647 -27.373 103.642 1.00 48.78 365 ASP A C 1
ATOM 2932 O O . ASP A 1 365 ? -21.305 -28.048 104.605 1.00 48.78 365 ASP A O 1
ATOM 2936 N N . GLU A 1 366 ? -21.423 -26.047 103.567 1.00 42.25 366 GLU A N 1
ATOM 2937 C CA . GLU A 1 366 ? -21.675 -25.071 104.655 1.00 42.25 366 GLU A CA 1
ATOM 2938 C C . GLU A 1 366 ? -21.392 -23.609 104.222 1.00 42.25 366 GLU A C 1
ATOM 2940 O O . GLU A 1 366 ? -20.395 -23.288 103.578 1.00 42.25 366 GLU A O 1
ATOM 2945 N N . ARG A 1 367 ? -22.324 -22.719 104.583 1.00 47.09 367 ARG A N 1
ATOM 2946 C CA . ARG A 1 367 ? -22.299 -21.243 104.473 1.00 47.09 367 ARG A CA 1
ATOM 2947 C C . ARG A 1 367 ? -21.465 -20.673 105.646 1.00 47.09 367 ARG A C 1
ATOM 2949 O O . ARG A 1 367 ? -21.474 -21.309 106.698 1.00 47.09 367 ARG A O 1
ATOM 2956 N N . PRO A 1 368 ? -20.827 -19.486 105.560 1.00 51.22 368 PRO A N 1
ATOM 2957 C CA . PRO A 1 368 ? -21.536 -18.257 105.953 1.00 51.22 368 PRO A CA 1
ATOM 2958 C C . PRO A 1 368 ? -21.171 -16.994 105.144 1.00 51.22 368 PRO A C 1
ATOM 2960 O O . PRO A 1 368 ? -20.158 -16.918 104.454 1.00 51.22 368 PRO A O 1
ATOM 2963 N N . ASP A 1 369 ? -22.068 -16.015 105.249 1.00 52.47 369 ASP A N 1
ATOM 2964 C CA . ASP A 1 369 ? -22.034 -14.673 104.667 1.00 52.47 369 ASP A CA 1
ATOM 2965 C C . ASP A 1 369 ? -20.826 -13.828 105.131 1.00 52.47 369 ASP A C 1
ATOM 2967 O O . ASP A 1 369 ? -20.459 -13.912 106.296 1.00 52.47 369 ASP A O 1
ATOM 2971 N N . GLU A 1 370 ? -20.289 -12.951 104.265 1.00 41.59 370 GLU A N 1
ATOM 2972 C CA . GLU A 1 370 ? -19.900 -11.563 104.597 1.00 41.59 370 GLU A CA 1
ATOM 2973 C C . GLU A 1 370 ? -19.458 -10.756 103.345 1.00 41.59 370 GLU A C 1
ATOM 2975 O O . GLU A 1 370 ? -18.744 -11.237 102.469 1.00 41.59 370 GLU A O 1
ATOM 2980 N N . LYS A 1 371 ? -19.961 -9.516 103.272 1.00 45.81 371 LYS A N 1
ATOM 2981 C CA . LYS A 1 371 ? -19.668 -8.382 102.352 1.00 45.81 371 LYS A CA 1
ATOM 2982 C C . LYS A 1 371 ? -18.161 -7.976 102.354 1.00 45.81 371 LYS A C 1
ATOM 2984 O O . LYS A 1 371 ? -17.476 -8.452 103.252 1.00 45.81 371 LYS A O 1
ATOM 2989 N N . PRO A 1 372 ? -17.622 -7.053 101.500 1.00 50.25 372 PRO A N 1
ATOM 2990 C CA . PRO A 1 372 ? -18.279 -5.875 100.902 1.00 50.25 372 PRO A CA 1
ATOM 2991 C C . PRO A 1 372 ? -17.875 -5.476 99.456 1.00 50.25 372 PRO A C 1
ATOM 2993 O O . PRO A 1 372 ? -17.054 -6.100 98.792 1.00 50.25 372 PRO A O 1
ATOM 2996 N N . ASP A 1 373 ? -18.541 -4.399 99.034 1.00 51.69 373 ASP A N 1
ATOM 2997 C CA . ASP A 1 373 ? -18.476 -3.596 97.813 1.00 51.69 373 ASP A CA 1
ATOM 2998 C C . ASP A 1 373 ? -17.088 -3.147 97.297 1.00 51.69 373 ASP A C 1
ATOM 3000 O O . ASP A 1 373 ? -16.082 -3.163 98.001 1.00 51.69 373 ASP A O 1
ATOM 3004 N N . GLU A 1 374 ? -17.151 -2.621 96.063 1.00 50.91 374 GLU A N 1
ATOM 3005 C CA . GLU A 1 374 ? -16.210 -1.743 95.341 1.00 50.91 374 GLU A CA 1
ATOM 3006 C C . GLU A 1 374 ? -15.143 -2.413 94.459 1.00 50.91 374 GLU A C 1
ATOM 3008 O O . GLU A 1 374 ? -14.004 -2.662 94.854 1.00 50.91 374 GLU A O 1
ATOM 3013 N N . ARG A 1 375 ? -15.480 -2.581 93.169 1.00 41.31 375 ARG A N 1
ATOM 3014 C CA . ARG A 1 375 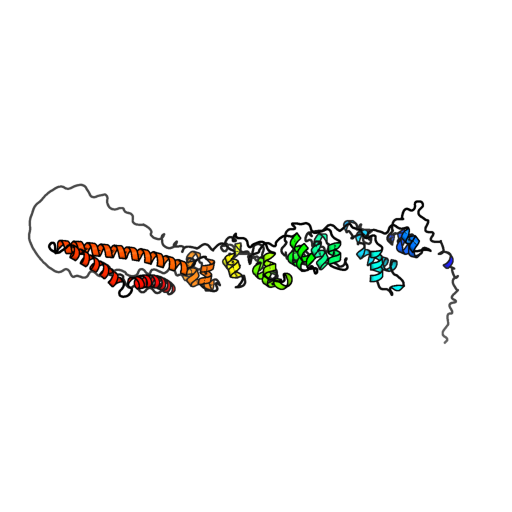? -14.483 -2.639 92.092 1.00 41.31 375 ARG A CA 1
ATOM 3015 C C . ARG A 1 375 ? -14.771 -1.532 91.068 1.00 41.31 375 ARG A C 1
ATOM 3017 O O . ARG A 1 375 ? -15.827 -1.582 90.444 1.00 41.31 375 ARG A O 1
ATOM 3024 N N . PRO A 1 376 ? -13.870 -0.547 90.899 1.00 46.31 376 PRO A N 1
ATOM 3025 C CA . PRO A 1 376 ? -14.063 0.552 89.960 1.00 46.31 376 PRO A CA 1
ATOM 3026 C C . PRO A 1 376 ? -14.034 0.082 88.503 1.00 46.31 376 PRO A C 1
ATOM 3028 O O . PRO A 1 376 ? -13.126 -0.645 88.086 1.00 46.31 376 PRO A O 1
ATOM 3031 N N . ASP A 1 377 ? -15.019 0.553 87.743 1.00 53.97 377 ASP A N 1
ATOM 3032 C CA . ASP A 1 377 ? -15.046 0.582 86.286 1.00 53.97 377 ASP A CA 1
ATOM 3033 C C . ASP A 1 377 ? -13.927 1.477 85.750 1.00 53.97 377 ASP A C 1
ATOM 3035 O O . ASP A 1 377 ? -14.121 2.678 85.649 1.00 53.97 377 ASP A O 1
ATOM 3039 N N . GLU A 1 378 ? -12.788 0.914 85.347 1.00 48.94 378 GLU A N 1
ATOM 3040 C CA . GLU A 1 378 ? -11.942 1.516 84.306 1.00 48.94 378 GLU A CA 1
ATOM 3041 C C . GLU A 1 378 ? -11.210 0.408 83.539 1.00 48.94 378 GLU A C 1
ATOM 3043 O O . GLU A 1 378 ? -10.100 -0.008 83.877 1.00 48.94 378 GLU A O 1
ATOM 3048 N N . ARG A 1 379 ? -11.843 -0.090 82.472 1.00 42.75 379 ARG A N 1
ATOM 3049 C CA . ARG A 1 379 ? -11.152 -0.826 81.409 1.00 42.75 379 ARG A CA 1
ATOM 3050 C C . ARG A 1 379 ? -10.787 0.196 80.328 1.00 42.75 379 ARG A C 1
ATOM 3052 O O . ARG A 1 379 ? -11.691 0.697 79.665 1.00 42.75 379 ARG A O 1
ATOM 3059 N N . PRO A 1 380 ? -9.504 0.539 80.121 1.00 46.84 380 PRO A N 1
ATOM 3060 C CA . PRO A 1 380 ? -9.127 1.397 79.012 1.00 46.84 380 PRO A CA 1
ATOM 3061 C C . PRO A 1 380 ? -9.266 0.587 77.722 1.00 46.84 380 PRO A C 1
ATOM 3063 O O . PRO A 1 380 ? -8.410 -0.245 77.412 1.00 46.84 380 PRO A O 1
ATOM 3066 N N . ASP A 1 381 ? -10.328 0.838 76.958 1.00 49.72 381 ASP A N 1
ATOM 3067 C CA . ASP A 1 381 ? -10.423 0.455 75.549 1.00 49.72 381 ASP A CA 1
ATOM 3068 C C . ASP A 1 381 ? -9.403 1.271 74.742 1.00 49.72 381 ASP A C 1
ATOM 3070 O O . ASP A 1 381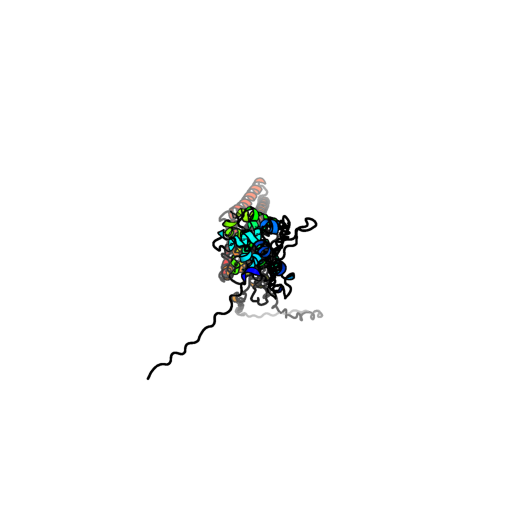 ? -9.716 2.205 74.009 1.00 49.72 381 ASP A O 1
ATOM 3074 N N . LYS A 1 382 ? -8.123 0.919 74.879 1.00 44.75 382 LYS A N 1
ATOM 3075 C CA . LYS A 1 382 ? -7.095 1.284 73.906 1.00 44.75 382 LYS A CA 1
ATOM 3076 C C . LYS A 1 382 ? -7.001 0.167 72.883 1.00 44.75 382 LYS A C 1
ATOM 3078 O O . LYS A 1 382 ? -6.041 -0.597 72.851 1.00 44.75 382 LYS A O 1
ATOM 3083 N N . ARG A 1 383 ? -8.023 0.089 72.031 1.00 47.88 383 ARG A N 1
ATOM 3084 C CA . ARG A 1 383 ? -7.900 -0.571 70.734 1.00 47.88 383 ARG A CA 1
ATOM 3085 C C . ARG A 1 383 ? -6.939 0.290 69.902 1.00 47.88 383 ARG A C 1
ATOM 3087 O O . ARG A 1 383 ? -7.221 1.476 69.726 1.00 47.88 383 ARG A O 1
ATOM 3094 N N . PRO A 1 384 ? -5.797 -0.229 69.421 1.00 48.84 384 PRO A N 1
ATOM 3095 C CA . PRO A 1 384 ? -4.978 0.488 68.457 1.00 48.84 384 PRO A CA 1
ATOM 3096 C C . PRO A 1 384 ? -5.737 0.472 67.128 1.00 48.84 384 PRO A C 1
ATOM 3098 O O . PRO A 1 384 ? -5.561 -0.416 66.297 1.00 48.84 384 PRO A O 1
ATOM 3101 N N . ASP A 1 385 ? -6.654 1.422 66.964 1.00 54.97 385 ASP A N 1
ATOM 3102 C CA . ASP A 1 385 ? -7.198 1.750 65.659 1.00 54.97 385 ASP A CA 1
ATOM 3103 C C . ASP A 1 385 ? -6.119 2.447 64.838 1.00 54.97 385 ASP A C 1
ATOM 3105 O O . ASP A 1 385 ? -5.362 3.278 65.344 1.00 54.97 385 ASP A O 1
ATOM 3109 N N . LYS A 1 386 ? -6.126 2.125 63.542 1.00 47.84 386 LYS A N 1
ATOM 3110 C CA . LYS A 1 386 ? -5.185 2.546 62.495 1.00 47.84 386 LYS A CA 1
ATOM 3111 C C . LYS A 1 386 ? -3.920 1.691 62.424 1.00 47.84 386 LYS A C 1
ATOM 3113 O O . LYS A 1 386 ? -2.808 2.155 62.656 1.00 47.84 386 LYS A O 1
ATOM 3118 N N . ARG A 1 387 ? -4.087 0.464 61.912 1.00 39.94 387 ARG A N 1
ATOM 3119 C CA . ARG A 1 387 ? -3.109 -0.045 60.936 1.00 39.94 387 ARG A CA 1
ATOM 3120 C C . ARG A 1 387 ? -2.986 1.019 59.838 1.00 39.94 387 ARG A C 1
ATOM 3122 O O . ARG A 1 387 ? -4.004 1.311 59.203 1.00 39.94 387 ARG A O 1
ATOM 3129 N N . PRO A 1 388 ? -1.803 1.599 59.591 1.00 47.06 388 PRO A N 1
ATOM 3130 C CA . PRO A 1 388 ? -1.560 2.264 58.330 1.00 47.06 388 PRO A CA 1
ATOM 3131 C C . PRO A 1 388 ? -1.677 1.158 57.285 1.00 47.06 388 PRO A C 1
ATOM 3133 O O . PRO A 1 388 ? -0.838 0.261 57.226 1.00 47.06 388 PRO A O 1
ATOM 3136 N N . TYR A 1 389 ? -2.747 1.161 56.492 1.00 47.56 389 TYR A N 1
ATOM 3137 C CA . TYR A 1 389 ? -2.617 0.600 55.159 1.00 47.56 389 TYR A CA 1
ATOM 3138 C C . TYR A 1 389 ? -1.642 1.537 54.461 1.00 47.56 389 TYR A C 1
ATOM 3140 O O . TYR A 1 389 ? -2.041 2.575 53.933 1.00 47.56 389 TYR A O 1
ATOM 3148 N N . GLU A 1 390 ? -0.351 1.223 54.575 1.00 48.53 390 GLU A N 1
ATOM 3149 C CA . GLU A 1 390 ? 0.669 1.754 53.691 1.00 48.53 390 GLU A CA 1
ATOM 3150 C C . GLU A 1 390 ? 0.196 1.377 52.295 1.00 48.53 390 GLU A C 1
ATOM 3152 O O . GLU A 1 390 ? 0.255 0.229 51.853 1.00 48.53 390 GLU A O 1
ATOM 3157 N N . ARG A 1 391 ? -0.443 2.360 51.662 1.00 47.59 391 ARG A N 1
ATOM 3158 C CA . ARG A 1 391 ? -0.716 2.385 50.243 1.00 47.59 391 ARG A CA 1
ATOM 3159 C C . ARG A 1 391 ? 0.614 2.009 49.609 1.00 47.59 391 ARG A C 1
ATOM 3161 O O . ARG A 1 391 ? 1.546 2.805 49.671 1.00 47.59 391 ARG A O 1
ATOM 3168 N N . VAL A 1 392 ? 0.696 0.812 49.027 1.00 50.53 392 VAL A N 1
ATOM 3169 C CA . VAL A 1 392 ? 1.707 0.536 48.008 1.00 50.53 392 VAL A CA 1
ATOM 3170 C C . VAL A 1 392 ? 1.505 1.666 47.022 1.00 50.53 392 VAL A C 1
ATOM 3172 O O . VAL A 1 392 ? 0.427 1.783 46.430 1.00 50.53 392 VAL A O 1
ATOM 3175 N N . GLU A 1 393 ? 2.421 2.630 47.027 1.00 56.88 393 GLU A N 1
ATOM 3176 C CA . GLU A 1 393 ? 2.190 3.850 46.291 1.00 56.88 393 GLU A CA 1
ATOM 3177 C C . GLU A 1 393 ? 1.928 3.456 44.843 1.00 56.88 393 GLU A C 1
ATOM 3179 O O . GLU A 1 393 ? 2.757 2.805 44.210 1.00 56.88 393 GLU A O 1
ATOM 3184 N N . ALA A 1 394 ? 0.781 3.868 44.298 1.00 54.75 394 ALA A N 1
ATOM 3185 C CA . ALA A 1 394 ? 0.473 3.702 42.878 1.00 54.75 394 ALA A CA 1
ATOM 3186 C C . ALA A 1 394 ? 1.560 4.331 41.970 1.00 54.75 394 ALA A C 1
ATOM 3188 O O . ALA A 1 394 ? 1.560 4.120 40.756 1.00 54.75 394 ALA A O 1
ATOM 3189 N N . SER A 1 395 ? 2.507 5.077 42.560 1.00 60.50 395 SER A N 1
ATOM 3190 C CA . SER A 1 395 ? 3.753 5.532 41.948 1.00 60.50 395 SER A CA 1
ATOM 3191 C C . SER A 1 395 ? 4.672 4.387 41.494 1.00 60.50 395 SER A C 1
ATOM 3193 O O . SER A 1 395 ? 5.395 4.567 40.518 1.00 60.50 395 SER A O 1
ATOM 3195 N N . GLN A 1 396 ? 4.622 3.202 42.114 1.00 71.38 396 GLN A N 1
ATOM 3196 C CA . GLN A 1 396 ? 5.523 2.089 41.782 1.00 71.38 396 GLN A CA 1
ATOM 3197 C C . GLN A 1 396 ? 5.068 1.271 40.566 1.00 71.38 396 GLN A C 1
ATOM 3199 O O . GLN A 1 396 ? 5.890 0.641 39.901 1.00 71.38 396 GLN A O 1
ATOM 3204 N N . CYS A 1 397 ? 3.782 1.321 40.213 1.00 72.12 397 CYS A N 1
ATOM 3205 C CA . CYS A 1 397 ? 3.262 0.600 39.058 1.00 72.12 397 CYS A CA 1
ATOM 3206 C C . CYS A 1 397 ? 3.293 1.467 37.805 1.00 72.12 397 CYS A C 1
ATOM 3208 O O . CYS A 1 397 ? 2.399 2.271 37.536 1.00 72.12 397 CYS A O 1
ATOM 3210 N N . ALA A 1 398 ? 4.375 1.335 37.040 1.00 79.50 398 ALA A N 1
ATOM 3211 C CA . ALA A 1 398 ? 4.603 2.108 35.826 1.00 79.50 398 ALA A CA 1
ATOM 3212 C C . ALA A 1 398 ? 3.855 1.557 34.599 1.00 79.50 398 ALA A C 1
ATOM 3214 O O . ALA A 1 398 ? 3.659 2.314 33.652 1.00 79.50 398 ALA A O 1
ATOM 3215 N N . ASP A 1 399 ? 3.427 0.291 34.607 1.00 84.31 399 ASP A N 1
ATOM 3216 C CA . ASP A 1 399 ? 2.841 -0.383 33.449 1.00 84.31 399 ASP A CA 1
ATOM 3217 C C . ASP A 1 399 ? 1.352 -0.724 33.612 1.00 84.31 399 ASP A C 1
ATOM 3219 O O . ASP A 1 399 ? 0.770 -0.710 34.700 1.00 84.31 399 ASP A O 1
ATOM 3223 N N . GLU A 1 400 ? 0.720 -0.994 32.473 1.00 86.81 400 GLU A N 1
ATOM 3224 C CA . GLU A 1 400 ? -0.685 -1.375 32.413 1.00 86.81 400 GLU A CA 1
ATOM 3225 C C . GLU A 1 400 ? -0.946 -2.727 33.073 1.00 86.81 400 GLU A C 1
ATOM 3227 O O . GLU A 1 400 ? -1.993 -2.914 33.683 1.00 86.81 400 GLU A O 1
ATOM 3232 N N . ALA A 1 401 ? 0.000 -3.660 32.956 1.00 84.19 401 ALA A N 1
ATOM 3233 C CA . ALA A 1 401 ? -0.132 -4.986 33.541 1.00 84.19 401 ALA A CA 1
ATOM 3234 C C . ALA A 1 401 ? -0.358 -4.913 35.056 1.00 84.19 401 ALA A C 1
ATOM 3236 O O . ALA A 1 401 ? -1.112 -5.718 35.595 1.00 84.19 401 ALA A O 1
ATOM 3237 N N . CYS A 1 402 ? 0.261 -3.943 35.736 1.00 85.31 402 CYS A N 1
ATOM 3238 C CA . CYS A 1 402 ? -0.010 -3.720 37.145 1.00 85.31 402 CYS A CA 1
ATOM 3239 C C . CYS A 1 402 ? -1.349 -3.009 37.391 1.00 85.31 402 CYS A C 1
ATOM 3241 O O . CYS A 1 402 ? -2.139 -3.504 38.184 1.00 85.31 402 CYS A O 1
ATOM 3243 N N . LEU A 1 403 ? -1.622 -1.873 36.732 1.00 85.88 403 LEU A N 1
ATOM 3244 C CA . LEU A 1 403 ? -2.814 -1.051 37.026 1.00 85.88 403 LEU A CA 1
ATOM 3245 C C . LEU A 1 403 ? -4.135 -1.651 36.515 1.00 85.88 403 LEU A C 1
ATOM 3247 O O . LEU A 1 403 ? -5.212 -1.269 36.966 1.00 85.88 403 LEU A O 1
ATOM 3251 N N . GLY A 1 404 ? -4.060 -2.552 35.541 1.00 87.81 404 GLY A N 1
ATOM 3252 C CA . GLY A 1 404 ? -5.200 -3.027 34.775 1.00 87.81 404 GLY A CA 1
ATOM 3253 C C . GLY A 1 404 ? -5.641 -2.035 33.692 1.00 87.81 404 GLY A C 1
ATOM 3254 O O . GLY A 1 404 ? -5.530 -0.813 33.829 1.00 87.81 404 GLY A O 1
ATOM 3255 N N . THR A 1 405 ? -6.184 -2.563 32.592 1.00 89.31 405 THR A N 1
ATOM 3256 C CA . THR A 1 405 ? -6.504 -1.773 31.387 1.00 89.31 405 THR A CA 1
ATOM 3257 C C . THR A 1 405 ? -7.468 -0.611 31.637 1.00 89.31 405 THR A C 1
ATOM 3259 O O . THR A 1 405 ? -7.321 0.461 31.048 1.00 89.31 405 THR A O 1
ATOM 3262 N N . VAL A 1 406 ? -8.453 -0.789 32.523 1.00 88.50 406 VAL A N 1
ATOM 3263 C CA . VAL A 1 406 ? -9.452 0.254 32.799 1.00 88.50 406 VAL A CA 1
ATOM 3264 C C . VAL A 1 406 ? -8.822 1.449 33.506 1.00 88.50 406 VAL A C 1
ATOM 3266 O O . VAL A 1 406 ? -8.924 2.566 32.996 1.00 88.50 406 VAL A O 1
ATOM 3269 N N . ALA A 1 407 ? -8.136 1.228 34.631 1.00 88.56 407 ALA A N 1
ATOM 3270 C CA . ALA A 1 407 ? -7.461 2.301 35.360 1.00 88.56 407 ALA A CA 1
ATOM 3271 C C . ALA A 1 407 ? -6.364 2.945 34.497 1.00 88.56 407 ALA A C 1
ATOM 3273 O O . ALA A 1 407 ? -6.262 4.171 34.423 1.00 88.56 407 ALA A O 1
ATOM 3274 N N . TRP A 1 408 ? -5.624 2.131 33.735 1.00 90.12 408 TRP A N 1
ATOM 3275 C CA . TRP A 1 408 ? -4.626 2.612 32.784 1.00 90.12 408 TRP A CA 1
ATOM 3276 C C . TRP A 1 408 ? -5.206 3.595 31.759 1.00 90.12 408 TRP A C 1
ATOM 3278 O O . TRP A 1 408 ? -4.699 4.711 31.618 1.00 90.12 408 TRP A O 1
ATOM 3288 N N . CYS A 1 409 ? -6.304 3.237 31.083 1.00 93.38 409 CYS A N 1
ATOM 3289 C CA . CYS A 1 409 ? -6.956 4.132 30.127 1.00 93.38 409 CYS A CA 1
ATOM 3290 C C . CYS A 1 409 ? -7.604 5.356 30.793 1.00 93.38 409 CYS A C 1
ATOM 3292 O O . CYS A 1 409 ? -7.715 6.398 30.151 1.00 93.38 409 CYS A O 1
ATOM 3294 N N . MET A 1 410 ? -8.033 5.279 32.056 1.00 90.25 410 MET A N 1
ATOM 3295 C CA . MET A 1 410 ? -8.616 6.428 32.763 1.00 90.25 410 MET A CA 1
ATOM 3296 C C . MET A 1 410 ? -7.579 7.473 33.181 1.00 90.25 410 MET A C 1
ATOM 3298 O O . MET A 1 410 ? -7.867 8.677 33.103 1.00 90.25 410 MET A O 1
ATOM 3302 N N . ASP A 1 411 ? -6.393 7.020 33.588 1.00 90.88 411 ASP A N 1
ATOM 3303 C CA . ASP A 1 411 ? -5.411 7.862 34.275 1.00 90.88 411 ASP A CA 1
ATOM 3304 C C . ASP A 1 411 ? -4.175 8.165 33.424 1.00 90.88 411 ASP A C 1
ATOM 3306 O O . ASP A 1 411 ? -3.578 9.236 33.554 1.00 90.88 411 ASP A O 1
ATOM 3310 N N . ARG A 1 412 ? -3.795 7.258 32.515 1.00 91.19 412 ARG A N 1
ATOM 3311 C CA . ARG A 1 412 ? -2.511 7.316 31.793 1.00 91.19 412 ARG A CA 1
ATOM 3312 C C . ARG A 1 412 ? -2.618 7.385 30.275 1.00 91.19 412 ARG A C 1
ATOM 3314 O O . ARG A 1 412 ? -1.590 7.414 29.598 1.00 91.19 412 ARG A O 1
ATOM 3321 N N . TRP A 1 413 ? -3.822 7.531 29.720 1.00 92.44 413 TRP A N 1
ATOM 3322 C CA . TRP A 1 413 ? -4.015 7.668 28.269 1.00 92.44 413 TRP A CA 1
ATOM 3323 C C . TRP A 1 413 ? -3.210 8.831 27.655 1.00 92.44 413 TRP A C 1
ATOM 3325 O O . TRP A 1 413 ? -2.655 8.700 26.568 1.00 92.44 413 TRP A O 1
ATOM 3335 N N . LYS A 1 414 ? -3.075 9.959 28.374 1.00 90.94 414 LYS A N 1
ATOM 3336 C CA . LYS A 1 414 ? -2.276 11.114 27.914 1.00 90.94 414 LYS A CA 1
ATOM 3337 C C . LYS A 1 414 ? -0.782 10.809 27.857 1.00 90.94 414 LYS A C 1
ATOM 3339 O O . LYS A 1 414 ? -0.097 11.279 26.960 1.00 90.94 414 LYS A O 1
ATOM 3344 N N . GLN A 1 415 ? -0.278 10.041 28.824 1.00 89.50 415 GLN A N 1
ATOM 3345 C CA . GLN A 1 415 ? 1.147 9.706 28.932 1.00 89.50 415 GLN A CA 1
ATOM 3346 C C . GLN A 1 415 ? 1.580 8.707 27.853 1.00 89.50 415 GLN A C 1
ATOM 3348 O O . GLN A 1 415 ? 2.745 8.665 27.475 1.00 89.50 415 GLN A O 1
ATOM 3353 N N . THR A 1 416 ? 0.632 7.917 27.352 1.00 85.25 416 THR A N 1
ATOM 3354 C CA . THR A 1 416 ? 0.838 6.902 26.311 1.00 85.25 416 THR A CA 1
ATOM 3355 C C . THR A 1 416 ? 0.621 7.432 24.896 1.00 85.25 416 THR A C 1
ATOM 3357 O O . THR A 1 416 ? 0.965 6.744 23.945 1.00 85.25 416 THR A O 1
ATOM 3360 N N . GLY A 1 417 ? 0.123 8.666 24.750 1.00 89.56 417 GLY A N 1
ATOM 3361 C CA . GLY A 1 417 ? -0.048 9.335 23.459 1.00 89.56 417 GLY A CA 1
ATOM 3362 C C . GLY A 1 417 ? -1.436 9.187 22.837 1.00 89.56 417 GLY A C 1
ATOM 3363 O O . GLY A 1 417 ? -1.644 9.658 21.721 1.00 89.56 417 GLY A O 1
ATOM 3364 N N . TYR A 1 418 ? -2.404 8.564 23.519 1.00 92.06 418 TYR A N 1
ATOM 3365 C CA . TYR A 1 418 ? -3.780 8.520 23.018 1.00 92.06 418 TYR A CA 1
ATOM 3366 C C . TYR A 1 418 ? -4.366 9.934 22.932 1.00 92.06 418 TYR A C 1
ATOM 3368 O O . TYR A 1 418 ? -4.105 10.782 23.781 1.00 92.06 418 TYR A O 1
ATOM 3376 N N . GLY A 1 419 ? -5.213 10.177 21.929 1.00 91.50 419 GLY A N 1
ATOM 3377 C CA . GLY A 1 419 ? -5.910 11.462 21.779 1.00 91.50 419 GLY A CA 1
ATOM 3378 C C . GLY A 1 419 ? -7.011 11.700 22.824 1.00 91.50 419 GLY A C 1
ATOM 3379 O O . GLY A 1 419 ? -7.339 12.841 23.140 1.00 91.50 419 GLY A O 1
ATOM 3380 N N . SER A 1 420 ? -7.582 10.633 23.392 1.00 94.00 420 SER A N 1
ATOM 3381 C CA . SER A 1 420 ? -8.582 10.710 24.463 1.00 94.00 420 SER A CA 1
ATOM 3382 C C . SER A 1 420 ? -8.672 9.406 25.259 1.00 94.00 420 SER A C 1
ATOM 3384 O O . SER A 1 420 ? -8.237 8.347 24.803 1.00 94.00 420 SER A O 1
ATOM 3386 N N . GLN A 1 421 ? -9.311 9.466 26.430 1.00 93.94 421 GLN A N 1
ATOM 3387 C CA . GLN A 1 421 ? -9.688 8.279 27.204 1.00 93.94 421 GLN A CA 1
ATOM 3388 C C . GLN A 1 421 ? -10.557 7.318 26.372 1.00 93.94 421 GLN A C 1
ATOM 3390 O O . GLN A 1 421 ? -10.334 6.111 26.388 1.00 93.94 421 GLN A O 1
ATOM 3395 N N . ALA A 1 422 ? -11.518 7.850 25.607 1.00 91.81 422 ALA A N 1
ATOM 3396 C CA . ALA A 1 422 ? -12.376 7.051 24.732 1.00 91.81 422 ALA A CA 1
ATOM 3397 C C . ALA A 1 422 ? -11.579 6.366 23.610 1.00 91.81 422 ALA A C 1
ATOM 3399 O O . ALA A 1 422 ? -11.841 5.207 23.305 1.00 91.81 422 ALA A O 1
ATOM 3400 N N . HIS A 1 423 ? -10.571 7.044 23.046 1.00 91.62 423 HIS A N 1
ATOM 3401 C CA . HIS A 1 423 ? -9.680 6.451 22.047 1.00 91.62 423 HIS A CA 1
ATOM 3402 C C . HIS A 1 423 ? -8.879 5.278 22.634 1.00 91.62 423 HIS A C 1
ATOM 3404 O O . HIS A 1 423 ? -8.815 4.227 22.004 1.00 91.62 423 HIS A O 1
ATOM 3410 N N . CYS A 1 424 ? -8.353 5.406 23.860 1.00 94.75 424 CYS A N 1
ATOM 3411 C CA . CYS A 1 424 ? -7.695 4.292 24.554 1.00 94.75 424 CYS A CA 1
ATOM 3412 C C . CYS A 1 424 ? -8.630 3.080 24.659 1.00 94.75 424 CYS A C 1
ATOM 3414 O O . CYS A 1 424 ? -8.294 1.999 24.186 1.00 94.75 424 CYS A O 1
ATOM 3416 N N . PHE A 1 425 ? -9.848 3.271 25.173 1.00 93.50 425 PHE A N 1
ATOM 3417 C CA . PHE A 1 425 ? -10.824 2.188 25.300 1.00 93.50 425 PHE A CA 1
ATOM 3418 C C . PHE A 1 425 ? -11.222 1.557 23.959 1.00 93.50 425 PHE A C 1
ATOM 3420 O O . PHE A 1 425 ? -11.272 0.331 23.866 1.00 93.50 425 PHE A O 1
ATOM 3427 N N . ALA A 1 426 ? -11.411 2.362 22.909 1.00 90.75 426 ALA A N 1
ATOM 3428 C CA . ALA A 1 426 ? -11.729 1.869 21.571 1.00 90.75 426 ALA A CA 1
ATOM 3429 C C . ALA A 1 426 ? -10.626 0.957 21.005 1.00 90.75 426 ALA A C 1
ATOM 3431 O O . ALA A 1 426 ? -10.927 -0.104 20.462 1.00 90.75 426 ALA A O 1
ATOM 3432 N N . VAL A 1 427 ? -9.349 1.314 21.196 1.00 90.88 427 VAL A N 1
ATOM 3433 C CA . VAL A 1 427 ? -8.204 0.470 20.800 1.00 90.88 427 VAL A CA 1
ATOM 3434 C C . VAL A 1 427 ? -8.186 -0.854 21.570 1.00 90.88 427 VAL A C 1
ATOM 3436 O O . VAL A 1 427 ? -7.803 -1.891 21.027 1.00 90.88 427 VAL A O 1
ATOM 3439 N N . ARG A 1 428 ? -8.658 -0.845 22.821 1.00 91.62 428 ARG A N 1
ATOM 3440 C CA . ARG A 1 428 ? -8.811 -2.044 23.662 1.00 91.62 428 ARG A CA 1
ATOM 3441 C C . ARG A 1 428 ? -10.112 -2.805 23.421 1.00 91.62 428 ARG A C 1
ATOM 3443 O O . ARG A 1 428 ? -10.365 -3.787 24.110 1.00 91.62 428 ARG A O 1
ATOM 3450 N N . GLY A 1 429 ? -10.941 -2.366 22.470 1.00 90.94 429 GLY A N 1
ATOM 3451 C CA . GLY A 1 429 ? -12.249 -2.967 22.199 1.00 90.94 429 GLY A CA 1
ATOM 3452 C C . GLY A 1 429 ? -13.191 -2.929 23.402 1.00 90.94 429 GLY A C 1
ATOM 3453 O O . GLY A 1 429 ? -14.103 -3.745 23.496 1.00 90.94 429 GLY A O 1
ATOM 3454 N N . VAL A 1 430 ? -12.961 -2.003 24.334 1.00 89.00 430 VAL A N 1
ATOM 3455 C CA . VAL A 1 430 ? -13.841 -1.763 25.471 1.00 89.00 430 VAL A CA 1
ATOM 3456 C C . VAL A 1 430 ? -14.717 -0.580 25.112 1.00 89.00 430 VAL A C 1
ATOM 3458 O O . VAL A 1 430 ? -14.225 0.479 24.733 1.00 89.00 430 VAL A O 1
ATOM 3461 N N . GLU A 1 431 ? -16.022 -0.731 25.275 1.00 89.12 431 GLU A N 1
ATOM 3462 C CA . GLU A 1 431 ? -16.965 0.371 25.144 1.00 89.12 431 GLU A CA 1
ATOM 3463 C C . GLU A 1 431 ? -17.599 0.617 26.519 1.00 89.12 431 GLU A C 1
ATOM 3465 O O . GLU A 1 431 ? -18.617 0.005 26.850 1.00 89.12 431 GLU A O 1
ATOM 3470 N N . PRO A 1 432 ? -16.993 1.476 27.372 1.00 82.38 432 PRO A N 1
ATOM 3471 C CA . PRO A 1 432 ? -17.454 1.664 28.746 1.00 82.38 432 PRO A CA 1
ATOM 3472 C C . PRO A 1 432 ? -18.921 2.085 28.812 1.00 82.38 432 PRO A C 1
ATOM 3474 O O . PRO A 1 432 ? -19.642 1.657 29.706 1.00 82.38 432 PRO A O 1
ATOM 3477 N N . ALA A 1 433 ? -19.380 2.878 27.840 1.00 82.31 433 ALA A N 1
ATOM 3478 C CA . ALA A 1 433 ? -20.773 3.295 27.739 1.00 82.31 433 ALA A CA 1
ATOM 3479 C C . ALA A 1 433 ? -21.714 2.107 27.486 1.00 82.31 433 ALA A C 1
ATOM 3481 O O . ALA A 1 433 ? -22.707 1.967 28.196 1.00 82.31 433 ALA A O 1
ATOM 3482 N N . ALA A 1 434 ? -21.387 1.219 26.540 1.00 85.88 434 ALA A N 1
ATOM 3483 C CA . ALA A 1 434 ? -22.185 0.025 26.264 1.00 85.88 434 ALA A CA 1
ATOM 3484 C C . ALA A 1 434 ? -22.156 -0.964 27.438 1.00 85.88 434 ALA A C 1
ATOM 3486 O O . ALA A 1 434 ? -23.190 -1.524 27.803 1.00 85.88 434 ALA A O 1
ATOM 3487 N N . PHE A 1 435 ? -20.999 -1.129 28.088 1.00 84.38 435 PHE A N 1
ATOM 3488 C CA . PHE A 1 435 ? -20.886 -1.940 29.299 1.00 84.38 435 PHE A CA 1
ATOM 3489 C C . PHE A 1 435 ? -21.758 -1.386 30.431 1.00 84.38 435 PHE A C 1
ATOM 3491 O O . PHE A 1 435 ? -22.578 -2.120 30.981 1.00 84.38 435 PHE A O 1
ATOM 3498 N N . MET A 1 436 ? -21.643 -0.092 30.746 1.00 82.31 436 MET A N 1
ATOM 3499 C CA . MET A 1 436 ? -22.444 0.540 31.798 1.00 82.31 436 MET A CA 1
ATOM 3500 C C . MET A 1 436 ? -23.936 0.531 31.463 1.00 82.31 436 MET A C 1
ATOM 3502 O O . MET A 1 436 ? -24.745 0.304 32.355 1.00 82.31 436 MET A O 1
ATOM 3506 N N . ALA A 1 437 ? -24.315 0.693 30.192 1.00 82.06 437 ALA A N 1
ATOM 3507 C CA . ALA A 1 437 ? -25.699 0.540 29.751 1.00 82.06 437 ALA A CA 1
ATOM 3508 C C . ALA A 1 437 ? -26.211 -0.897 29.956 1.00 82.06 437 ALA A C 1
ATOM 3510 O O . ALA A 1 437 ? -27.328 -1.092 30.436 1.00 82.06 437 ALA A O 1
ATOM 3511 N N . SER A 1 438 ? -25.387 -1.910 29.665 1.00 85.12 438 SER A N 1
ATOM 3512 C CA . SER A 1 438 ? -25.709 -3.319 29.926 1.00 85.12 438 SER A CA 1
ATOM 3513 C C . SER A 1 438 ? -25.845 -3.606 31.425 1.00 85.12 438 SER A C 1
ATOM 3515 O O . SER A 1 438 ? -26.801 -4.262 31.837 1.00 85.12 438 SER A O 1
ATOM 3517 N N . VAL A 1 439 ? -24.923 -3.106 32.257 1.00 81.75 439 VAL A N 1
ATOM 3518 C CA . VAL A 1 439 ? -25.009 -3.236 33.722 1.00 81.75 439 VAL A CA 1
ATOM 3519 C C . VAL A 1 439 ? -26.273 -2.560 34.234 1.00 81.75 439 VAL A C 1
ATOM 3521 O O . VAL A 1 439 ? -27.034 -3.186 34.963 1.00 81.75 439 VAL A O 1
ATOM 3524 N N . TYR A 1 440 ? -26.536 -1.323 33.811 1.00 81.00 440 TYR A N 1
ATOM 3525 C CA . TYR A 1 440 ? -27.732 -0.583 34.197 1.00 81.00 440 TYR A CA 1
ATOM 3526 C C . TYR A 1 440 ? -29.000 -1.355 33.838 1.00 81.00 440 TYR A C 1
ATOM 3528 O O . TYR A 1 440 ? -29.851 -1.549 34.696 1.00 81.00 440 TYR A O 1
ATOM 3536 N N . THR A 1 441 ? -29.095 -1.871 32.611 1.00 81.44 441 THR A N 1
ATOM 3537 C CA . THR A 1 441 ? -30.259 -2.645 32.152 1.00 81.44 441 THR A CA 1
ATOM 3538 C C . THR A 1 441 ? -30.467 -3.894 33.010 1.00 81.44 441 THR A C 1
ATOM 3540 O O . THR A 1 441 ? -31.545 -4.075 33.570 1.00 81.44 441 THR A O 1
ATOM 3543 N N . LYS A 1 442 ? -29.418 -4.702 33.222 1.00 83.19 442 LYS A N 1
ATOM 3544 C CA . LYS A 1 442 ? -29.509 -5.933 34.028 1.00 83.19 442 LYS A CA 1
ATOM 3545 C C . LYS A 1 442 ? -29.811 -5.665 35.504 1.00 83.19 442 LYS A C 1
ATOM 3547 O O . LYS A 1 442 ? -30.588 -6.392 36.119 1.00 83.19 442 LYS A O 1
ATOM 3552 N N . VAL A 1 443 ? -29.200 -4.632 36.088 1.00 84.19 443 VAL A N 1
ATOM 3553 C CA . VAL A 1 443 ? -29.450 -4.235 37.481 1.00 84.19 443 VAL A CA 1
ATOM 3554 C C . VAL A 1 443 ? -30.874 -3.715 37.627 1.00 84.19 443 VAL A C 1
ATOM 3556 O O . VAL A 1 443 ? -31.554 -4.114 38.567 1.00 84.19 443 VAL A O 1
ATOM 3559 N N . VAL A 1 444 ? -31.358 -2.881 36.703 1.00 81.00 444 VAL A N 1
ATOM 3560 C CA . VAL A 1 444 ? -32.741 -2.384 36.707 1.00 81.00 444 VAL A CA 1
ATOM 3561 C C . VAL A 1 444 ? -33.732 -3.540 36.602 1.00 81.00 444 VAL A C 1
ATOM 3563 O O . VAL A 1 444 ? -34.638 -3.604 37.427 1.00 81.00 444 VAL A O 1
ATOM 3566 N N . GLU A 1 445 ? -33.539 -4.478 35.672 1.00 81.44 445 GLU A N 1
ATOM 3567 C CA . GLU A 1 445 ? -34.400 -5.662 35.519 1.00 81.44 445 GLU A CA 1
ATOM 3568 C C . GLU A 1 445 ? -34.448 -6.507 36.796 1.00 81.44 445 GLU A C 1
ATOM 3570 O O . GLU A 1 445 ? -35.527 -6.821 37.305 1.00 81.44 445 GLU A O 1
ATOM 3575 N N . ARG A 1 446 ? -33.283 -6.840 37.371 1.00 85.19 446 ARG A N 1
ATOM 3576 C CA . ARG A 1 446 ? -33.237 -7.656 38.591 1.00 85.19 446 ARG A CA 1
ATOM 3577 C C . ARG A 1 446 ? -33.827 -6.923 39.788 1.00 85.19 446 ARG A C 1
ATOM 3579 O O . ARG A 1 446 ? -34.523 -7.529 40.596 1.00 85.19 446 ARG A O 1
ATOM 3586 N N . THR A 1 447 ? -33.575 -5.623 39.886 1.00 82.06 447 THR A N 1
ATOM 3587 C CA . THR A 1 447 ? -34.146 -4.792 40.943 1.00 82.06 447 THR A CA 1
ATOM 3588 C C . THR A 1 447 ? -35.667 -4.746 40.808 1.00 82.06 447 THR A C 1
ATOM 3590 O O . THR A 1 447 ? -36.359 -4.991 41.788 1.00 82.06 447 THR A O 1
ATOM 3593 N N . GLN A 1 448 ? -36.209 -4.521 39.605 1.00 81.50 448 GLN A N 1
ATOM 3594 C CA . GLN A 1 448 ? -37.655 -4.562 39.351 1.00 81.50 448 GLN A CA 1
ATOM 3595 C C . GLN A 1 448 ? -38.271 -5.901 39.765 1.00 81.50 448 GLN A C 1
ATOM 3597 O O . GLN A 1 448 ? -39.333 -5.907 40.382 1.00 81.50 448 GLN A O 1
ATOM 3602 N N . GLN A 1 449 ? -37.595 -7.019 39.492 1.00 83.62 449 GLN A N 1
ATOM 3603 C CA . GLN A 1 449 ? -38.054 -8.338 39.922 1.00 83.62 449 GLN A CA 1
ATOM 3604 C C . GLN A 1 449 ? -38.126 -8.455 41.452 1.00 83.62 449 GLN A C 1
ATOM 3606 O O . GLN A 1 449 ? -39.174 -8.817 41.983 1.00 83.62 449 GLN A O 1
ATOM 3611 N N . VAL A 1 450 ? -37.048 -8.098 42.161 1.00 86.62 450 VAL A N 1
ATOM 3612 C CA . VAL A 1 450 ? -37.007 -8.127 43.635 1.00 86.62 450 VAL A CA 1
ATOM 3613 C C . VAL A 1 450 ? -38.098 -7.236 44.229 1.00 86.62 450 VAL A C 1
ATOM 3615 O O . VAL A 1 450 ? -38.744 -7.609 45.204 1.00 86.62 450 VAL A O 1
ATOM 3618 N N . LEU A 1 451 ? -38.354 -6.079 43.616 1.00 81.19 451 LEU A N 1
ATOM 3619 C CA . LEU A 1 451 ? -39.420 -5.185 44.052 1.00 81.19 451 LEU A CA 1
ATOM 3620 C C . LEU A 1 451 ? -40.816 -5.777 43.876 1.00 81.19 451 LEU A C 1
ATOM 3622 O O . LEU A 1 451 ? -41.660 -5.615 44.752 1.00 81.19 451 LEU A O 1
ATOM 3626 N N . VAL A 1 452 ? -41.076 -6.448 42.754 1.00 81.19 452 VAL A N 1
ATOM 3627 C CA . VAL A 1 452 ? -42.354 -7.135 42.525 1.00 81.19 452 VAL A CA 1
ATOM 3628 C C . VAL A 1 452 ? -42.548 -8.248 43.554 1.00 81.19 452 VAL A C 1
ATOM 3630 O O . VAL A 1 452 ? -43.619 -8.336 44.151 1.00 81.19 452 VAL A O 1
ATOM 3633 N N . GLU A 1 453 ? -41.512 -9.049 43.807 1.00 86.19 453 GLU A N 1
ATOM 3634 C CA . GLU A 1 453 ? -41.538 -10.130 44.799 1.00 86.19 453 GLU A CA 1
ATOM 3635 C C . GLU A 1 453 ? -41.787 -9.591 46.219 1.00 86.19 453 GLU A C 1
ATOM 3637 O O . GLU A 1 453 ? -42.666 -10.094 46.921 1.00 86.19 453 GLU A O 1
ATOM 3642 N N . ALA A 1 454 ? -41.094 -8.519 46.618 1.00 85.75 454 ALA A N 1
ATOM 3643 C CA . ALA A 1 454 ? -41.272 -7.879 47.921 1.00 85.75 454 ALA A CA 1
ATOM 3644 C C . ALA A 1 454 ? -42.681 -7.284 48.100 1.00 85.75 454 ALA A C 1
ATOM 3646 O O . ALA A 1 454 ? -43.309 -7.469 49.145 1.00 85.75 454 ALA A O 1
ATOM 3647 N N . SER A 1 455 ? -43.214 -6.616 47.074 1.00 77.50 455 SER A N 1
ATOM 3648 C CA . SER A 1 455 ? -44.572 -6.057 47.102 1.00 77.50 455 SER A CA 1
ATOM 3649 C C . SER A 1 455 ? -45.643 -7.138 47.199 1.00 77.50 455 SER A C 1
ATOM 3651 O O . SER A 1 455 ? -46.621 -6.971 47.926 1.00 77.50 455 SER A O 1
ATOM 3653 N N . LEU A 1 456 ? -45.452 -8.262 46.508 1.00 83.06 456 LEU A N 1
ATOM 3654 C CA . LEU A 1 456 ? -46.378 -9.389 46.550 1.00 83.06 456 LEU A CA 1
ATOM 3655 C C . LEU A 1 456 ? -46.319 -10.112 47.903 1.00 83.06 456 LEU A C 1
ATOM 3657 O O . LEU A 1 456 ? -47.358 -10.470 48.456 1.00 83.06 456 LEU A O 1
ATOM 3661 N N . ALA A 1 457 ? -45.124 -10.255 48.485 1.00 85.06 457 ALA A N 1
ATOM 3662 C CA . ALA A 1 457 ? -44.952 -10.779 49.837 1.00 85.06 457 ALA A CA 1
ATOM 3663 C C . ALA A 1 457 ? -45.646 -9.895 50.885 1.00 85.06 457 ALA A C 1
ATOM 3665 O O . ALA A 1 457 ? -46.360 -10.415 51.744 1.00 85.06 457 ALA A O 1
ATOM 3666 N N . ARG A 1 458 ? -45.505 -8.565 50.781 1.00 86.75 458 ARG A N 1
ATOM 3667 C CA . ARG A 1 458 ? -46.199 -7.611 51.658 1.00 86.75 458 ARG A CA 1
ATOM 3668 C C . ARG A 1 458 ? -47.714 -7.709 51.509 1.00 86.75 458 ARG A C 1
ATOM 3670 O O . ARG A 1 458 ? -48.399 -7.833 52.517 1.00 86.75 458 ARG A O 1
ATOM 3677 N N . ALA A 1 459 ? -48.225 -7.722 50.277 1.00 82.06 459 ALA A N 1
ATOM 3678 C CA . ALA A 1 459 ? -49.654 -7.876 50.016 1.00 82.06 459 ALA A CA 1
ATOM 3679 C C . ALA A 1 459 ? -50.210 -9.161 50.652 1.00 82.06 459 ALA A C 1
ATOM 3681 O O . ALA A 1 459 ? -51.190 -9.109 51.392 1.00 82.06 459 ALA A O 1
ATOM 3682 N N . ASN A 1 460 ? 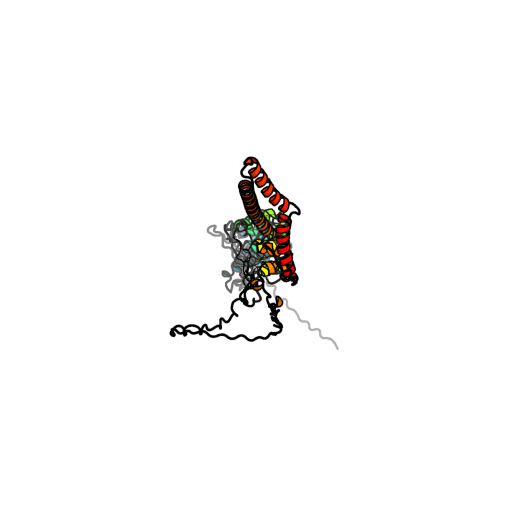-49.539 -10.299 50.444 1.00 84.88 460 ASN A N 1
ATOM 3683 C CA . ASN A 1 460 ? -49.935 -11.579 51.032 1.00 84.88 460 ASN A CA 1
ATOM 3684 C C . ASN A 1 460 ? -49.907 -11.550 52.566 1.00 84.88 460 ASN A C 1
ATOM 3686 O O . ASN A 1 460 ? -50.844 -12.030 53.202 1.00 84.88 460 ASN A O 1
ATOM 3690 N N . ALA A 1 461 ? -48.866 -10.968 53.168 1.00 88.00 461 ALA A N 1
ATOM 3691 C CA . ALA A 1 461 ? -48.766 -10.836 54.618 1.00 88.00 461 ALA A CA 1
ATOM 3692 C C . ALA A 1 461 ? -49.909 -9.982 55.195 1.00 88.00 461 ALA A C 1
ATOM 3694 O O . ALA A 1 461 ? -50.504 -10.359 56.204 1.00 88.00 461 ALA A O 1
ATOM 3695 N N . THR A 1 462 ? -50.267 -8.878 54.531 1.00 87.38 462 THR A N 1
ATOM 3696 C CA . THR A 1 462 ? -51.395 -8.023 54.928 1.00 87.38 462 THR A CA 1
ATOM 3697 C C . THR A 1 462 ? -52.734 -8.750 54.805 1.00 87.38 462 THR A C 1
ATOM 3699 O O . THR A 1 462 ? -53.536 -8.669 55.731 1.00 87.38 462 THR A O 1
ATOM 3702 N N . ILE A 1 463 ? -52.965 -9.506 53.724 1.00 81.44 463 ILE A N 1
ATOM 3703 C CA . ILE A 1 463 ? -54.192 -10.307 53.550 1.00 81.44 463 ILE A CA 1
ATOM 3704 C C . ILE A 1 463 ? -54.337 -11.312 54.692 1.00 81.44 463 ILE A C 1
ATOM 3706 O O . ILE A 1 463 ? -55.398 -11.401 55.305 1.00 81.44 463 ILE A O 1
ATOM 3710 N N . VAL A 1 464 ? -53.266 -12.050 55.002 1.00 88.81 464 VAL A N 1
ATOM 3711 C CA . VAL A 1 464 ? -53.268 -13.040 56.088 1.00 88.81 464 VAL A CA 1
ATOM 3712 C C . VAL A 1 464 ? -53.524 -12.368 57.437 1.00 88.81 464 VAL A C 1
ATOM 3714 O O . VAL A 1 464 ? -54.317 -12.870 58.230 1.00 88.81 464 VAL A O 1
ATOM 3717 N N . TRP A 1 465 ? -52.894 -11.222 57.698 1.00 89.56 465 TRP A N 1
ATOM 3718 C CA . TRP A 1 465 ? -53.080 -10.487 58.947 1.00 89.56 465 TRP A CA 1
ATOM 3719 C C . TRP A 1 465 ? -54.512 -9.956 59.113 1.00 89.56 465 TRP A C 1
ATOM 3721 O O . TRP A 1 465 ? -55.107 -10.114 60.181 1.00 89.56 465 TRP A O 1
ATOM 3731 N N . GLU A 1 466 ? -55.098 -9.378 58.063 1.00 88.88 466 GLU A N 1
ATOM 3732 C CA . GLU A 1 466 ? -56.486 -8.898 58.074 1.00 88.88 466 GLU A CA 1
ATOM 3733 C C . GLU A 1 466 ? -57.482 -10.057 58.242 1.00 88.88 466 GLU A C 1
ATOM 3735 O O . GLU A 1 466 ? -58.377 -9.978 59.082 1.00 88.88 466 GLU A O 1
ATOM 3740 N N . ALA A 1 467 ? -57.269 -11.182 57.550 1.00 82.06 467 ALA A N 1
ATOM 3741 C CA . ALA A 1 467 ? -58.104 -12.376 57.694 1.00 82.06 467 ALA A CA 1
ATOM 3742 C C . ALA A 1 467 ? -58.075 -12.953 59.123 1.00 82.06 467 ALA A C 1
ATOM 3744 O O . ALA A 1 467 ? -59.105 -13.370 59.652 1.00 82.06 467 ALA A O 1
ATOM 3745 N N . LEU A 1 468 ? -56.903 -12.954 59.771 1.00 89.56 468 LEU A N 1
ATOM 3746 C CA . LEU A 1 468 ? -56.744 -13.437 61.148 1.00 89.56 468 LEU A CA 1
ATOM 3747 C C . LEU A 1 468 ? -57.359 -12.492 62.185 1.00 89.56 468 LEU A C 1
ATOM 3749 O O . LEU A 1 468 ? -57.908 -12.948 63.186 1.00 89.56 468 LEU A O 1
ATOM 3753 N N . THR A 1 469 ? -57.252 -11.181 61.974 1.00 90.25 469 THR A N 1
ATOM 3754 C CA . THR A 1 469 ? -57.712 -10.176 62.944 1.00 90.25 469 THR A CA 1
ATOM 3755 C C . THR A 1 469 ? -59.187 -9.815 62.782 1.00 90.25 469 THR A C 1
ATOM 3757 O O . THR A 1 469 ? -59.805 -9.364 63.747 1.00 90.25 469 THR A O 1
ATOM 3760 N N . ARG A 1 470 ? -59.774 -10.032 61.596 1.00 88.81 470 ARG A N 1
ATOM 3761 C CA . ARG A 1 470 ? -61.137 -9.600 61.251 1.00 88.81 470 ARG A CA 1
ATOM 3762 C C . ARG A 1 470 ? -61.957 -10.684 60.558 1.00 88.81 470 ARG A C 1
ATOM 3764 O O . ARG A 1 470 ? -62.623 -10.416 59.566 1.00 88.81 470 ARG A O 1
ATOM 3771 N N . ALA A 1 471 ? -61.968 -11.892 61.115 1.00 79.44 471 ALA A N 1
ATOM 3772 C CA . ALA A 1 471 ? -62.561 -13.089 60.503 1.00 79.44 471 ALA A CA 1
ATOM 3773 C C . ALA A 1 471 ? -64.055 -13.005 60.098 1.00 79.44 471 ALA A C 1
ATOM 3775 O O . ALA A 1 471 ? -64.540 -13.895 59.406 1.00 79.44 471 ALA A O 1
ATOM 3776 N N . THR A 1 472 ? -64.802 -11.982 60.530 1.00 82.00 472 THR A N 1
ATOM 3777 C CA . THR A 1 472 ? -66.218 -11.767 60.168 1.00 82.00 472 THR A CA 1
ATOM 3778 C C . THR A 1 472 ? -66.428 -10.800 58.999 1.00 82.00 472 THR A C 1
ATOM 3780 O O . THR A 1 472 ? -67.570 -10.605 58.589 1.00 82.00 472 THR A O 1
ATOM 3783 N N . GLU A 1 473 ? -65.377 -10.136 58.511 1.00 83.50 473 GLU A N 1
ATOM 3784 C CA . GLU A 1 473 ? -65.454 -9.271 57.327 1.00 83.50 473 GLU A CA 1
ATOM 3785 C C . GLU A 1 473 ? -65.482 -10.103 56.028 1.00 83.50 473 GLU A C 1
ATOM 3787 O O . GLU A 1 473 ? -65.130 -11.282 56.009 1.00 83.50 473 GLU A O 1
ATOM 3792 N N . ASP A 1 474 ? -65.942 -9.484 54.940 1.00 86.56 474 ASP A N 1
ATOM 3793 C CA . ASP A 1 474 ? -65.946 -10.089 53.607 1.00 86.56 474 ASP A CA 1
ATOM 3794 C C . ASP A 1 474 ? -64.495 -10.273 53.107 1.00 86.56 474 ASP A C 1
ATOM 3796 O O . ASP A 1 474 ? -63.718 -9.311 53.165 1.00 86.56 474 ASP A O 1
ATOM 3800 N N . PRO A 1 475 ? -64.109 -11.458 52.593 1.00 83.12 475 PRO A N 1
ATOM 3801 C CA . PRO A 1 475 ? -62.798 -11.693 51.992 1.00 83.12 475 PRO A CA 1
ATOM 3802 C C . PRO A 1 475 ? -62.356 -10.649 50.956 1.00 83.12 475 PRO A C 1
ATOM 3804 O O . PRO A 1 475 ? -61.154 -10.398 50.832 1.00 83.12 475 PRO A O 1
ATOM 3807 N N . GLU A 1 476 ? -63.290 -10.007 50.242 1.00 83.75 476 GLU A N 1
ATOM 3808 C CA . GLU A 1 476 ? -62.968 -8.923 49.303 1.00 83.75 476 GLU A CA 1
ATOM 3809 C C . GLU A 1 476 ? -62.272 -7.736 49.990 1.00 83.75 476 GLU A C 1
ATOM 3811 O O . GLU A 1 476 ? -61.350 -7.143 49.425 1.00 83.75 476 GLU A O 1
ATOM 3816 N N . VAL A 1 477 ? -62.642 -7.427 51.238 1.00 81.88 477 VAL A N 1
ATOM 3817 C CA . VAL A 1 477 ? -62.060 -6.320 52.012 1.00 81.88 477 VAL A CA 1
ATOM 3818 C C . VAL A 1 477 ? -60.594 -6.599 52.352 1.00 81.88 477 VAL A C 1
ATOM 3820 O O . VAL A 1 477 ? -59.755 -5.699 52.266 1.00 81.88 477 VAL A O 1
ATOM 3823 N N . TRP A 1 478 ? -60.245 -7.842 52.695 1.00 80.50 478 TRP A N 1
ATOM 3824 C CA . TRP A 1 478 ? -58.862 -8.215 53.019 1.00 80.50 478 TRP A CA 1
ATOM 3825 C C . TRP A 1 478 ? -57.970 -8.201 51.780 1.00 80.50 478 TRP A C 1
ATOM 3827 O O . TRP A 1 478 ? -56.851 -7.688 51.830 1.00 80.50 478 TRP A O 1
ATOM 3837 N N . VAL A 1 479 ? -58.478 -8.722 50.656 1.00 79.25 479 VAL A N 1
ATOM 3838 C CA . VAL A 1 479 ? -57.772 -8.701 49.367 1.00 79.25 479 VAL A CA 1
ATOM 3839 C C . VAL A 1 479 ? -57.498 -7.263 48.935 1.00 79.25 479 VAL A C 1
ATOM 3841 O O . VAL A 1 479 ? -56.367 -6.946 48.565 1.00 79.25 479 VAL A O 1
ATOM 3844 N N . GLN A 1 480 ? -58.490 -6.378 49.054 1.00 83.88 480 GLN A N 1
ATOM 3845 C CA . GLN A 1 480 ? -58.347 -4.967 48.703 1.00 83.88 480 GLN A CA 1
ATOM 3846 C C . GLN A 1 480 ? -57.261 -4.270 49.539 1.00 83.88 480 GLN A C 1
ATOM 3848 O O . GLN A 1 480 ? -56.384 -3.613 48.979 1.00 83.88 480 GLN A O 1
ATOM 3853 N N . LYS A 1 481 ? -57.238 -4.484 50.860 1.00 82.75 481 LYS A N 1
ATOM 3854 C CA . LYS A 1 481 ? -56.187 -3.932 51.733 1.00 82.75 481 LYS A CA 1
ATOM 3855 C C . LYS A 1 481 ? -54.797 -4.495 51.442 1.00 82.75 481 LYS A C 1
ATOM 3857 O O . LYS A 1 481 ? -53.806 -3.775 51.540 1.00 82.75 481 LYS A O 1
ATOM 3862 N N . GLY A 1 482 ? -54.704 -5.770 51.065 1.00 78.31 482 GLY A N 1
ATOM 3863 C CA . GLY A 1 482 ? -53.453 -6.368 50.597 1.00 78.31 482 GLY A CA 1
ATOM 3864 C C . GLY A 1 482 ? -52.916 -5.697 49.338 1.00 78.31 482 GLY A C 1
ATOM 3865 O O . GLY A 1 482 ? -51.730 -5.372 49.261 1.00 78.31 482 GLY A O 1
ATOM 3866 N N . ILE A 1 483 ? -53.798 -5.448 48.365 1.00 79.12 483 ILE A N 1
ATOM 3867 C CA . ILE A 1 483 ? -53.460 -4.728 47.133 1.00 79.12 483 ILE A CA 1
ATOM 3868 C C . ILE A 1 483 ? -52.980 -3.311 47.463 1.00 79.12 483 ILE A C 1
ATOM 3870 O O . ILE A 1 483 ? -51.942 -2.896 46.948 1.00 79.12 483 ILE A O 1
ATOM 3874 N N . GLU A 1 484 ? -53.678 -2.593 48.345 1.00 83.25 484 GLU A N 1
ATOM 3875 C CA . GLU A 1 484 ? -53.291 -1.250 48.794 1.00 83.25 484 GLU A CA 1
ATOM 3876 C C . GLU A 1 484 ? -51.914 -1.251 49.471 1.00 83.25 484 GLU A C 1
ATOM 3878 O O . GLU A 1 484 ? -51.052 -0.470 49.080 1.00 83.25 484 GLU A O 1
ATOM 3883 N N . ALA A 1 485 ? -51.640 -2.189 50.383 1.00 81.19 485 ALA A N 1
ATOM 3884 C CA . ALA A 1 485 ? -50.340 -2.301 51.049 1.00 81.19 485 ALA A CA 1
ATOM 3885 C C . ALA A 1 485 ? -49.185 -2.615 50.076 1.00 81.19 485 ALA A C 1
ATOM 3887 O O . ALA A 1 485 ? -48.070 -2.110 50.243 1.00 81.19 485 ALA A O 1
ATOM 3888 N N . GLY A 1 486 ? -49.433 -3.433 49.048 1.00 72.44 486 GLY A N 1
ATOM 3889 C CA . GLY A 1 486 ? -48.471 -3.676 47.970 1.00 72.44 486 GLY A CA 1
ATOM 3890 C C . GLY A 1 486 ? -48.256 -2.440 47.084 1.00 72.44 486 GLY A C 1
ATOM 3891 O O . GLY A 1 486 ? -47.124 -2.121 46.717 1.00 72.44 486 GLY A O 1
ATOM 3892 N N . GLN A 1 487 ? -49.328 -1.708 46.764 1.00 79.62 487 GLN A N 1
ATOM 3893 C CA . GLN A 1 487 ? -49.267 -0.462 45.994 1.00 79.62 487 GLN A CA 1
ATOM 3894 C C . GLN A 1 487 ? -48.578 0.671 46.762 1.00 79.62 487 GLN A C 1
ATOM 3896 O O . GLN A 1 487 ? -47.845 1.446 46.150 1.00 79.62 487 GLN A O 1
ATOM 3901 N N . GLU A 1 488 ? -48.761 0.755 48.079 1.00 85.44 488 GLU A N 1
ATOM 3902 C CA . GLU A 1 488 ? -48.071 1.704 48.954 1.00 85.44 488 GLU A CA 1
ATOM 3903 C C . GLU A 1 488 ? -46.561 1.493 48.923 1.00 85.44 488 GLU A C 1
ATOM 3905 O O . GLU A 1 488 ? -45.828 2.463 48.736 1.00 85.44 488 GLU A O 1
ATOM 3910 N N . LEU A 1 489 ? -46.095 0.239 48.991 1.00 77.88 489 LEU A N 1
ATOM 3911 C CA . LEU A 1 489 ? -44.669 -0.069 48.866 1.00 77.88 489 LEU A CA 1
ATOM 3912 C C . LEU A 1 489 ? -44.125 0.390 47.503 1.00 77.88 489 LEU A C 1
ATOM 3914 O O . LEU A 1 489 ? -43.087 1.047 47.425 1.00 77.88 489 LEU A O 1
ATOM 3918 N N . PHE A 1 490 ? -44.856 0.133 46.414 1.00 73.81 490 PHE A N 1
ATOM 3919 C CA . PHE A 1 490 ? -44.495 0.654 45.091 1.00 73.81 490 PHE A CA 1
ATOM 3920 C C . PHE A 1 490 ? -44.502 2.188 45.024 1.00 73.81 490 PHE A C 1
ATOM 3922 O O . PHE A 1 490 ? -43.632 2.785 44.382 1.00 73.81 490 PHE A O 1
ATOM 3929 N N . ALA A 1 491 ? -45.471 2.841 45.664 1.00 79.12 491 ALA A N 1
ATOM 3930 C CA . ALA A 1 491 ? -45.603 4.291 45.685 1.00 79.12 491 ALA A CA 1
ATOM 3931 C C . ALA A 1 491 ? -44.504 4.962 46.523 1.00 79.12 491 ALA A C 1
ATOM 3933 O O . ALA A 1 491 ? -44.001 6.008 46.108 1.00 79.12 491 ALA A O 1
ATOM 3934 N N . GLU A 1 492 ? -44.081 4.358 47.637 1.00 78.31 492 GLU A N 1
ATOM 3935 C CA . GLU A 1 492 ? -42.918 4.789 48.424 1.00 78.31 492 GLU A CA 1
ATOM 3936 C C . GLU A 1 492 ? -41.636 4.716 47.602 1.00 78.31 492 GLU A C 1
ATOM 3938 O O . GLU A 1 492 ? -40.865 5.671 47.571 1.00 78.31 492 GLU A O 1
ATOM 3943 N N . MET A 1 493 ? -41.450 3.644 46.832 1.00 67.25 493 MET A N 1
ATOM 3944 C CA . MET A 1 493 ? -40.278 3.506 45.963 1.00 67.25 493 MET A CA 1
ATOM 3945 C C . MET A 1 493 ? -40.274 4.487 44.785 1.00 67.25 493 MET A C 1
ATOM 3947 O O . MET A 1 493 ? -39.210 4.870 44.283 1.00 67.25 493 MET A O 1
ATOM 3951 N N . LYS A 1 494 ? -41.463 4.919 44.346 1.00 65.25 494 LYS A N 1
ATOM 3952 C CA . LYS A 1 494 ? -41.646 5.924 43.292 1.00 65.25 494 LYS A CA 1
ATOM 3953 C C . LYS A 1 494 ? -41.504 7.355 43.831 1.00 65.25 494 LYS A C 1
ATOM 3955 O O . LYS A 1 494 ? -40.969 8.218 43.129 1.00 65.25 494 LYS A O 1
ATOM 3960 N N . LYS A 1 495 ? -41.930 7.621 45.072 1.00 58.31 495 LYS A N 1
ATOM 3961 C CA . LYS A 1 495 ? -41.754 8.911 45.758 1.00 58.31 495 LYS A CA 1
ATOM 3962 C C . LYS A 1 495 ? -40.266 9.159 46.005 1.00 58.31 495 LYS A C 1
ATOM 3964 O O . LYS A 1 495 ? -39.595 8.432 46.717 1.00 58.31 495 LYS A O 1
ATOM 3969 N N . GLY A 1 496 ? -39.727 10.196 45.369 1.00 55.34 496 GLY A N 1
ATOM 3970 C CA . GLY A 1 496 ? -38.308 10.556 45.475 1.00 55.34 496 GLY A CA 1
ATOM 3971 C C . GLY A 1 496 ? -37.392 9.782 44.531 1.00 55.34 496 GLY A C 1
ATOM 3972 O O . GLY A 1 496 ? -36.173 9.911 44.632 1.00 55.34 496 GLY A O 1
ATOM 3973 N N . GLY A 1 497 ? -37.961 8.986 43.617 1.00 53.88 497 GLY A N 1
ATOM 3974 C CA . GLY A 1 497 ? -37.197 8.160 42.699 1.00 53.88 497 GLY A CA 1
ATOM 3975 C C . GLY A 1 497 ? -36.227 7.244 43.430 1.00 53.88 497 GLY A C 1
ATOM 3976 O O . GLY A 1 497 ? -35.175 7.009 42.883 1.00 53.88 497 GLY A O 1
ATOM 3977 N N . TYR A 1 498 ? -36.498 6.764 44.645 1.00 59.00 498 TYR A N 1
ATOM 3978 C CA . TYR A 1 498 ? -35.514 6.047 45.472 1.00 59.00 498 TYR A CA 1
ATOM 3979 C C . TYR A 1 498 ? -34.825 4.887 44.758 1.00 59.00 498 TYR A C 1
ATOM 3981 O O . TYR A 1 498 ? -33.634 4.689 44.951 1.00 59.00 498 TYR A O 1
ATOM 3989 N N . LEU A 1 499 ? -35.534 4.176 43.881 1.00 57.59 499 LEU A N 1
ATOM 3990 C CA . LEU A 1 499 ? -34.920 3.148 43.048 1.00 57.59 499 LEU A CA 1
ATOM 3991 C C . LEU A 1 499 ? -34.046 3.740 41.946 1.00 57.59 499 LEU A C 1
ATOM 3993 O O . LEU A 1 499 ? -32.937 3.293 41.716 1.00 57.59 499 LEU A O 1
ATOM 3997 N N . LEU A 1 500 ? -34.534 4.770 41.262 1.00 53.22 500 LEU A N 1
ATOM 3998 C CA . LEU A 1 500 ? -33.851 5.374 40.123 1.00 53.22 500 LEU A CA 1
ATOM 3999 C C . LEU A 1 500 ? -32.686 6.255 40.574 1.00 53.22 500 LEU A C 1
ATOM 4001 O O . LEU A 1 500 ? -31.642 6.182 39.966 1.00 53.22 500 LEU A O 1
ATOM 4005 N N . ASN A 1 501 ? -32.836 6.995 41.669 1.00 55.19 501 ASN A N 1
ATOM 4006 C CA . ASN A 1 501 ? -31.846 7.712 42.465 1.00 55.19 501 ASN A CA 1
ATOM 4007 C C . ASN A 1 501 ? -31.017 6.790 43.353 1.00 55.19 501 ASN A C 1
ATOM 4009 O O . ASN A 1 501 ? -30.011 7.259 43.845 1.00 55.19 501 ASN A O 1
ATOM 4013 N N . GLY A 1 502 ? -31.413 5.547 43.614 1.00 58.91 502 GLY A N 1
ATOM 4014 C CA . GLY A 1 502 ? -30.632 4.555 44.365 1.00 58.91 502 GLY A CA 1
ATOM 4015 C C . GLY A 1 502 ? -29.749 3.734 43.437 1.00 58.91 502 GLY A C 1
ATOM 4016 O O . GLY A 1 502 ? -28.585 3.530 43.732 1.00 58.91 502 GLY A O 1
ATOM 4017 N N . ILE A 1 503 ? -30.255 3.384 42.254 1.00 53.12 503 ILE A N 1
ATOM 4018 C CA . ILE A 1 503 ? -29.478 2.865 41.128 1.00 53.12 503 ILE A CA 1
ATOM 4019 C C . ILE A 1 503 ? -28.616 3.986 40.566 1.00 53.12 503 ILE A C 1
ATOM 4021 O O . ILE A 1 503 ? -27.431 3.782 40.395 1.00 53.12 503 ILE A O 1
ATOM 4025 N N . LYS A 1 504 ? -29.152 5.189 40.343 1.00 50.19 504 LYS A N 1
ATOM 4026 C CA . LYS A 1 504 ? -28.351 6.348 39.942 1.00 50.19 504 LYS A CA 1
ATOM 4027 C C . LYS A 1 504 ? -27.383 6.741 41.043 1.00 50.19 504 LYS A C 1
ATOM 4029 O O . LYS A 1 504 ? -26.242 6.922 40.704 1.00 50.19 504 LYS A O 1
ATOM 4034 N N . ARG A 1 505 ? -27.727 6.761 42.338 1.00 53.69 505 ARG A N 1
ATOM 4035 C CA . ARG A 1 505 ? -26.706 6.915 43.397 1.00 53.69 505 ARG A CA 1
ATOM 4036 C C . ARG A 1 505 ? -25.793 5.710 43.516 1.00 53.69 505 ARG A C 1
ATOM 4038 O O . ARG A 1 505 ? -24.708 5.907 43.997 1.00 53.69 505 ARG A O 1
ATOM 4045 N N . GLY A 1 506 ? -26.157 4.505 43.104 1.00 52.47 506 GLY A N 1
ATOM 4046 C CA . GLY A 1 506 ? -25.270 3.337 43.108 1.00 52.47 506 GLY A CA 1
ATOM 4047 C C . GLY A 1 506 ? -24.331 3.306 41.901 1.00 52.47 506 GLY A C 1
ATOM 4048 O O . GLY A 1 506 ? -23.207 2.840 42.009 1.00 52.47 506 GLY A O 1
ATOM 4049 N N . VAL A 1 507 ? -24.765 3.851 40.766 1.00 49.56 507 VAL A N 1
ATOM 4050 C CA . VAL A 1 507 ? -24.008 4.026 39.519 1.00 49.56 507 VAL A CA 1
ATOM 4051 C C . VAL A 1 507 ? -23.176 5.300 39.572 1.00 49.56 507 VAL A C 1
ATOM 4053 O O . VAL A 1 507 ? -22.027 5.264 39.164 1.00 49.56 507 VAL A O 1
ATOM 4056 N N . ASP A 1 508 ? -23.722 6.385 40.114 1.00 48.84 508 ASP A N 1
ATOM 4057 C CA . ASP A 1 508 ? -23.040 7.642 40.414 1.00 48.84 508 ASP A CA 1
ATOM 4058 C C . ASP A 1 508 ? -22.147 7.451 41.629 1.00 48.84 508 ASP A C 1
ATOM 4060 O O . ASP A 1 508 ? -21.037 7.913 41.557 1.00 48.84 508 ASP A O 1
ATOM 4064 N N . ALA A 1 509 ? -22.510 6.706 42.683 1.00 49.53 509 ALA A N 1
ATOM 4065 C CA . ALA A 1 509 ? -21.535 6.282 43.694 1.00 49.53 509 ALA A CA 1
ATOM 4066 C C . ALA A 1 509 ? -20.572 5.271 43.100 1.00 49.53 509 ALA A C 1
ATOM 4068 O O . ALA A 1 509 ? -19.423 5.322 43.453 1.00 49.53 509 ALA A O 1
ATOM 4069 N N . GLY A 1 510 ? -20.946 4.407 42.159 1.00 45.03 510 GLY A N 1
ATOM 4070 C CA . GLY A 1 510 ? -19.981 3.597 41.415 1.00 45.03 510 GLY A CA 1
ATOM 4071 C C . GLY A 1 510 ? -18.994 4.472 40.634 1.00 45.03 510 GLY A C 1
ATOM 4072 O O . GLY A 1 510 ? -17.797 4.222 40.672 1.00 45.03 510 GLY A O 1
ATOM 4073 N N . GLY A 1 511 ? -19.484 5.535 39.995 1.00 44.00 511 GLY A N 1
ATOM 4074 C CA . GLY A 1 511 ? -18.739 6.523 39.217 1.00 44.00 511 GLY A CA 1
ATOM 4075 C C . GLY A 1 511 ? -17.956 7.527 40.066 1.00 44.00 511 GLY A C 1
ATOM 4076 O O . GLY A 1 511 ? -16.866 7.922 39.672 1.00 44.00 511 GLY A O 1
ATOM 4077 N N . ASP A 1 512 ? -18.461 7.881 41.244 1.00 42.47 512 ASP A N 1
ATOM 4078 C CA . ASP A 1 512 ? -17.895 8.781 42.248 1.00 42.47 512 ASP A CA 1
ATOM 4079 C C . ASP A 1 512 ? -16.946 8.023 43.161 1.00 42.47 512 ASP A C 1
ATOM 4081 O O . ASP A 1 512 ? -15.981 8.614 43.601 1.00 42.47 512 ASP A O 1
ATOM 4085 N N . LEU A 1 513 ? -17.146 6.726 43.392 1.00 38.44 513 LEU A N 1
ATOM 4086 C CA . LEU A 1 513 ? -16.189 5.800 43.998 1.00 38.44 513 LEU A CA 1
ATOM 4087 C C . LEU A 1 513 ? -15.060 5.533 42.999 1.00 38.44 513 LEU A C 1
ATOM 4089 O O . LEU A 1 513 ? -13.900 5.587 43.384 1.00 38.44 513 LEU A O 1
ATOM 4093 N N . PHE A 1 514 ? -15.363 5.421 41.700 1.00 40.62 514 PHE A N 1
ATOM 4094 C CA . PHE A 1 514 ? -14.362 5.480 40.628 1.00 40.62 514 PHE A CA 1
ATOM 4095 C C . PHE A 1 514 ? -13.638 6.843 40.569 1.00 40.62 514 PHE A C 1
ATOM 4097 O O . PHE A 1 514 ? -12.421 6.884 40.401 1.00 40.62 514 PHE A O 1
ATOM 4104 N N . ALA A 1 515 ? -14.336 7.971 40.743 1.00 41.00 515 ALA A N 1
ATOM 4105 C CA . ALA A 1 515 ? -13.742 9.315 40.733 1.00 41.00 515 ALA A CA 1
ATOM 4106 C C . ALA A 1 515 ? -13.032 9.681 42.053 1.00 41.00 515 ALA A C 1
ATOM 4108 O O . ALA A 1 515 ? -12.115 10.498 42.055 1.00 41.00 515 ALA A O 1
ATOM 4109 N N . ALA A 1 516 ? -13.420 9.073 43.170 1.00 38.19 516 ALA A N 1
ATOM 4110 C CA . ALA A 1 516 ? -12.795 9.159 44.486 1.00 38.19 516 ALA A CA 1
ATOM 4111 C C . ALA A 1 516 ? -11.558 8.260 44.552 1.00 38.19 516 ALA A C 1
ATOM 4113 O O . ALA A 1 516 ? -10.526 8.695 45.056 1.00 38.19 516 ALA A O 1
ATOM 4114 N N . MET A 1 517 ? -11.590 7.078 43.922 1.00 37.62 517 MET A N 1
ATOM 4115 C CA . MET A 1 517 ? -10.391 6.288 43.610 1.00 37.62 517 MET A CA 1
ATOM 4116 C C . MET A 1 517 ? -9.411 7.100 42.754 1.00 37.62 517 MET A C 1
ATOM 4118 O O . MET A 1 517 ? -8.221 7.120 43.056 1.00 37.62 517 MET A O 1
ATOM 4122 N N . LYS A 1 518 ? -9.915 7.868 41.778 1.00 38.41 518 LYS A N 1
ATOM 4123 C CA . LYS A 1 518 ? -9.127 8.797 40.949 1.00 38.41 518 LYS A CA 1
ATOM 4124 C C . LYS A 1 518 ? -8.537 9.993 41.721 1.00 38.41 518 LYS A C 1
ATOM 4126 O O . LYS A 1 518 ? -7.515 10.537 41.312 1.00 38.41 518 LYS A O 1
ATOM 4131 N N . ARG A 1 519 ? -9.172 10.424 42.821 1.00 43.62 519 ARG A N 1
ATOM 4132 C CA . ARG A 1 519 ? -8.733 11.555 43.671 1.00 43.62 519 ARG A CA 1
ATOM 4133 C C . ARG A 1 519 ? -8.014 11.133 44.957 1.00 43.62 519 ARG A C 1
ATOM 4135 O O . ARG A 1 519 ? -7.454 11.979 45.642 1.00 43.62 519 ARG A O 1
ATOM 4142 N N . GLY A 1 520 ? -7.988 9.842 45.279 1.00 35.03 520 GLY A N 1
ATOM 4143 C CA . GLY A 1 520 ? -7.357 9.318 46.489 1.00 35.03 520 GLY A CA 1
ATOM 4144 C C . GLY A 1 520 ? -8.055 9.696 47.801 1.00 35.03 520 GLY A C 1
ATOM 4145 O O . GLY A 1 520 ? -7.457 9.490 48.855 1.00 35.03 520 GLY A O 1
ATOM 4146 N N . GLU A 1 521 ? -9.283 10.210 47.750 1.00 40.59 521 GLU A N 1
ATOM 4147 C CA . GLU A 1 521 ? -10.062 10.637 48.913 1.00 40.59 521 GLU A CA 1
ATOM 4148 C C . GLU A 1 521 ? -11.169 9.619 49.183 1.00 40.59 521 GLU A C 1
ATOM 4150 O O . GLU A 1 521 ? -12.127 9.532 48.424 1.00 40.59 521 GLU A O 1
ATOM 4155 N N . TYR A 1 522 ? -11.067 8.865 50.277 1.00 46.09 522 TYR A N 1
ATOM 4156 C CA . TYR A 1 522 ? -12.235 8.202 50.854 1.00 46.09 522 TYR A CA 1
ATOM 4157 C C . TYR A 1 522 ? -12.615 8.910 52.150 1.00 46.09 522 TYR A C 1
ATOM 4159 O O . TYR A 1 522 ? -11.864 8.888 53.125 1.00 46.09 522 TYR A O 1
ATOM 4167 N N . LEU A 1 523 ? -13.808 9.504 52.160 1.00 35.78 523 LEU A N 1
ATOM 4168 C CA . LEU A 1 523 ? -14.552 9.781 53.380 1.00 35.78 523 LEU A CA 1
ATOM 4169 C C . LEU A 1 523 ? -15.372 8.534 53.710 1.00 35.78 523 LEU A C 1
ATOM 4171 O O . LEU A 1 523 ? -16.240 8.119 52.947 1.00 35.78 523 LEU A O 1
ATOM 4175 N N . VAL A 1 524 ? -15.057 7.931 54.852 1.00 37.41 524 VAL A N 1
ATOM 4176 C CA . VAL A 1 524 ? -15.869 6.891 55.477 1.00 37.41 524 VAL A CA 1
ATOM 4177 C C . VAL A 1 524 ? -17.112 7.566 56.051 1.00 37.41 524 VAL A C 1
ATOM 4179 O O . VAL A 1 524 ? -17.014 8.315 57.019 1.00 37.41 524 VAL A O 1
ATOM 4182 N N . THR A 1 525 ? -18.282 7.281 55.489 1.00 35.72 525 THR A N 1
ATOM 4183 C CA . THR A 1 525 ? -19.537 7.335 56.247 1.00 35.72 525 THR A CA 1
ATOM 4184 C C . THR A 1 525 ? -20.035 5.909 56.396 1.00 35.72 525 THR A C 1
ATOM 4186 O O . THR A 1 525 ? -20.271 5.227 55.398 1.00 35.72 525 THR A O 1
ATOM 4189 N N . GLY A 1 526 ? -20.095 5.455 57.648 1.00 34.78 526 GLY A N 1
ATOM 4190 C CA . GLY A 1 526 ? -20.484 4.106 58.027 1.00 34.78 526 GLY A CA 1
ATOM 4191 C C . GLY A 1 526 ? -21.892 3.752 57.562 1.00 34.78 526 GLY A C 1
ATOM 4192 O O . GLY A 1 526 ? -22.815 4.561 57.636 1.00 34.78 526 GLY A O 1
ATOM 4193 N N . LEU A 1 527 ? -22.025 2.518 57.086 1.00 35.81 527 LEU A N 1
ATOM 4194 C CA . LEU A 1 527 ? -23.282 1.789 57.057 1.00 35.81 527 LEU A CA 1
ATOM 4195 C C . LEU A 1 527 ? -23.502 1.222 58.462 1.00 35.81 527 LEU A C 1
ATOM 4197 O O . LEU A 1 527 ? -23.127 0.085 58.730 1.00 35.81 527 LEU A O 1
ATOM 4201 N N . ASP A 1 528 ? -24.077 2.032 59.344 1.00 37.09 528 ASP A N 1
ATOM 4202 C CA . ASP A 1 528 ? -24.764 1.532 60.531 1.00 37.09 528 ASP A CA 1
ATOM 4203 C C . ASP A 1 528 ? -26.270 1.602 60.254 1.00 37.09 528 ASP A C 1
ATOM 4205 O O . ASP A 1 528 ? -26.810 2.676 59.987 1.00 37.09 528 ASP A O 1
ATOM 4209 N N . GLY A 1 529 ? -26.932 0.444 60.310 1.00 37.47 529 GLY A N 1
ATOM 4210 C CA . GLY A 1 529 ? -28.391 0.323 60.357 1.00 37.47 529 GLY A CA 1
ATOM 4211 C C . GLY A 1 529 ? -29.086 0.082 59.016 1.00 37.47 529 GLY A C 1
ATOM 4212 O O . GLY A 1 529 ? -29.625 1.008 58.417 1.00 37.47 529 GLY A O 1
ATOM 4213 N N . VAL A 1 530 ? -29.158 -1.186 58.603 1.00 30.98 530 VAL A N 1
ATOM 4214 C CA . VAL A 1 530 ? -30.285 -1.709 57.815 1.00 30.98 530 VAL A CA 1
ATOM 4215 C C . VAL A 1 530 ? -30.681 -3.041 58.453 1.00 30.98 530 VAL A C 1
ATOM 4217 O O . VAL A 1 530 ? -30.007 -4.048 58.238 1.00 30.98 530 VAL A O 1
ATOM 4220 N N . ASP A 1 531 ? -31.712 -2.980 59.296 1.00 31.98 531 ASP A N 1
ATOM 4221 C CA . ASP A 1 531 ? -32.671 -4.077 59.490 1.00 31.98 531 ASP A CA 1
ATOM 4222 C C . ASP A 1 531 ? -33.640 -4.098 58.299 1.00 31.98 531 ASP A C 1
ATOM 4224 O O . ASP A 1 531 ? -34.029 -2.990 57.845 1.00 31.98 531 ASP A O 1
#

Solvent-accessible surface area (backbone atoms only — not comparable to full-atom values): 31362 Å² total; per-residue (Å²): 137,83,84,86,82,83,84,81,83,80,75,82,76,80,84,73,75,72,81,71,73,77,68,71,71,67,72,80,73,76,52,94,78,76,57,58,39,81,63,36,68,58,29,76,88,62,29,77,86,76,49,82,43,44,60,15,56,4,42,62,50,43,21,70,68,30,96,48,40,64,64,48,52,68,44,30,39,62,47,70,58,37,87,35,30,74,91,57,37,45,95,92,36,64,80,34,44,59,18,52,3,42,67,58,37,25,68,33,68,71,42,24,60,58,40,52,55,89,86,49,82,77,47,58,63,62,10,25,50,48,50,57,68,59,28,37,63,62,80,81,68,46,40,79,65,38,80,34,71,43,49,88,56,100,41,46,68,17,18,4,43,67,22,27,24,64,77,60,33,85,89,34,99,37,49,64,59,38,55,64,48,29,40,78,77,65,75,76,39,80,76,41,68,59,33,90,88,29,41,84,67,16,30,46,18,46,4,43,64,51,42,28,69,59,40,84,52,63,73,57,20,52,54,51,44,58,24,30,49,59,44,78,52,32,48,35,62,29,91,87,40,64,78,69,69,86,64,43,85,80,37,47,35,35,51,5,40,73,54,40,20,62,73,41,20,82,83,46,73,32,44,64,56,41,52,71,50,28,36,72,71,69,86,74,51,44,80,63,34,66,56,43,91,61,85,66,61,95,73,67,42,48,70,34,58,3,40,68,61,44,32,67,72,42,56,82,79,42,27,57,54,28,48,71,45,28,41,61,47,80,83,35,65,56,57,69,81,87,73,76,81,86,66,81,84,82,69,86,89,82,83,89,90,86,85,89,81,89,82,83,87,84,88,84,91,84,86,84,90,83,87,85,87,89,78,86,93,76,80,83,86,75,70,84,77,76,77,77,79,73,67,76,55,73,81,75,53,84,49,46,57,50,58,8,49,68,54,30,26,75,76,42,20,70,84,74,66,41,93,35,50,66,53,38,30,53,56,46,70,44,54,68,68,60,51,52,51,50,50,50,52,54,51,50,52,53,48,51,50,52,50,53,53,51,26,51,51,46,12,52,52,43,25,53,49,40,47,73,75,43,73,86,60,62,70,67,60,28,52,51,51,6,52,50,53,19,48,48,53,55,47,56,42,55,53,82,34,45,55,62,52,42,49,43,45,49,50,45,41,48,50,46,50,52,49,24,64,73,67,75,56,79,83,89,76,81,92,76,86,83,132

Sequence (531 aa):
MRPMWLSFLVTPAPSYNATKIYQRRWQVLPSPDGQLLPWQPPNSMKCFGGSFSEQCVGSKVFCDHAPNVNECLEQRRRPVFQPGSMSSCRSEHWYSEACLGTVEWCRRYEAVRAWRDEADEGDKHKSMNRCMAWRVDMANSKKAWQRGTGCFYKTEACLGTDAWCVWHQTEYPSQETCLDAHEPRPRGLLWQFPDGRAPADSELGNGTEGVCLAIHSEDRRVRCLEARGPVPYEMPLGPGCRVTGKARTMDERCVGSAKWCSMMQRQYKTHKACLEFRAPRPDEKLAWRSKSKSQCGEFESEACVGTERWCFMADEAQQGECFAGRETAPLLPERLEGRLEERPDERPDERLEERLEGRLEERPDERPDEKPDERPDERPDKRPDKRPYERVEASQCADEACLGTVAWCMDRWKQTGYGSQAHCFAVRGVEPAAFMASVYTKVVERTQQVLVEASLARANATIVWEALTRATEDPEVWVQKGIEAGQELFAEMKKGGYLLNGIKRGVDAGGDLFAAMKRGEYLVTGLDGVD

Radius of gyration: 50.91 Å; Cα contacts (8 Å, |Δi|>4): 594; chains: 1; bounding box: 148×83×168 Å

Foldseek 3Di:
DDDDDDDDDDDDDDPDPPVPPPPPALDPDQDPVLAQAEWADADCVVCPPNDPDCNHLTQLVSLVPHPHSVVSLVSHDQAAFAQADCVQDDVVPCLPCNHQTQQRNLLDPSQLVSQDDPPPVSPSVNSSVSSVVSHPYVPPPQAEWEQAPLDPDLDCNHQTQLLCLLPPCPVDPHSVRSVVSHDQQAAQAAWEWADCVGDCSHCNHHTQLSSLLSDPDPVSSVSSLRSHAAAEFAAACAPPQFPDDPCLVRTCNHQTQQVNLVVCCVSQVHSVSSVVSHDPHDPDAAEWEDADPDDDDPGDHCNHGTLLVSLLVHPPVRSVRSLVRHDADDWAPAPPVVPPPPDPPPDPPDDDDPDDDDDDDDDDDDDDDDDDDDDDDDDPPPPVPDPPPPPPPPVVDPDCNNVIQLSCLVQPCVVSPHPHSCSSCVSNVHDPVVVLVVVLVVVVVVVVVVLLVVLLVQLVVQLVVCCVVPVPDDSVVSNVVSNVRSVVSVVVCVVVVCVPVVSVCVVVVVVVVVVCVVVVDDDDDDPDDDD

Secondary structure (DSSP, 8-state):
-PPPP-----PPPP---GGGSS------PPPTTSPPBPP----GGG-TTS---HHHH-HHHHHHTSSSHHHHHHTBPPPBP----GGG--TT-TTSHHHH-HHHHHHSHHHHHHT--GGGTT-HHHHHHHHHHTSB--TT-PBPP------SSSSHHHH-HHHHHHH-GGGSSSHHHHHHTBPPPPSSPPP----TTS-TTSHHHHHHHHHHHT-SSHHHHHHHHHTT-SBPPPPTT-TT---SSGGGGG-HHHH-HHHHHHHSHHHHSSHHHHHHTBPPPPSSPBPP-PPPSSPP-SS--HHHH-HHHHHHTS-HHHHHHHHHTBPPPPPPPP--TTSSS-----------SS---------------------------------------TTS--SHHHH-HHHHHHHSHHHHT-S-HHHHHHHTT--HHHHHHHHHHHHHHHHHHHHHHHHHHHHHHHHHHHHHH-TTS-HHHHHHHHHHHHHHHHHHHHGGGTTHHHHHHHHHHHHHHHHHHHHT-----------

Mean predicted aligned error: 15.44 Å

Nearest PDB structures (foldseek):
  4afl-assembly2_B  TM=3.991E-01  e=7.323E+00  Homo sapiens
  8oi2-assembly1_A  TM=3.906E-01  e=8.589E+00  Homo sapiens